Protein AF-0000000083249719 (afdb_homodimer)

Organism: NCBI:txid582686

Sequence (546 aa):
MIANEMKKVEGLEYVTIGDGVRIAYRLDGSAEKPVLLLANSIATSMDMWEGQIAELTRHFRVLRYDYRGHGGSDTPDGPYSFDRLGRDVVELLDALQFERVHVLGLSLGGAVAQWLGIYAPERIDRLILSNTSSYLGPADQWEGLIAAVQEPGKLPEFADMFIKNWLPAHLLASDNPIVASFREMVLATRPQGIAGSWAAIRDMDMRRTAALINRPTLVIAGQYDTVTLPEHGELLAKTVPGAKLLVLPAVHLPNVELPAEFLSAVLAFLQEEMIANEMKKVEGLEYVTIGDGVRIAYRLDGSAEKPVLLLANSIATSMDMWEGQIAELTRHFRVLRYDYRGHGGSDTPDGPYSFDRLGRDVVELLDALQFERVHVLGLSLGGAVAQWLGIYAPERIDRLILSNTSSYLGPADQWEGLIAAVQEPGKLPEFADMFIKNWLPAHLLASDNPIVASFREMVLATRPQGIAGSWAAIRDMDMRRTAALINRPTLVIAGQYDTVTLPEHGELLAKTVPGAKLLVLPAVHLPNVELPAEFLSAVLAFLQEE

Radius of gyration: 24.41 Å; Cα contacts (8 Å, |Δi|>4): 1180; chains: 2; bounding box: 54×79×60 Å

Solvent-accessible surface area (backbone atoms only — not comparable to full-atom values): 27834 Å² total; per-residue (Å²): 132,78,72,74,72,72,73,85,56,91,71,66,42,74,46,70,41,88,86,66,49,38,35,21,30,37,78,40,56,50,87,87,36,59,41,34,38,45,34,45,40,73,54,38,29,51,67,80,47,58,90,50,44,76,66,48,33,74,68,18,16,35,36,34,38,20,51,72,17,15,59,79,13,39,61,66,76,47,56,46,37,60,51,53,57,29,46,52,50,54,47,50,31,56,75,69,68,52,70,57,26,31,38,42,10,30,31,53,14,12,39,38,45,50,45,33,32,50,76,40,43,80,39,42,55,38,39,35,36,28,28,21,46,45,59,62,73,65,49,75,70,38,48,63,52,37,57,49,44,60,38,87,87,34,49,65,61,49,26,52,49,50,49,62,54,36,45,53,68,80,56,67,75,47,98,36,67,66,56,53,52,50,39,47,34,29,65,66,28,48,43,55,19,48,27,11,50,45,43,19,45,36,49,44,69,34,69,70,52,40,48,59,23,81,47,61,31,40,26,34,21,11,66,64,13,78,82,33,38,39,65,36,29,52,50,48,26,69,40,20,58,83,31,39,76,46,76,42,97,25,30,45,41,40,69,74,75,38,43,66,65,41,49,50,53,52,52,54,60,77,64,56,132,132,78,75,74,72,73,74,84,57,91,71,66,42,73,47,72,41,88,88,66,49,39,35,22,32,37,78,41,56,51,88,87,36,58,40,35,36,46,32,45,40,74,54,38,30,51,67,80,46,58,90,49,45,77,67,48,33,76,68,17,16,34,37,33,37,19,52,72,17,14,60,77,13,39,61,67,75,47,54,46,38,60,52,52,57,31,45,52,50,53,44,50,32,55,76,70,68,51,70,58,26,31,38,40,9,30,31,53,13,12,39,37,45,49,46,33,32,50,77,40,43,82,38,44,55,39,40,34,35,28,27,21,45,47,56,63,72,65,50,73,71,38,49,62,52,36,57,48,44,60,38,88,87,36,48,67,61,50,26,51,50,50,50,62,53,35,45,52,68,79,56,65,75,48,99,36,67,65,56,50,51,51,39,48,34,29,67,66,28,47,42,56,19,49,29,10,49,44,42,20,45,37,49,45,69,36,68,69,54,40,47,58,22,81,47,60,30,39,27,34,21,12,66,63,13,78,81,34,39,39,65,36,29,51,50,48,25,70,41,20,59,82,31,38,77,45,76,41,97,24,31,46,41,39,70,74,75,36,41,68,64,40,49,52,55,51,51,53,60,77,65,56,130

Foldseek 3Di:
DPPPPQPPDPQWDWDQFDVRKIKIKGKAADPPAAEEEEAEAFLFALCLLVLVRVVVNVHHGYMGIGFAQFDPIDPDFDAAALVVRLVVVVRVCVVVVQQAHAYAYAALGLCNQLVCLLPPVRRYAEYERELYFQADDDLVVLVVVLVQLQDPPCQLVVLVVCLPQAFDPVCVVDPHVSSVVSSVSNVVGHSRSNSNSSSNRSVGHCLQSSLNRDHAYEYEHAPQAPRRHSVRSVSSQVRHPPYHYHYDPTYRCCCVHPVVVVSVVVCCRVPPD/DPPPPQPPDPQWDWDQFDVRKIKIKGKAADPVAAEEEEAEAFLFALCLLVLVRVVVNVHHGYMGIGFAQFDPIDPDFDAAALVVRLVVVVRVCVVVVQQAHAYAYAALGLCNQLVCLLPPVRRYAEYERELYFQADDDLVVLVVVLVQLQDPPCQLVVLVVCLPQAFDPVCVVDPHVSSVVSSVSNVVGHSRSNSNSSSNRSVGHCLQSSLNRDHAYEYEHAPAAPRRHSVRSVSSQVRHPPYHYHYDPTYRCCCVHPVVVVSVVVCCRVPPD

Secondary structure (DSSP, 8-state):
---------TT-EEEE-TTS-EEEEEEES-TTSPEEEEEPPTT--GGGGHHHHHHHTTTSEEEEE--TTSTTS---SS---HHHHHHHHHHHHHHHT--SEEEEEETHHHHHHHHHHHH-GGGEEEEEEES--S----THHHHHHHHHHTSTT-HHHHHHHHHHHHS-HHHHSS--HHHHHHHHHHHHS-HHHHHHHHHHHHH---TTGGGG--S-EEEEEETT-SSS-HHHHHHHHHHSTT-EEEEES-SS-HHHHSHHHHHHHHHHHHT--/---------TT-EEEE-TTS-EEEEEEES-TTSPEEEEEPPTT--GGGGHHHHHHHTTTSEEEEE--TTSTTS---SS---HHHHHHHHHHHHHHHT--SEEEEEETHHHHHHHHHHHH-GGGEEEEEEES--S----THHHHHHHHHHTSTT-HHHHHHHHHHHHS-HHHHSS--HHHHHHHHHHHHS-HHHHHHHHHHHHH---TTGGGG--S-EEEEEETT-SSS-HHHHHHHHHHSTT-EEEEES-SS-HHHHSHHHHHHHHHHHHT--

pLDDT: mean 94.96, std 12.07, range [22.47, 99.0]

InterPro domains:
  IPR000073 Alpha/beta hydrolase fold-1 [PF00561] (34-253)
  IPR000073 Alpha/beta hydrolase fold-1 [PR00111] (59-74)
  IPR000073 Alpha/beta hydrolase fold-1 [PR00111] (103-116)
  IPR000073 Alpha/beta hydrolase fold-1 [PR00111] (117-130)
  IPR000073 Alpha/beta hydrolase fold-1 [PR00111] (217-231)
  IPR029058 Alpha/Beta hydrolase fold [G3DSA:3.40.50.1820] (9-270)
  IPR029058 Alpha/Beta hydrolase fold [SSF53474] (13-271)
  IPR050266 AB hydrolase superfamily [PTHR43798] (13-272)

Structure (mmCIF, N/CA/C/O backbone):
data_AF-0000000083249719-model_v1
#
loop_
_entity.id
_entity.type
_entity.pdbx_description
1 polymer '3-oxoadipate enol-lactonase'
#
loop_
_atom_site.group_PDB
_atom_site.id
_atom_site.type_symbol
_atom_site.label_atom_id
_atom_site.label_alt_id
_atom_site.label_comp_id
_atom_site.label_asym_id
_atom_site.label_entity_id
_atom_site.label_seq_id
_atom_site.pdbx_PDB_ins_code
_atom_site.Cartn_x
_atom_site.Cartn_y
_atom_site.Cartn_z
_atom_site.occupancy
_atom_site.B_iso_or_equiv
_atom_site.auth_seq_id
_atom_site.auth_comp_id
_atom_site.auth_asym_id
_atom_site.auth_atom_id
_atom_site.pdbx_PDB_model_num
ATOM 1 N N . MET A 1 1 ? 33.031 19.156 3.951 1 22.72 1 MET A N 1
ATOM 2 C CA . MET A 1 1 ? 31.891 18.25 3.98 1 22.72 1 MET A CA 1
ATOM 3 C C . MET A 1 1 ? 31.031 18.484 5.219 1 22.72 1 MET A C 1
ATOM 5 O O . MET A 1 1 ? 31.359 18 6.305 1 22.72 1 MET A O 1
ATOM 9 N N . ILE A 1 2 ? 30.5 19.688 5.418 1 23.72 2 ILE A N 1
ATOM 10 C CA . ILE A 1 2 ? 29.938 20.25 6.637 1 23.72 2 ILE A CA 1
ATOM 11 C C . ILE A 1 2 ? 28.688 19.469 7.043 1 23.72 2 ILE A C 1
ATOM 13 O O . ILE A 1 2 ? 27.75 19.344 6.262 1 23.72 2 ILE A O 1
ATOM 17 N N . ALA A 1 3 ? 28.922 18.297 7.801 1 31.84 3 ALA A N 1
ATOM 18 C CA . ALA A 1 3 ? 27.844 17.578 8.492 1 31.84 3 ALA A CA 1
ATOM 19 C C . ALA A 1 3 ? 26.766 18.531 8.969 1 31.84 3 ALA A C 1
ATOM 21 O O . ALA A 1 3 ? 27.047 19.5 9.688 1 31.84 3 ALA A O 1
ATOM 22 N N . ASN A 1 4 ? 25.844 18.906 8.055 1 27.33 4 ASN A N 1
ATOM 23 C CA . ASN A 1 4 ? 24.75 19.797 8.406 1 27.33 4 ASN A CA 1
ATOM 24 C C . ASN A 1 4 ? 24.219 19.516 9.812 1 27.33 4 ASN A C 1
ATOM 26 O O . ASN A 1 4 ? 23.719 18.422 10.086 1 27.33 4 ASN A O 1
ATOM 30 N N . GLU A 1 5 ? 24.891 20 10.75 1 32.62 5 GLU A N 1
ATOM 31 C CA . GLU A 1 5 ? 24.516 20.016 12.156 1 32.62 5 GLU A CA 1
ATOM 32 C C . GLU A 1 5 ? 23.016 20.219 12.328 1 32.62 5 GLU A C 1
ATOM 34 O O . GLU A 1 5 ? 22.469 21.234 11.898 1 32.62 5 GLU A O 1
ATOM 39 N N . MET A 1 6 ? 22.266 19.141 12.102 1 37.03 6 MET A N 1
ATOM 40 C CA . MET A 1 6 ? 20.844 19.203 12.414 1 37.03 6 MET A CA 1
ATOM 41 C C . MET A 1 6 ? 20.609 19.922 13.734 1 37.03 6 MET A C 1
ATOM 43 O O . MET A 1 6 ? 21.203 19.562 14.758 1 37.03 6 MET A O 1
ATOM 47 N N . LYS A 1 7 ? 20.328 21.156 13.703 1 34.47 7 LYS A N 1
ATOM 48 C CA . LYS A 1 7 ? 19.984 22 14.852 1 34.47 7 LYS A CA 1
ATOM 49 C C . LYS A 1 7 ? 19.109 21.234 15.844 1 34.47 7 LYS A C 1
ATOM 51 O O . LYS A 1 7 ? 18.047 20.719 15.484 1 34.47 7 LYS A O 1
ATOM 56 N N . LYS A 1 8 ? 19.625 20.781 16.922 1 44.47 8 LYS A N 1
ATOM 57 C CA . LYS A 1 8 ? 18.938 20.281 18.109 1 44.47 8 LYS A CA 1
ATOM 58 C C . LYS A 1 8 ? 17.766 21.172 18.484 1 44.47 8 LYS A C 1
ATOM 60 O O . LYS A 1 8 ? 17.969 22.344 18.812 1 44.47 8 LYS A O 1
ATOM 65 N N . VAL A 1 9 ? 16.5 21.078 17.719 1 47.38 9 VAL A N 1
ATOM 66 C CA . VAL A 1 9 ? 15.305 21.812 18.125 1 47.38 9 VAL A CA 1
ATOM 67 C C . VAL A 1 9 ? 14.859 21.375 19.516 1 47.38 9 VAL A C 1
ATOM 69 O O . VAL A 1 9 ? 14.703 20.188 19.781 1 47.38 9 VAL A O 1
ATOM 72 N N . GLU A 1 10 ? 14.781 22.125 20.531 1 61.22 10 GLU A N 1
ATOM 73 C CA . GLU A 1 10 ? 14.281 21.828 21.875 1 61.22 10 GLU A CA 1
ATOM 74 C C . GLU A 1 10 ? 12.945 21.094 21.812 1 61.22 10 GLU A C 1
ATOM 76 O O . GLU A 1 10 ? 12.055 21.453 21.062 1 61.22 10 GLU A O 1
ATOM 81 N N . GLY A 1 11 ? 12.859 19.797 22.25 1 83.31 11 GLY A N 1
ATOM 82 C CA . GL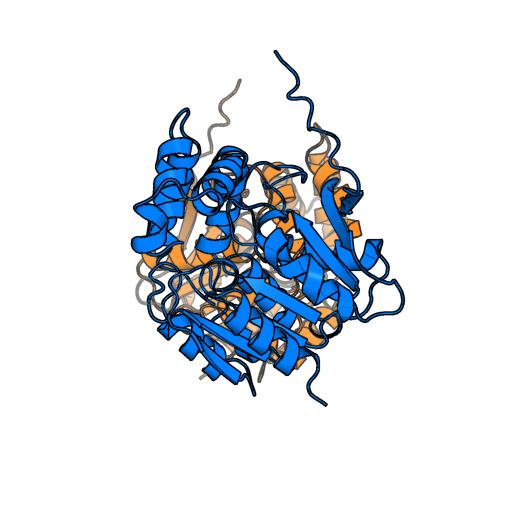Y A 1 11 ? 11.656 19 22.406 1 83.31 11 GLY A CA 1
ATOM 83 C C . GLY A 1 11 ? 11.445 18 21.281 1 83.31 11 GLY A C 1
ATOM 84 O O . GLY A 1 11 ? 10.469 17.25 21.297 1 83.31 11 GLY A O 1
ATOM 85 N N . LEU A 1 12 ? 12.414 18 20.359 1 90.56 12 LEU A N 1
ATOM 86 C CA . LEU A 1 12 ? 12.344 17.031 19.281 1 90.56 12 LEU A CA 1
ATOM 87 C C . LEU A 1 12 ? 12.852 15.664 19.734 1 90.56 12 LEU A C 1
ATOM 89 O O . LEU A 1 12 ? 13.969 15.555 20.25 1 90.56 12 LEU A O 1
ATOM 93 N N . GLU A 1 13 ? 12.016 14.633 19.672 1 97.5 13 GLU A N 1
ATOM 94 C CA . GLU A 1 13 ? 12.336 13.266 20.047 1 97.5 13 GLU A CA 1
ATOM 95 C C . GLU A 1 13 ? 12.234 12.32 18.859 1 97.5 13 GLU A C 1
ATOM 97 O O . GLU A 1 13 ? 11.781 12.727 17.781 1 97.5 13 GLU A O 1
ATOM 102 N N . TYR A 1 14 ? 12.773 11.109 19.047 1 98.25 14 TYR A N 1
ATOM 103 C CA . TYR A 1 14 ? 12.797 10.141 17.953 1 98.25 14 TYR A CA 1
ATOM 104 C C . TYR A 1 14 ? 12.305 8.781 18.422 1 98.25 14 TYR A C 1
ATOM 106 O O . TYR A 1 14 ? 12.523 8.398 19.578 1 98.25 14 TYR A O 1
ATOM 114 N N . VAL A 1 15 ? 11.641 8.078 17.578 1 98.06 15 VAL A N 1
ATOM 115 C CA . VAL A 1 15 ? 11.352 6.652 17.703 1 98.06 15 VAL A CA 1
ATOM 116 C C . VAL A 1 15 ? 11.906 5.902 16.5 1 98.06 15 VAL A C 1
ATOM 118 O O . VAL A 1 15 ? 11.773 6.359 15.352 1 98.06 15 VAL A O 1
ATOM 121 N N . THR A 1 16 ? 12.664 4.82 16.703 1 97.25 16 THR A N 1
ATOM 122 C CA . THR A 1 16 ? 13.039 3.926 15.625 1 97.25 16 THR A CA 1
ATOM 123 C C . THR A 1 16 ? 11.938 2.895 15.367 1 97.25 16 THR A C 1
ATOM 125 O O . THR A 1 16 ? 11.617 2.098 16.25 1 97.25 16 THR A O 1
ATOM 128 N N . ILE A 1 17 ? 11.367 2.971 14.203 1 95.25 17 ILE A N 1
ATOM 129 C CA . ILE A 1 17 ? 10.258 2.072 13.922 1 95.25 17 ILE A CA 1
ATOM 130 C C . ILE A 1 17 ? 10.781 0.743 13.391 1 95.25 17 ILE A C 1
ATOM 132 O O . ILE A 1 17 ? 12 0.533 13.328 1 95.25 17 ILE A O 1
ATOM 136 N N . GLY A 1 18 ? 9.969 -0.227 13.102 1 90.06 18 GLY A N 1
ATOM 137 C CA . GLY A 1 18 ? 10.281 -1.632 12.898 1 90.06 18 GLY A CA 1
ATOM 138 C C . GLY A 1 18 ? 11.266 -1.865 11.773 1 90.06 18 GLY A C 1
ATOM 139 O O . GLY A 1 18 ? 12.047 -2.82 11.805 1 90.06 18 GLY A O 1
ATOM 140 N N . ASP A 1 19 ? 11.273 -0.997 10.773 1 92.94 19 ASP A N 1
ATOM 141 C CA . ASP A 1 19 ? 12.164 -1.218 9.641 1 92.94 19 ASP A CA 1
ATOM 142 C C . ASP A 1 19 ? 13.469 -0.446 9.812 1 92.94 19 ASP A C 1
ATOM 144 O O . ASP A 1 19 ? 14.227 -0.278 8.852 1 92.94 19 ASP A O 1
ATOM 148 N N . GLY A 1 20 ? 13.672 0.176 10.977 1 94.56 20 GLY A N 1
ATOM 149 C CA . GLY A 1 20 ? 14.938 0.807 11.32 1 94.56 20 GLY A CA 1
ATOM 150 C C . GLY A 1 20 ? 14.938 2.305 11.078 1 94.56 20 GLY A C 1
ATOM 151 O O . GLY A 1 20 ? 15.898 2.996 11.445 1 94.56 20 GLY A O 1
ATOM 152 N N . VAL A 1 21 ? 13.914 2.891 10.547 1 97.06 21 VAL A N 1
ATOM 153 C CA . VAL A 1 21 ? 13.82 4.316 10.242 1 97.06 21 VAL A CA 1
ATOM 154 C C . VAL A 1 21 ? 13.5 5.094 11.516 1 97.06 21 VAL A C 1
ATOM 156 O O . VAL A 1 21 ? 12.648 4.684 12.312 1 97.06 21 VAL A O 1
ATOM 159 N N . ARG A 1 22 ? 14.219 6.156 11.742 1 98.38 22 ARG A N 1
ATOM 160 C CA . ARG A 1 22 ? 13.914 7.039 12.867 1 98.38 22 ARG A CA 1
ATOM 161 C C . ARG A 1 22 ? 12.852 8.062 12.484 1 98.38 22 ARG A C 1
ATOM 163 O O . ARG A 1 22 ? 12.992 8.766 11.484 1 98.38 22 ARG A O 1
ATOM 170 N N . ILE A 1 23 ? 11.797 8.133 13.258 1 98.75 23 ILE A N 1
ATOM 171 C CA . ILE A 1 23 ? 10.727 9.102 13.078 1 98.75 23 ILE A CA 1
ATOM 172 C C . ILE A 1 23 ? 10.82 10.18 14.156 1 98.75 23 ILE A C 1
ATOM 174 O O . ILE A 1 23 ? 10.844 9.875 15.352 1 98.75 23 ILE A O 1
ATOM 178 N N . ALA A 1 24 ? 10.93 11.445 13.703 1 98.81 24 ALA A N 1
ATOM 179 C CA . ALA A 1 24 ? 10.961 12.586 14.617 1 98.81 24 ALA A CA 1
ATOM 180 C C . ALA A 1 24 ? 9.555 12.977 15.055 1 98.81 24 ALA A C 1
ATOM 182 O O . ALA A 1 24 ? 8.625 12.969 14.25 1 98.81 24 ALA A O 1
ATOM 183 N N . TYR A 1 25 ? 9.422 13.25 16.375 1 98.62 25 TYR A N 1
ATOM 184 C CA . TYR A 1 25 ? 8.117 13.68 16.875 1 98.62 25 TYR A CA 1
ATOM 185 C C . TYR A 1 25 ? 8.266 14.68 18 1 98.62 25 TYR A C 1
ATOM 187 O O . TYR A 1 25 ? 9.359 14.852 18.547 1 98.62 25 TYR A O 1
ATOM 195 N N . ARG A 1 26 ? 7.195 15.43 18.25 1 98 26 ARG A N 1
ATOM 196 C CA . ARG A 1 26 ? 7.055 16.344 19.375 1 98 26 ARG A CA 1
ATOM 197 C C . ARG A 1 26 ? 5.711 16.141 20.078 1 98 26 ARG A C 1
ATOM 199 O O . ARG A 1 26 ? 4.695 15.906 19.422 1 98 26 ARG A O 1
ATOM 206 N N . LEU A 1 27 ? 5.742 16.219 21.422 1 97.38 27 LEU A N 1
ATOM 207 C CA . LEU A 1 27 ? 4.539 16.219 22.25 1 97.38 27 LEU A CA 1
ATOM 208 C C . LEU A 1 27 ? 4.395 17.531 23 1 97.38 27 LEU A C 1
ATOM 210 O O . LEU A 1 27 ? 5.301 17.938 23.734 1 97.38 27 LEU A O 1
ATOM 214 N N . ASP A 1 28 ? 3.262 18.125 22.766 1 97.12 28 ASP A N 1
ATOM 215 C CA . ASP A 1 28 ? 2.953 19.359 23.469 1 97.12 28 ASP A CA 1
ATOM 216 C C . ASP A 1 28 ? 1.624 19.25 24.219 1 97.12 28 ASP A C 1
ATOM 218 O O . ASP A 1 28 ? 0.691 18.594 23.734 1 97.12 28 ASP A O 1
ATOM 222 N N . GLY A 1 29 ? 1.52 19.906 25.375 1 96.75 29 GLY A N 1
ATOM 223 C CA . GLY A 1 29 ? 0.29 19.891 26.156 1 96.75 29 GLY A CA 1
ATOM 224 C C . GLY A 1 29 ? 0.311 18.891 27.297 1 96.75 29 GLY A C 1
ATOM 225 O O . GLY A 1 29 ? 1.269 18.125 27.438 1 96.75 29 GLY A O 1
ATOM 226 N N . SER A 1 30 ? -0.698 18.844 28.078 1 96.69 30 SER A N 1
ATOM 227 C CA . SER A 1 30 ? -0.782 18.016 29.281 1 96.69 30 SER A CA 1
ATOM 228 C C . SER A 1 30 ? -0.982 16.547 28.938 1 96.69 30 SER A C 1
ATOM 230 O O . SER A 1 30 ? -1.735 16.219 28.016 1 96.69 30 SER A O 1
ATOM 232 N N . ALA A 1 31 ? -0.339 15.719 29.734 1 95.81 31 ALA A N 1
ATOM 233 C CA . ALA A 1 31 ? -0.386 14.273 29.516 1 95.81 31 ALA A CA 1
ATOM 234 C C . ALA A 1 31 ? -1.772 13.719 29.828 1 95.81 31 ALA A C 1
ATOM 236 O O . ALA A 1 31 ? -2.109 12.602 29.422 1 95.81 31 ALA A O 1
ATOM 237 N N . GLU A 1 32 ? -2.57 14.508 30.516 1 96.38 32 GLU A N 1
ATOM 238 C CA . GLU A 1 32 ? -3.875 14.023 30.953 1 96.38 32 GLU A CA 1
ATOM 239 C C . GLU A 1 32 ? -4.945 14.266 29.891 1 96.38 32 GLU A C 1
ATOM 241 O O . GLU A 1 32 ? -6.059 13.75 30 1 96.38 32 GLU A O 1
ATOM 246 N N . LYS A 1 33 ? -4.617 15.016 28.891 1 97.69 33 LYS A N 1
ATOM 247 C CA . LYS A 1 33 ? -5.586 15.367 27.859 1 97.69 33 LYS A CA 1
ATOM 248 C C . LYS A 1 33 ? -5.59 14.336 26.734 1 97.69 33 LYS A C 1
ATOM 250 O O . LYS A 1 33 ? -4.613 13.609 26.547 1 97.69 33 LYS A O 1
ATOM 255 N N . PRO A 1 34 ? -6.75 14.273 26.031 1 98.19 34 PRO A N 1
ATOM 256 C CA . PRO A 1 34 ? -6.766 13.367 24.875 1 98.19 34 PRO A CA 1
ATOM 257 C C . PRO A 1 34 ? -5.699 13.719 23.844 1 98.19 34 PRO A C 1
ATOM 259 O O . PRO A 1 34 ? -5.41 14.898 23.625 1 98.19 34 PRO A O 1
ATOM 262 N N . VAL A 1 35 ? -5.156 12.703 23.188 1 98.81 35 VAL A N 1
ATOM 263 C CA . VAL A 1 35 ? -4.082 12.906 22.219 1 98.81 35 VAL A CA 1
ATOM 264 C C . VAL A 1 35 ? -4.672 13.281 20.859 1 98.81 35 VAL A C 1
ATOM 266 O O . VAL A 1 35 ? -5.641 12.672 20.406 1 98.81 35 VAL A O 1
ATOM 269 N N . LEU A 1 36 ? -4.188 14.359 20.266 1 98.94 36 LEU A N 1
ATOM 270 C CA . LEU A 1 36 ? -4.453 14.734 18.891 1 98.94 36 LEU A CA 1
ATOM 271 C C . LEU A 1 36 ? -3.193 14.609 18.031 1 98.94 36 LEU A C 1
ATOM 273 O O . LEU A 1 36 ? -2.205 15.312 18.266 1 98.94 36 LEU A O 1
ATOM 277 N N . LEU A 1 37 ? -3.209 13.664 17.094 1 98.94 37 LEU A N 1
ATOM 278 C CA . LEU A 1 37 ? -2.113 13.492 16.156 1 98.94 37 LEU A CA 1
ATOM 279 C C . LEU A 1 37 ? -2.307 14.391 14.93 1 98.94 37 LEU A C 1
ATOM 281 O O . LEU A 1 37 ? -3.377 14.391 14.32 1 98.94 37 LEU A O 1
ATOM 285 N N . LEU A 1 38 ? -1.282 15.18 14.602 1 98.94 38 LEU A N 1
ATOM 286 C CA . LEU A 1 38 ? -1.284 16.016 13.414 1 98.94 38 LEU A CA 1
ATOM 287 C C . LEU A 1 38 ? -0.378 15.438 12.336 1 98.94 38 LEU A C 1
ATOM 289 O O . LEU A 1 38 ? 0.819 15.25 12.555 1 98.94 38 LEU A O 1
ATOM 293 N N . ALA A 1 39 ? -0.946 15.164 11.18 1 98.75 39 ALA A N 1
ATOM 294 C CA . ALA A 1 39 ? -0.2 14.633 10.039 1 98.75 39 ALA A CA 1
ATOM 295 C C . ALA A 1 39 ? -0.064 15.688 8.938 1 98.75 39 ALA A C 1
ATOM 297 O O . ALA A 1 39 ? -1.065 16.203 8.438 1 98.75 39 ALA A O 1
ATOM 298 N N . ASN A 1 40 ? 1.144 15.953 8.453 1 97.94 40 ASN A N 1
ATOM 299 C CA . ASN A 1 40 ? 1.502 17.125 7.668 1 97.94 40 ASN A CA 1
ATOM 300 C C . ASN A 1 40 ? 1.281 16.891 6.176 1 97.94 40 ASN A C 1
ATOM 302 O O . ASN A 1 40 ? 1.071 15.758 5.742 1 97.94 40 ASN A O 1
ATOM 306 N N . SER A 1 41 ? 1.331 18 5.469 1 98.69 41 SER A N 1
ATOM 307 C CA . SER A 1 41 ? 1.394 17.984 4.012 1 98.69 41 SER A CA 1
ATOM 308 C C . SER A 1 41 ? 2.76 17.516 3.52 1 98.69 41 SER A C 1
ATOM 310 O O . SER A 1 41 ? 3.74 17.562 4.266 1 98.69 41 SER A O 1
ATOM 312 N N . ILE A 1 42 ? 2.807 17.047 2.314 1 98.75 42 ILE A N 1
ATOM 313 C CA . ILE A 1 42 ? 4.07 16.688 1.678 1 98.75 42 ILE A CA 1
ATOM 314 C C . ILE A 1 42 ? 4.98 17.922 1.621 1 98.75 42 ILE A C 1
ATOM 316 O O . ILE A 1 42 ? 4.504 19.047 1.56 1 98.75 42 ILE A O 1
ATOM 320 N N . ALA A 1 43 ? 6.293 17.734 1.711 1 98.69 43 ALA A N 1
ATOM 321 C CA . ALA A 1 43 ? 7.34 18.75 1.562 1 98.69 43 ALA A CA 1
ATOM 322 C C . ALA A 1 43 ? 7.297 19.75 2.705 1 98.69 43 ALA A C 1
ATOM 324 O O . ALA A 1 43 ? 7.785 20.875 2.57 1 98.69 43 ALA A O 1
ATOM 325 N N . THR A 1 44 ? 6.586 19.406 3.777 1 98.56 44 THR A N 1
ATOM 326 C CA . THR A 1 44 ? 6.617 20.188 5 1 98.56 44 THR A CA 1
ATOM 327 C C . THR A 1 44 ? 7.145 19.375 6.168 1 98.56 44 THR A C 1
ATOM 329 O O . THR A 1 44 ? 7.336 18.156 6.043 1 98.56 44 THR A O 1
ATOM 332 N N . SER A 1 45 ? 7.457 20.047 7.277 1 98.25 45 SER A N 1
ATOM 333 C CA . SER A 1 45 ? 7.711 19.438 8.578 1 98.25 45 SER A CA 1
ATOM 334 C C . SER A 1 45 ? 6.574 19.719 9.555 1 98.25 45 SER A C 1
ATOM 336 O O . SER A 1 45 ? 5.625 20.422 9.219 1 98.25 45 SER A O 1
ATOM 338 N N . MET A 1 46 ? 6.699 19.141 10.727 1 97.94 46 MET A N 1
ATOM 339 C CA . MET A 1 46 ? 5.684 19.328 11.75 1 97.94 46 MET A CA 1
ATOM 340 C C . MET A 1 46 ? 5.52 20.812 12.086 1 97.94 46 MET A C 1
ATOM 342 O O . MET A 1 46 ? 4.512 21.219 12.672 1 97.94 46 MET A O 1
ATOM 346 N N . ASP A 1 47 ? 6.41 21.672 11.625 1 96.62 47 ASP A N 1
ATOM 347 C CA . ASP A 1 47 ? 6.363 23.109 11.906 1 96.62 47 ASP A CA 1
ATOM 348 C C . ASP A 1 47 ? 5.207 23.781 11.172 1 96.62 47 ASP A C 1
ATOM 350 O O . ASP A 1 47 ? 4.836 24.906 11.484 1 96.62 47 ASP A O 1
ATOM 354 N N . MET A 1 48 ? 4.578 23.016 10.219 1 97.75 48 MET A N 1
ATOM 355 C CA . MET A 1 48 ? 3.473 23.625 9.484 1 97.75 48 MET A CA 1
ATOM 356 C C . MET A 1 48 ? 2.287 23.891 10.406 1 97.75 48 MET A C 1
ATOM 358 O O . MET A 1 48 ? 1.384 24.656 10.055 1 97.75 48 MET A O 1
ATOM 362 N N . TRP A 1 49 ? 2.324 23.281 11.57 1 98.12 49 TRP A N 1
ATOM 363 C CA . TRP A 1 49 ? 1.208 23.359 12.508 1 98.12 49 TRP A CA 1
ATOM 364 C C . TRP A 1 49 ? 1.49 24.391 13.602 1 98.12 49 TRP A C 1
ATOM 366 O O . TRP A 1 49 ? 0.684 24.562 14.516 1 98.12 49 TRP A O 1
ATOM 376 N N . GLU A 1 50 ? 2.611 25.094 13.562 1 96.19 50 GLU A N 1
ATOM 377 C CA . GLU A 1 50 ? 3.059 25.953 14.656 1 96.19 50 GLU A CA 1
ATOM 378 C C . GLU A 1 50 ? 1.976 26.953 15.055 1 96.19 50 GLU A C 1
ATOM 380 O O . GLU A 1 50 ? 1.771 27.203 16.25 1 96.19 50 GLU A O 1
ATOM 385 N N . GLY A 1 51 ? 1.246 27.469 14.117 1 96.69 51 GLY A N 1
ATOM 386 C CA . GLY A 1 51 ? 0.233 28.484 14.375 1 96.69 51 GLY A CA 1
ATOM 387 C C . GLY A 1 51 ? -0.963 27.953 15.141 1 96.69 51 GLY A C 1
ATOM 388 O O . GLY A 1 51 ? -1.752 28.719 15.688 1 96.69 51 GLY A O 1
ATOM 389 N N . GLN A 1 52 ? -1.142 26.625 15.188 1 98.06 52 GLN A N 1
ATOM 390 C CA . GLN A 1 52 ? -2.312 26.016 15.805 1 98.06 52 GLN A CA 1
ATOM 391 C C . GLN A 1 52 ? -1.986 25.5 17.203 1 98.06 52 GLN A C 1
ATOM 393 O O . GLN A 1 52 ? -2.889 25.188 17.984 1 98.06 52 GLN A O 1
ATOM 398 N N . ILE A 1 53 ? -0.703 25.391 17.594 1 97.81 53 ILE A N 1
ATOM 399 C CA . ILE A 1 53 ? -0.274 24.578 18.734 1 97.81 53 ILE A CA 1
ATOM 400 C C . ILE A 1 53 ? -0.751 25.234 20.031 1 97.81 53 ILE A C 1
ATOM 402 O O . ILE A 1 53 ? -1.255 24.547 20.922 1 97.81 53 ILE A O 1
ATOM 406 N N . ALA A 1 54 ? -0.577 26.562 20.125 1 97.75 54 ALA A N 1
ATOM 407 C CA . ALA A 1 54 ? -0.95 27.266 21.359 1 97.75 54 ALA A CA 1
ATOM 408 C C . ALA A 1 54 ? -2.406 26.984 21.719 1 97.75 54 ALA A C 1
ATOM 410 O O . ALA A 1 54 ? -2.721 26.688 22.875 1 97.75 54 ALA A O 1
ATOM 411 N N . GLU A 1 55 ? -3.307 27.047 20.781 1 98.31 55 GLU A N 1
ATOM 412 C CA . GLU A 1 55 ? -4.727 26.828 21.047 1 98.31 55 GLU A CA 1
ATOM 413 C C . GLU A 1 55 ? -5.043 25.359 21.234 1 98.31 55 GLU A C 1
ATOM 415 O O . GLU A 1 55 ? -5.785 24.969 22.141 1 98.31 55 GLU A O 1
ATOM 420 N N . LEU A 1 56 ? -4.48 24.469 20.406 1 98.75 56 LEU A N 1
ATOM 421 C CA . LEU A 1 56 ? -4.785 23.047 20.453 1 98.75 56 LEU A CA 1
ATOM 422 C C . LEU A 1 56 ? -4.348 22.438 21.781 1 98.75 56 LEU A C 1
ATOM 424 O O . LEU A 1 56 ? -5.012 21.547 22.312 1 98.75 56 LEU A O 1
ATOM 428 N N . THR A 1 57 ? -3.246 22.938 22.375 1 98.25 57 THR A N 1
ATOM 429 C CA . THR A 1 57 ? -2.691 22.344 23.578 1 98.25 57 THR A CA 1
ATOM 430 C C . THR A 1 57 ? -3.539 22.703 24.797 1 98.25 57 THR A C 1
ATOM 432 O O . THR A 1 57 ? -3.377 22.109 25.875 1 98.25 57 THR A O 1
ATOM 435 N N . ARG A 1 58 ? -4.43 23.672 24.625 1 98.12 58 ARG A N 1
ATOM 436 C CA . ARG A 1 58 ? -5.391 23.938 25.703 1 98.12 58 ARG A CA 1
ATOM 437 C C . ARG A 1 58 ? -6.387 22.797 25.844 1 98.12 58 ARG A C 1
ATOM 439 O O . ARG A 1 58 ? -6.961 22.609 26.922 1 98.12 58 ARG A O 1
ATOM 446 N N . HIS A 1 59 ? -6.539 21.984 24.859 1 98.38 59 HIS A N 1
ATOM 447 C CA . HIS A 1 59 ? -7.609 20.984 24.844 1 98.38 59 HIS A CA 1
ATOM 448 C C . HIS A 1 59 ? -7.059 19.578 24.656 1 98.38 59 HIS A C 1
ATOM 450 O O . HIS A 1 59 ? -7.711 18.594 25.016 1 98.38 59 HIS A O 1
ATOM 456 N N . PHE A 1 60 ? -5.855 19.484 24.125 1 98.75 60 PHE A N 1
ATOM 457 C CA . PHE A 1 60 ? -5.328 18.188 23.734 1 98.75 60 PHE A CA 1
ATOM 458 C C . PHE A 1 60 ? -3.855 18.062 24.094 1 98.75 60 PHE A C 1
ATOM 460 O O . PHE A 1 60 ? -3.17 19.078 24.281 1 98.75 60 PHE A O 1
ATOM 467 N N . ARG A 1 61 ? -3.404 16.844 24.281 1 98.5 61 ARG A N 1
ATOM 468 C CA . ARG A 1 61 ? -1.998 16.5 24.109 1 98.5 61 ARG A CA 1
ATOM 469 C C . ARG A 1 61 ? -1.665 16.312 22.625 1 98.5 61 ARG A C 1
ATOM 471 O O . ARG A 1 61 ? -2.104 15.359 22 1 98.5 61 ARG A O 1
ATOM 478 N N . VAL A 1 62 ? -0.879 17.25 22.062 1 98.75 62 VAL A N 1
ATOM 479 C CA . VAL A 1 62 ? -0.712 17.312 20.625 1 98.75 62 VAL A CA 1
ATOM 480 C C . VAL A 1 62 ? 0.548 16.547 20.203 1 98.75 62 VAL A C 1
ATOM 482 O O . VAL A 1 62 ? 1.65 16.891 20.656 1 98.75 62 VAL A O 1
ATOM 485 N N . LEU A 1 63 ? 0.366 15.516 19.438 1 98.75 63 LEU A N 1
ATOM 486 C CA . LEU A 1 63 ? 1.459 14.75 18.859 1 98.75 63 LEU A CA 1
ATOM 487 C C . LEU A 1 63 ? 1.704 15.18 17.406 1 98.75 63 LEU A C 1
ATOM 489 O O . LEU A 1 63 ? 0.833 15.016 16.547 1 98.75 63 LEU A O 1
ATOM 493 N N . ARG A 1 64 ? 2.85 15.766 17.125 1 98.69 64 ARG A N 1
ATOM 494 C CA . ARG A 1 64 ? 3.314 16.062 15.773 1 98.69 64 ARG A CA 1
ATOM 495 C C . ARG A 1 64 ? 4.48 15.148 15.391 1 98.69 64 ARG A C 1
ATOM 497 O O . ARG A 1 64 ? 5.254 14.727 16.25 1 98.69 64 ARG A O 1
ATOM 504 N N . TYR A 1 65 ? 4.578 14.836 14.117 1 98.69 65 TYR A N 1
ATOM 505 C CA . TYR A 1 65 ? 5.695 14.031 13.648 1 98.69 65 TYR A CA 1
ATOM 506 C C . TYR A 1 65 ? 6.07 14.383 12.219 1 98.69 65 TYR A C 1
ATOM 508 O O . TYR A 1 65 ? 5.27 14.977 11.492 1 98.69 65 TYR A O 1
ATOM 516 N N . ASP A 1 66 ? 7.309 14.133 11.867 1 98.81 66 ASP A N 1
ATOM 517 C CA . ASP A 1 66 ? 7.77 14.25 10.484 1 98.81 66 ASP A CA 1
ATOM 518 C C . ASP A 1 66 ? 7.703 12.898 9.773 1 98.81 66 ASP A C 1
ATOM 520 O O . ASP A 1 66 ? 8.156 11.883 10.305 1 98.81 66 ASP A O 1
ATOM 524 N N . TYR A 1 67 ? 7.145 12.922 8.594 1 98.56 67 TYR A N 1
ATOM 525 C CA . TYR A 1 67 ? 7.145 11.695 7.797 1 98.56 67 TYR A CA 1
ATOM 526 C C . TYR A 1 67 ? 8.562 11.242 7.492 1 98.56 67 TYR A C 1
ATOM 528 O O . TYR A 1 67 ? 9.492 12.055 7.457 1 98.56 67 TYR A O 1
ATOM 536 N N . ARG A 1 68 ? 8.727 9.906 7.332 1 98.62 68 ARG A N 1
ATOM 537 C CA . ARG A 1 68 ? 9.93 9.516 6.617 1 98.62 68 ARG A CA 1
ATOM 538 C C . ARG A 1 68 ? 10.148 10.383 5.383 1 98.62 68 ARG A C 1
ATOM 540 O O . ARG A 1 68 ? 9.195 10.711 4.676 1 98.62 68 ARG A O 1
ATOM 547 N N . GLY A 1 69 ? 11.422 10.828 5.246 1 98.25 69 GLY A N 1
ATOM 548 C CA . GLY A 1 69 ? 11.758 11.664 4.105 1 98.25 69 GLY A CA 1
ATOM 549 C C . GLY A 1 69 ? 11.555 13.141 4.371 1 98.25 69 GLY A C 1
ATOM 550 O O . GLY A 1 69 ? 11.844 13.977 3.508 1 98.25 69 GLY A O 1
ATOM 551 N N . HIS A 1 70 ? 11.109 13.523 5.559 1 98.56 70 HIS A N 1
ATOM 552 C CA . HIS A 1 70 ? 10.805 14.914 5.863 1 98.56 70 HIS A CA 1
ATOM 553 C C . HIS A 1 70 ? 11.375 15.32 7.223 1 98.56 70 HIS A C 1
ATOM 555 O O . HIS A 1 70 ? 11.492 14.484 8.125 1 98.56 70 HIS A O 1
ATOM 561 N N . GLY A 1 71 ? 11.711 16.562 7.336 1 97.88 71 GLY A N 1
ATOM 562 C CA . GLY A 1 71 ? 12.078 17.141 8.617 1 97.88 71 GLY A CA 1
ATOM 563 C C . GLY A 1 71 ? 13.195 16.391 9.312 1 97.88 71 GLY A C 1
ATOM 564 O O . GLY A 1 71 ? 14.242 16.125 8.711 1 97.88 71 GLY A O 1
ATOM 565 N N . GLY A 1 72 ? 12.93 16.078 10.555 1 97.88 72 GLY A N 1
ATOM 566 C CA . GLY A 1 72 ? 13.945 15.438 11.375 1 97.88 72 GLY A CA 1
ATOM 567 C C . GLY A 1 72 ? 13.977 13.93 11.203 1 97.88 72 GLY A C 1
ATOM 568 O O . GLY A 1 72 ? 14.867 13.258 11.742 1 97.88 72 GLY A O 1
ATOM 569 N N . SER A 1 73 ? 13.078 13.328 10.43 1 98.62 73 SER A N 1
ATOM 570 C CA . SER A 1 73 ? 13.023 11.883 10.242 1 98.62 73 SER A CA 1
ATOM 571 C C . SER A 1 73 ? 14.062 11.414 9.227 1 98.62 73 SER A C 1
ATOM 573 O O . SER A 1 73 ? 14.539 12.211 8.414 1 98.62 73 SER A O 1
ATOM 575 N N . ASP A 1 74 ? 14.406 10.102 9.297 1 98.56 74 ASP A N 1
ATOM 576 C CA . ASP A 1 74 ? 15.297 9.516 8.297 1 98.56 74 ASP A CA 1
ATOM 577 C C . ASP A 1 74 ? 14.672 9.586 6.902 1 98.56 74 ASP A C 1
ATOM 579 O O . ASP A 1 74 ? 13.453 9.672 6.766 1 98.56 74 ASP A O 1
ATOM 583 N N . THR A 1 75 ? 15.523 9.609 5.906 1 98.12 75 THR A N 1
ATOM 584 C CA . THR A 1 75 ? 15.094 9.633 4.516 1 98.12 75 THR A CA 1
ATOM 585 C C . THR A 1 75 ? 15.555 8.375 3.787 1 98.12 75 THR A C 1
ATOM 587 O O . THR A 1 75 ? 16.562 8.398 3.068 1 98.12 75 THR A O 1
ATOM 590 N N . PRO A 1 76 ? 14.812 7.301 3.945 1 96.56 76 PRO A N 1
ATOM 591 C CA . PRO A 1 76 ? 15.188 6.094 3.213 1 96.56 76 PRO A CA 1
ATOM 592 C C . PRO A 1 76 ? 15.055 6.254 1.699 1 96.56 76 PRO A C 1
ATOM 594 O O . PRO A 1 76 ? 14.219 7.023 1.229 1 96.56 76 PRO A O 1
ATOM 597 N N . ASP A 1 77 ? 15.844 5.504 0.962 1 93.88 77 ASP A N 1
ATOM 598 C CA . ASP A 1 77 ? 15.789 5.527 -0.496 1 93.88 77 ASP A CA 1
ATOM 599 C C . ASP A 1 77 ? 14.586 4.742 -1.014 1 93.88 77 ASP A C 1
ATOM 601 O O . ASP A 1 77 ? 14.023 3.914 -0.293 1 93.88 77 ASP A O 1
ATOM 605 N N . GLY A 1 78 ? 14.242 5.055 -2.301 1 94.31 78 GLY A N 1
ATOM 606 C CA . GLY A 1 78 ? 13.227 4.277 -2.986 1 94.31 78 GLY A CA 1
ATOM 607 C C . GLY A 1 78 ? 11.82 4.82 -2.779 1 94.31 78 GLY A C 1
ATOM 608 O O . GLY A 1 78 ? 11.633 5.828 -2.094 1 94.31 78 GLY A O 1
ATOM 609 N N . PRO A 1 79 ? 10.867 4.133 -3.426 1 97.12 79 PRO A N 1
ATOM 610 C CA . PRO A 1 79 ? 9.469 4.559 -3.297 1 97.12 79 PRO A CA 1
ATOM 611 C C . PRO A 1 79 ? 8.883 4.246 -1.923 1 97.12 79 PRO A C 1
ATOM 613 O O . PRO A 1 79 ? 9.227 3.229 -1.316 1 97.12 79 PRO A O 1
ATOM 616 N N . TYR A 1 80 ? 8.039 5.141 -1.422 1 98.12 80 TYR A N 1
ATOM 617 C CA . TYR A 1 80 ? 7.242 4.859 -0.234 1 98.12 80 TYR A CA 1
ATOM 618 C C . TYR A 1 80 ? 5.875 4.301 -0.615 1 98.12 80 TYR A C 1
ATOM 620 O O . TYR A 1 80 ? 5.59 4.094 -1.797 1 98.12 80 TYR A O 1
ATOM 628 N N . SER A 1 81 ? 5.125 3.881 0.362 1 98.25 81 SER A N 1
ATOM 629 C CA . SER A 1 81 ? 3.76 3.389 0.197 1 98.25 81 SER A CA 1
ATOM 630 C C . SER A 1 81 ? 2.875 3.814 1.363 1 98.25 81 SER A C 1
ATOM 632 O O . SER A 1 81 ? 3.371 4.105 2.453 1 98.25 81 SER A O 1
ATOM 634 N N . PHE A 1 82 ? 1.587 3.881 1.096 1 98.38 82 PHE A N 1
ATOM 635 C CA . PHE A 1 82 ? 0.705 4.285 2.186 1 98.38 82 PHE A CA 1
ATOM 636 C C . PHE A 1 82 ? 0.623 3.195 3.248 1 98.38 82 PHE A C 1
ATOM 638 O O . PHE A 1 82 ? 0.424 3.488 4.43 1 98.38 82 PHE A O 1
ATOM 645 N N . ASP A 1 83 ? 0.873 1.929 2.879 1 98.06 83 ASP A N 1
ATOM 646 C CA . ASP A 1 83 ? 0.991 0.897 3.904 1 98.06 83 ASP A CA 1
ATOM 647 C C . ASP A 1 83 ? 2.133 1.21 4.867 1 98.06 83 ASP A C 1
ATOM 649 O O . ASP A 1 83 ? 1.966 1.124 6.086 1 98.06 83 ASP A O 1
ATOM 653 N N . ARG A 1 84 ? 3.252 1.643 4.301 1 97.81 84 ARG A N 1
ATOM 654 C CA . ARG A 1 84 ? 4.398 1.929 5.156 1 97.81 84 ARG A CA 1
ATOM 655 C C . ARG A 1 84 ? 4.199 3.232 5.918 1 97.81 84 ARG A C 1
ATOM 657 O O . ARG A 1 84 ? 4.48 3.307 7.117 1 97.81 84 ARG A O 1
ATOM 664 N N . LEU A 1 85 ? 3.684 4.277 5.242 1 98.69 85 LEU A N 1
ATOM 665 C CA . LEU A 1 85 ? 3.445 5.555 5.902 1 98.69 85 LEU A CA 1
ATOM 666 C C . LEU A 1 85 ? 2.443 5.398 7.043 1 98.69 85 LEU A C 1
ATOM 668 O O . LEU A 1 85 ? 2.627 5.973 8.117 1 98.69 85 LEU A O 1
ATOM 672 N N . GLY A 1 86 ? 1.354 4.621 6.789 1 98.56 86 GLY A N 1
ATOM 673 C CA . GLY A 1 86 ? 0.389 4.344 7.84 1 98.56 86 GLY A CA 1
ATOM 674 C C . GLY A 1 86 ? 0.973 3.547 8.992 1 98.56 86 GLY A C 1
ATOM 675 O O . GLY A 1 86 ? 0.73 3.863 10.156 1 98.56 86 GLY A O 1
ATOM 676 N N . ARG A 1 87 ? 1.796 2.545 8.68 1 97.44 87 ARG A N 1
ATOM 677 C CA . ARG A 1 87 ? 2.41 1.71 9.711 1 97.44 87 ARG A CA 1
ATOM 678 C C . ARG A 1 87 ? 3.412 2.508 10.539 1 97.44 87 ARG A C 1
ATOM 680 O O . ARG A 1 87 ? 3.566 2.266 11.734 1 97.44 87 ARG A O 1
ATOM 687 N N . ASP A 1 88 ? 4.105 3.516 9.898 1 98.38 88 ASP A N 1
ATOM 688 C CA . ASP A 1 88 ? 4.953 4.414 10.672 1 98.38 88 ASP A CA 1
ATOM 689 C C . ASP A 1 88 ? 4.176 5.043 11.828 1 98.38 88 ASP A C 1
ATOM 691 O O . ASP A 1 88 ? 4.68 5.129 12.953 1 98.38 88 ASP A O 1
ATOM 695 N N . VAL A 1 89 ? 2.943 5.449 11.523 1 98.81 89 VAL A N 1
ATOM 696 C CA . VAL A 1 89 ? 2.123 6.113 12.531 1 98.81 89 VAL A CA 1
ATOM 697 C C . VAL A 1 89 ? 1.717 5.113 13.609 1 98.81 89 VAL A C 1
ATOM 699 O O . VAL A 1 89 ? 1.819 5.402 14.805 1 98.81 89 VAL A O 1
ATOM 702 N N . VAL A 1 90 ? 1.265 3.924 13.211 1 98.25 90 VAL A N 1
ATOM 703 C CA . VAL A 1 90 ? 0.829 2.904 14.156 1 98.25 90 VAL A CA 1
ATOM 704 C C . VAL A 1 90 ? 1.984 2.535 15.086 1 98.25 90 VAL A C 1
ATOM 706 O O . VAL A 1 90 ? 1.808 2.453 16.312 1 98.25 90 VAL A O 1
ATOM 709 N N . GLU A 1 91 ? 3.164 2.371 14.516 1 97.56 91 GLU A N 1
ATOM 710 C CA . GLU A 1 91 ? 4.336 2.002 15.305 1 97.56 91 GLU A CA 1
ATOM 711 C C . GLU A 1 91 ? 4.77 3.146 16.219 1 97.56 91 GLU A C 1
ATOM 713 O O . GLU A 1 91 ? 5.25 2.916 17.328 1 97.56 91 GLU A O 1
ATOM 718 N N . LEU A 1 92 ? 4.641 4.391 15.742 1 98.62 92 LEU A N 1
ATOM 719 C CA . LEU A 1 92 ? 4.898 5.551 16.578 1 98.62 92 LEU A CA 1
ATOM 720 C C . LEU A 1 92 ? 3.955 5.578 17.781 1 98.62 92 LEU A C 1
ATOM 722 O O . LEU A 1 92 ? 4.391 5.766 18.922 1 98.62 92 LEU A O 1
ATOM 726 N N . LEU A 1 93 ? 2.65 5.352 17.516 1 98.75 93 LEU A N 1
ATOM 727 C CA . LEU A 1 93 ? 1.661 5.316 18.594 1 98.75 93 LEU A CA 1
ATOM 728 C C . LEU A 1 93 ? 1.974 4.203 19.594 1 98.75 93 LEU A C 1
ATOM 730 O O . LEU A 1 93 ? 1.861 4.395 20.797 1 98.75 93 LEU A O 1
ATOM 734 N N . ASP A 1 94 ? 2.391 3.016 19.062 1 97.94 94 ASP A N 1
ATOM 735 C CA . ASP A 1 94 ? 2.764 1.9 19.922 1 97.94 94 ASP A CA 1
ATOM 736 C C . ASP A 1 94 ? 3.939 2.273 20.828 1 97.94 94 ASP A C 1
ATOM 738 O O . ASP A 1 94 ? 3.908 2.025 22.031 1 97.94 94 ASP A O 1
ATOM 742 N N . ALA A 1 95 ? 4.965 2.885 20.234 1 98.12 95 ALA A N 1
ATOM 743 C CA . ALA A 1 95 ? 6.168 3.252 20.984 1 98.12 95 ALA A CA 1
ATOM 744 C C . ALA A 1 95 ? 5.844 4.25 22.094 1 98.12 95 ALA A C 1
ATOM 746 O O . ALA A 1 95 ? 6.465 4.223 23.156 1 98.12 95 ALA A O 1
ATOM 747 N N . LEU A 1 96 ? 4.879 5.102 21.828 1 98.12 96 LEU A N 1
ATOM 748 C CA . LEU A 1 96 ? 4.523 6.148 22.781 1 98.12 96 LEU A CA 1
ATOM 749 C C . LEU A 1 96 ? 3.404 5.68 23.703 1 98.12 96 LEU A C 1
ATOM 751 O O . LEU A 1 96 ? 2.979 6.418 24.594 1 98.12 96 LEU A O 1
ATOM 755 N N . GLN A 1 97 ? 2.896 4.484 23.453 1 97.94 97 GLN A N 1
ATOM 756 C CA . GLN A 1 97 ? 1.878 3.838 24.266 1 97.94 97 GLN A CA 1
ATOM 757 C C . GLN A 1 97 ? 0.567 4.621 24.234 1 97.94 97 GLN A C 1
ATOM 759 O O . GLN A 1 97 ? -0.083 4.797 25.266 1 97.94 97 GLN A O 1
ATOM 764 N N . PHE A 1 98 ? 0.234 5.172 23.094 1 98.38 98 PHE A N 1
ATOM 765 C CA . PHE A 1 98 ? -1.084 5.742 22.844 1 98.38 98 PHE A CA 1
ATOM 766 C C . PHE A 1 98 ? -2.002 4.719 22.188 1 98.38 98 PHE A C 1
ATOM 768 O O . PHE A 1 98 ? -1.697 4.211 21.094 1 98.38 98 PHE A O 1
ATOM 775 N N . GLU A 1 99 ? -3.076 4.395 22.766 1 97.69 99 GLU A N 1
ATOM 776 C CA . GLU A 1 99 ? -3.98 3.363 22.266 1 97.69 99 GLU A CA 1
ATOM 777 C C . GLU A 1 99 ? -4.914 3.922 21.188 1 97.69 99 GLU A C 1
ATOM 779 O O . GLU A 1 99 ? -5.031 3.355 20.109 1 97.69 99 GLU A O 1
ATOM 784 N N . ARG A 1 100 ? -5.625 4.977 21.531 1 98.25 100 ARG A N 1
ATOM 785 C CA . ARG A 1 100 ? -6.582 5.629 20.656 1 98.25 100 ARG A CA 1
ATOM 786 C C . ARG A 1 100 ? -6.402 7.141 20.672 1 98.25 100 ARG A C 1
ATOM 788 O O . ARG A 1 100 ? -6.191 7.738 21.719 1 98.25 100 ARG A O 1
ATOM 795 N N . VAL A 1 101 ? -6.41 7.762 19.453 1 98.88 101 VAL A N 1
ATOM 796 C CA . VAL A 1 101 ? -6.133 9.195 19.375 1 98.88 101 VAL A CA 1
ATOM 797 C C . VAL A 1 101 ? -7.094 9.844 18.375 1 98.88 101 VAL A C 1
ATOM 799 O O . VAL A 1 101 ? -7.727 9.164 17.578 1 98.88 101 VAL A O 1
ATOM 802 N N . HIS A 1 102 ? -7.301 11.195 18.516 1 98.94 102 HIS A N 1
ATOM 803 C CA . HIS A 1 102 ? -7.82 11.977 17.391 1 98.94 102 HIS A CA 1
ATOM 804 C C . HIS A 1 102 ? -6.762 12.172 16.312 1 98.94 102 HIS A C 1
ATOM 806 O O . HIS A 1 102 ? -5.574 12.281 16.625 1 98.94 102 HIS A O 1
ATOM 812 N N . VAL A 1 103 ? -7.211 12.18 15.062 1 98.94 103 VAL A N 1
ATOM 813 C CA . VAL A 1 103 ? -6.266 12.383 13.977 1 98.94 103 VAL A CA 1
ATOM 814 C C . VAL A 1 103 ? -6.742 13.531 13.086 1 98.94 103 VAL A C 1
ATOM 816 O O . VAL A 1 103 ? -7.906 13.578 12.688 1 98.94 103 VAL A O 1
ATOM 819 N N . LEU A 1 104 ? -5.914 14.484 12.891 1 98.94 104 LEU A N 1
ATOM 820 C CA . LEU A 1 104 ? -6.074 15.531 11.883 1 98.94 104 LEU A CA 1
ATOM 821 C C . LEU A 1 104 ? -4.965 15.469 10.844 1 98.94 104 LEU A C 1
ATOM 823 O O . LEU A 1 104 ? -3.795 15.695 11.156 1 98.94 104 LEU A O 1
ATOM 827 N N . GLY A 1 105 ? -5.332 15.062 9.648 1 98.94 105 GLY A N 1
ATOM 828 C CA . GLY A 1 105 ? -4.383 15.016 8.547 1 98.94 105 GLY A CA 1
ATOM 829 C C . GLY A 1 105 ? -4.711 16 7.441 1 98.94 105 GLY A C 1
ATOM 830 O O . GLY A 1 105 ? -5.879 16.188 7.098 1 98.94 105 GLY A O 1
ATOM 831 N N . LEU A 1 106 ? -3.703 16.656 6.902 1 98.94 106 LEU A N 1
ATOM 832 C CA . LEU A 1 106 ? -3.854 17.609 5.805 1 98.94 106 LEU A CA 1
ATOM 833 C C . LEU A 1 106 ? -3.041 17.156 4.594 1 98.94 106 LEU A C 1
ATOM 835 O O . LEU A 1 106 ? -1.854 16.859 4.715 1 98.94 106 LEU A O 1
ATOM 839 N N . SER A 1 107 ? -3.676 17.125 3.346 1 98.81 107 SER A N 1
ATOM 840 C CA . SER A 1 107 ? -3.041 16.75 2.084 1 98.81 107 SER A CA 1
ATOM 841 C C . SER A 1 107 ? -2.451 15.352 2.146 1 98.81 107 SER A C 1
ATOM 843 O O . SER A 1 107 ? -3.17 14.383 2.396 1 98.81 107 SER A O 1
ATOM 845 N N . LEU A 1 108 ? -1.093 15.188 2.115 1 98.81 108 LEU A N 1
ATOM 846 C CA . LEU A 1 108 ? -0.476 13.883 2.312 1 98.81 108 LEU A CA 1
ATOM 847 C C . LEU A 1 108 ? -0.902 13.273 3.646 1 98.81 108 LEU A C 1
ATOM 849 O O . LEU A 1 108 ? -1.201 12.078 3.723 1 98.81 108 LEU A O 1
ATOM 853 N N . GLY A 1 109 ? -0.933 14.102 4.676 1 98.88 109 GLY A N 1
ATOM 854 C CA . GLY A 1 109 ? -1.356 13.648 5.992 1 98.88 109 GLY A CA 1
ATOM 855 C C . GLY A 1 109 ? -2.807 13.211 6.031 1 98.88 109 GLY A C 1
ATOM 856 O O . GLY A 1 109 ? -3.17 12.328 6.809 1 98.88 109 GLY A O 1
ATOM 857 N N . GLY A 1 110 ? -3.652 13.844 5.219 1 98.94 110 GLY A N 1
ATOM 858 C CA . GLY A 1 110 ? -5.023 13.383 5.082 1 98.94 110 GLY A CA 1
ATOM 859 C C . GLY A 1 110 ? -5.133 12 4.469 1 98.94 110 GLY A C 1
ATOM 860 O O . GLY A 1 110 ? -5.996 11.211 4.855 1 98.94 110 GLY A O 1
ATOM 861 N N . ALA A 1 111 ? -4.273 11.742 3.5 1 98.88 111 ALA A N 1
ATOM 862 C CA . ALA A 1 111 ? -4.254 10.422 2.887 1 98.88 111 ALA A CA 1
ATOM 863 C C . ALA A 1 111 ? -3.787 9.359 3.883 1 98.88 111 ALA A C 1
ATOM 865 O O . ALA A 1 111 ? -4.359 8.273 3.955 1 98.88 111 ALA A O 1
ATOM 866 N N . VAL A 1 112 ? -2.768 9.68 4.684 1 98.94 112 VAL A N 1
ATOM 867 C CA . VAL A 1 112 ? -2.305 8.773 5.727 1 98.94 112 VAL A CA 1
ATOM 868 C C . VAL A 1 112 ? -3.412 8.555 6.754 1 98.94 112 VAL A C 1
ATOM 870 O O . VAL A 1 112 ? -3.621 7.438 7.23 1 98.94 112 VAL A O 1
ATOM 873 N N . ALA A 1 113 ? -4.137 9.586 7.055 1 98.94 113 ALA A N 1
ATOM 874 C CA . ALA A 1 113 ? -5.246 9.5 8 1 98.94 113 ALA A CA 1
ATOM 875 C C . ALA A 1 113 ? -6.363 8.617 7.453 1 98.94 113 ALA A C 1
ATOM 877 O O . ALA A 1 113 ? -7 7.875 8.203 1 98.94 113 ALA A O 1
ATOM 878 N N . GLN A 1 114 ? -6.648 8.758 6.152 1 98.94 114 GLN A N 1
ATOM 879 C CA . GLN A 1 114 ? -7.586 7.828 5.527 1 98.94 114 GLN A CA 1
ATOM 880 C C . GLN A 1 114 ? -7.133 6.383 5.719 1 98.94 114 GLN A C 1
ATOM 882 O O . GLN A 1 114 ? -7.93 5.523 6.105 1 98.94 114 GLN A O 1
ATOM 887 N N . TRP A 1 115 ? -5.859 6.121 5.457 1 98.88 115 TRP A N 1
ATOM 888 C CA . TRP A 1 115 ? -5.316 4.777 5.629 1 98.88 115 TRP A CA 1
ATOM 889 C C . TRP A 1 115 ? -5.547 4.277 7.055 1 98.88 115 TRP A C 1
ATOM 891 O O . TRP A 1 115 ? -5.98 3.141 7.254 1 98.88 115 TRP A O 1
ATOM 901 N N . LEU A 1 116 ? -5.281 5.148 8.055 1 98.88 116 LEU A N 1
ATOM 902 C CA . LEU A 1 116 ? -5.496 4.777 9.445 1 98.88 116 LEU A CA 1
ATOM 903 C C . LEU A 1 116 ? -6.957 4.422 9.695 1 98.88 116 LEU A C 1
ATOM 905 O O . LEU A 1 116 ? -7.25 3.453 10.398 1 98.88 116 LEU A O 1
ATOM 909 N N . GLY A 1 117 ? -7.859 5.184 9.133 1 98.81 117 GLY A N 1
ATOM 910 C CA . GLY A 1 117 ? -9.281 4.91 9.289 1 98.81 117 GLY A CA 1
ATOM 911 C C . GLY A 1 117 ? -9.703 3.588 8.68 1 98.81 117 GLY A C 1
ATOM 912 O O . GLY A 1 117 ? -10.648 2.951 9.156 1 98.81 117 GLY A O 1
ATOM 913 N N . ILE A 1 118 ? -9.016 3.191 7.641 1 98.75 118 ILE A N 1
ATOM 914 C CA . ILE A 1 118 ? -9.352 1.973 6.914 1 98.75 118 ILE A CA 1
ATOM 915 C C . ILE A 1 118 ? -8.727 0.766 7.609 1 98.75 118 ILE A C 1
ATOM 917 O O . ILE A 1 118 ? -9.391 -0.253 7.812 1 98.75 118 ILE A O 1
ATOM 921 N N . TYR A 1 119 ? -7.5 0.887 8.125 1 98.19 119 TYR A N 1
ATOM 922 C CA . TYR A 1 119 ? -6.73 -0.299 8.477 1 98.19 119 TYR A CA 1
ATOM 923 C C . TYR A 1 119 ? -6.492 -0.365 9.984 1 98.19 119 TYR A C 1
ATOM 925 O O . TYR A 1 119 ? -6.121 -1.415 10.516 1 98.19 119 TYR A O 1
ATOM 933 N N . ALA A 1 120 ? -6.695 0.772 10.664 1 98.19 120 ALA A N 1
ATOM 934 C CA . ALA A 1 120 ? -6.484 0.813 12.109 1 98.19 120 ALA A CA 1
ATOM 935 C C . ALA A 1 120 ? -7.543 1.675 12.797 1 98.19 120 ALA A C 1
ATOM 937 O O . ALA A 1 120 ? -7.215 2.559 13.594 1 98.19 120 ALA A O 1
ATOM 938 N N . PRO A 1 121 ? -8.805 1.399 12.484 1 98.44 121 PRO A N 1
ATOM 939 C CA . PRO A 1 121 ? -9.852 2.26 13.039 1 98.44 121 PRO A CA 1
ATOM 940 C C . PRO A 1 121 ? -9.891 2.236 14.562 1 98.44 121 PRO A C 1
ATOM 942 O O . PRO A 1 121 ? -10.297 3.219 15.195 1 98.44 121 PRO A O 1
ATOM 945 N N . GLU A 1 122 ? -9.414 1.13 15.148 1 98.31 122 GLU A N 1
ATOM 946 C CA . GLU A 1 122 ? -9.422 0.996 16.594 1 98.31 122 GLU A CA 1
ATOM 947 C C . GLU A 1 122 ? -8.461 1.99 17.25 1 98.31 122 GLU A C 1
ATOM 949 O O . GLU A 1 122 ? -8.562 2.271 18.438 1 98.31 122 GLU A O 1
ATOM 954 N N . ARG A 1 123 ? -7.566 2.562 16.453 1 98.69 123 ARG A N 1
ATOM 955 C CA . ARG A 1 123 ? -6.578 3.506 16.969 1 98.69 123 ARG A CA 1
ATOM 956 C C . ARG A 1 123 ? -7.09 4.938 16.875 1 98.69 123 ARG A C 1
ATOM 958 O O . ARG A 1 123 ? -6.43 5.871 17.344 1 98.69 123 ARG A O 1
ATOM 965 N N . ILE A 1 124 ? -8.281 5.156 16.297 1 98.75 124 ILE A N 1
ATOM 966 C CA . ILE A 1 124 ? -8.781 6.496 16 1 98.75 124 ILE A CA 1
ATOM 967 C C . ILE A 1 124 ? -10.031 6.773 16.828 1 98.75 124 ILE A C 1
ATOM 969 O O . ILE A 1 124 ? -10.945 5.949 16.875 1 98.75 124 ILE A O 1
ATOM 973 N N . ASP A 1 125 ? -10.031 7.852 17.5 1 98.62 125 ASP A N 1
ATOM 974 C CA . ASP A 1 125 ? -11.266 8.328 18.109 1 98.62 125 ASP A CA 1
ATOM 975 C C . ASP A 1 125 ? -12.086 9.148 17.109 1 98.62 125 ASP A C 1
ATOM 977 O O . ASP A 1 125 ? -13.117 8.688 16.625 1 98.62 125 ASP A O 1
ATOM 981 N N . ARG A 1 126 ? -11.602 10.289 16.719 1 98.81 126 ARG A N 1
ATOM 982 C CA . ARG A 1 126 ? -12.211 11.102 15.664 1 98.81 126 ARG A CA 1
ATOM 983 C C . ARG A 1 126 ? -11.195 11.453 14.586 1 98.81 126 ARG A C 1
ATOM 985 O O . ARG A 1 126 ? -9.992 11.539 14.859 1 98.81 126 ARG A O 1
ATOM 992 N N . LEU A 1 127 ? -11.758 11.602 13.359 1 98.94 127 LEU A N 1
ATOM 993 C CA . LEU A 1 127 ? -10.906 11.734 12.188 1 98.94 127 LEU A CA 1
ATOM 994 C C . LEU A 1 127 ? -11.242 13.008 11.414 1 98.94 127 LEU A C 1
ATOM 996 O O . LEU A 1 127 ? -12.406 13.25 11.086 1 98.94 127 LEU A O 1
ATOM 1000 N N . ILE A 1 128 ? -10.227 13.867 11.195 1 99 128 ILE A N 1
ATOM 1001 C CA . ILE A 1 128 ? -10.391 15.031 10.328 1 99 128 ILE A CA 1
ATOM 1002 C C . ILE A 1 128 ? -9.5 14.898 9.102 1 99 128 ILE A C 1
ATOM 1004 O O . ILE A 1 128 ? -8.281 14.711 9.227 1 99 128 ILE A O 1
ATOM 1008 N N . LEU A 1 129 ? -10.109 14.914 7.992 1 98.94 129 LEU A N 1
ATOM 1009 C CA . LEU A 1 129 ? -9.438 14.844 6.695 1 98.94 129 LEU A CA 1
ATOM 1010 C C . LEU A 1 129 ? -9.508 16.188 5.973 1 98.94 129 LEU A C 1
ATOM 1012 O O . LEU A 1 129 ? -10.547 16.547 5.418 1 98.94 129 LEU A O 1
ATOM 1016 N N . SER A 1 130 ? -8.383 16.922 5.98 1 98.94 130 SER A N 1
ATOM 1017 C CA . SER A 1 130 ? -8.383 18.281 5.461 1 98.94 130 SER A CA 1
ATOM 1018 C C . SER A 1 130 ? -7.605 18.375 4.148 1 98.94 130 SER A C 1
ATOM 1020 O O . SER A 1 130 ? -6.445 17.969 4.078 1 98.94 130 SER A O 1
ATOM 1022 N N . ASN A 1 131 ? -8.281 18.953 3.1 1 98.94 131 ASN A N 1
ATOM 1023 C CA . ASN A 1 131 ? -7.641 19.25 1.821 1 98.94 131 ASN A CA 1
ATOM 1024 C C . ASN A 1 131 ? -6.836 18.062 1.309 1 98.94 131 ASN A C 1
ATOM 1026 O O . ASN A 1 131 ? -5.648 18.188 1.001 1 98.94 131 ASN A O 1
ATOM 1030 N N . THR A 1 132 ? -7.527 16.922 1.178 1 98.88 132 THR A N 1
ATOM 1031 C CA . THR A 1 132 ? -6.926 15.656 0.761 1 98.88 132 THR A CA 1
ATOM 1032 C C . THR A 1 132 ? -7.801 14.953 -0.272 1 98.88 132 THR A C 1
ATOM 1034 O O . THR A 1 132 ? -8.789 15.523 -0.748 1 98.88 132 THR A O 1
ATOM 1037 N N . SER A 1 133 ? -7.309 13.875 -0.768 1 98.81 133 SER A N 1
ATOM 1038 C CA . SER A 1 133 ? -7.992 13.086 -1.79 1 98.81 133 SER A CA 1
ATOM 1039 C C . SER A 1 133 ? -7.773 11.594 -1.582 1 98.81 133 SER A C 1
ATOM 1041 O O . SER A 1 133 ? -6.77 11.188 -0.992 1 98.81 133 SER A O 1
ATOM 1043 N N . SER A 1 134 ? -8.758 10.82 -1.979 1 98.62 134 SER A N 1
ATOM 1044 C CA . SER A 1 134 ? -8.617 9.367 -1.946 1 98.62 134 SER A CA 1
ATOM 1045 C C . SER A 1 134 ? -7.902 8.852 -3.191 1 98.62 134 SER A C 1
ATOM 1047 O O . SER A 1 134 ? -7.535 7.676 -3.26 1 98.62 134 SER A O 1
ATOM 1049 N N . TYR A 1 135 ? -7.703 9.711 -4.102 1 97.94 135 TYR A N 1
ATOM 1050 C CA . TYR A 1 135 ? -7.09 9.328 -5.367 1 97.94 135 TYR A CA 1
ATOM 1051 C C . TYR A 1 135 ? -6.617 10.555 -6.137 1 97.94 135 TYR A C 1
ATOM 1053 O O . TYR A 1 135 ? -7.379 11.508 -6.324 1 97.94 135 TYR A O 1
ATOM 1061 N N . LEU A 1 136 ? -5.344 10.531 -6.52 1 96.5 136 LEU A N 1
ATOM 1062 C CA . LEU A 1 136 ? -4.793 11.602 -7.352 1 96.5 136 LEU A CA 1
ATOM 1063 C C . LEU A 1 136 ? -4.168 11.031 -8.625 1 96.5 136 LEU A C 1
ATOM 1065 O O . LEU A 1 136 ? -2.965 10.766 -8.656 1 96.5 136 LEU A O 1
ATOM 1069 N N . GLY A 1 137 ? -4.945 10.711 -9.602 1 87.75 137 GLY A N 1
ATOM 1070 C CA . GLY A 1 137 ? -4.469 10.211 -10.883 1 87.75 137 GLY A CA 1
ATOM 1071 C C . GLY A 1 137 ? -4.598 11.219 -12.008 1 87.75 137 GLY A C 1
ATOM 1072 O O . GLY A 1 137 ? -4.926 12.383 -11.766 1 87.75 137 GLY A O 1
ATOM 1073 N N . PRO A 1 138 ? -4.18 10.836 -13.156 1 87.31 138 PRO A N 1
ATOM 1074 C CA . PRO A 1 138 ? -3.662 9.5 -13.461 1 87.31 138 PRO A CA 1
ATOM 1075 C C . PRO A 1 138 ? -2.203 9.32 -13.047 1 87.31 138 PRO A C 1
ATOM 1077 O O . PRO A 1 138 ? -1.503 10.305 -12.805 1 87.31 138 PRO A O 1
ATOM 1080 N N . ALA A 1 139 ? -1.781 8.141 -13.008 1 86 139 ALA A N 1
ATOM 1081 C CA . ALA A 1 139 ? -0.469 7.77 -12.484 1 86 139 ALA A CA 1
ATOM 1082 C C . ALA A 1 139 ? 0.649 8.375 -13.328 1 86 139 ALA A C 1
ATOM 1084 O O . ALA A 1 139 ? 1.707 8.734 -12.797 1 86 139 ALA A O 1
ATOM 1085 N N . ASP A 1 140 ? 0.44 8.617 -14.516 1 86.25 140 ASP A N 1
ATOM 1086 C CA . ASP A 1 140 ? 1.486 9.016 -15.453 1 86.25 140 ASP A CA 1
ATOM 1087 C C . ASP A 1 140 ? 1.97 10.438 -15.156 1 86.25 140 ASP A C 1
ATOM 1089 O O . ASP A 1 140 ? 3.076 10.812 -15.555 1 86.25 140 ASP A O 1
ATOM 1093 N N . GLN A 1 141 ? 1.188 11.227 -14.461 1 89.12 141 GLN A N 1
ATOM 1094 C CA . GLN A 1 141 ? 1.593 12.602 -14.164 1 89.12 141 GLN A CA 1
ATOM 1095 C C . GLN A 1 141 ? 2.684 12.633 -13.102 1 89.12 141 GLN A C 1
ATOM 1097 O O . GLN A 1 141 ? 3.404 13.625 -12.977 1 89.12 141 GLN A O 1
ATOM 1102 N N . TRP A 1 142 ? 2.84 11.57 -12.398 1 94.56 142 TRP A N 1
ATOM 1103 C CA . TRP A 1 142 ? 3.699 11.586 -11.219 1 94.56 142 TRP A CA 1
ATOM 1104 C C . TRP A 1 142 ? 5.121 11.156 -11.578 1 94.56 142 TRP A C 1
ATOM 1106 O O . TRP A 1 142 ? 6.086 11.641 -10.984 1 94.56 142 TRP A O 1
ATOM 1116 N N . GLU A 1 143 ? 5.316 10.32 -12.562 1 91.88 143 GLU A N 1
ATOM 1117 C CA . GLU A 1 143 ? 6.641 9.773 -12.852 1 91.88 143 GLU A CA 1
ATOM 1118 C C . GLU A 1 143 ? 7.617 10.883 -13.25 1 91.88 143 GLU A C 1
ATOM 1120 O O . GLU A 1 143 ? 8.766 10.891 -12.805 1 91.88 143 GLU A O 1
ATOM 1125 N N . GLY A 1 144 ? 7.121 11.812 -14.148 1 92 144 GLY A N 1
ATOM 1126 C CA . GLY A 1 144 ? 7.973 12.938 -14.516 1 92 144 GLY A CA 1
ATOM 1127 C C . GLY A 1 144 ? 8.383 13.789 -13.328 1 92 144 GLY A C 1
ATOM 1128 O O . GLY A 1 144 ? 9.531 14.219 -13.234 1 92 144 GLY A O 1
ATOM 1129 N N . LEU A 1 145 ? 7.453 14.016 -12.398 1 96.25 145 LEU A N 1
ATOM 1130 C CA . LEU A 1 145 ? 7.715 14.812 -11.211 1 96.25 145 LEU A CA 1
ATOM 1131 C C . LEU A 1 145 ? 8.711 14.117 -10.289 1 96.25 145 LEU A C 1
ATOM 1133 O O . LEU A 1 145 ? 9.633 14.75 -9.773 1 96.25 145 LEU A O 1
ATOM 1137 N N . ILE A 1 146 ? 8.539 12.781 -10.125 1 97.12 146 ILE A N 1
ATOM 1138 C CA . ILE A 1 146 ? 9.398 11.969 -9.266 1 97.12 146 ILE A CA 1
ATOM 1139 C C . ILE A 1 146 ? 10.844 12.039 -9.75 1 97.12 146 ILE A C 1
ATOM 1141 O O . ILE A 1 146 ? 11.766 12.25 -8.961 1 97.12 146 ILE A O 1
ATOM 1145 N N . ALA A 1 147 ? 11.031 11.914 -11.039 1 94.81 147 ALA A N 1
ATOM 1146 C CA . ALA A 1 147 ? 12.375 11.961 -11.609 1 94.81 147 ALA A CA 1
ATOM 1147 C C . ALA A 1 147 ? 12.953 13.375 -11.523 1 94.81 147 ALA A C 1
ATOM 1149 O O . ALA A 1 147 ? 14.117 13.555 -11.156 1 94.81 147 ALA A O 1
ATOM 1150 N N . ALA A 1 148 ? 12.172 14.406 -11.789 1 96.94 148 ALA A N 1
ATOM 1151 C CA . ALA A 1 148 ? 12.625 15.789 -11.914 1 96.94 148 ALA A CA 1
ATOM 1152 C C . ALA A 1 148 ? 13.07 16.344 -10.562 1 96.94 148 ALA A C 1
ATOM 1154 O O . ALA A 1 148 ? 14.055 17.078 -10.477 1 96.94 148 ALA A O 1
ATOM 1155 N N . VAL A 1 149 ? 12.352 15.984 -9.492 1 98.06 149 VAL A N 1
ATOM 1156 C CA . VAL A 1 149 ? 12.633 16.578 -8.188 1 98.06 149 VAL A CA 1
ATOM 1157 C C . VAL A 1 149 ? 13.984 16.078 -7.672 1 98.06 149 VAL A C 1
ATOM 1159 O O . VAL A 1 149 ? 14.594 16.703 -6.809 1 98.06 149 VAL A O 1
ATOM 1162 N N . GLN A 1 150 ? 14.414 14.93 -8.211 1 96.19 150 GLN A N 1
ATOM 1163 C CA . GLN A 1 150 ? 15.664 14.336 -7.758 1 96.19 150 GLN A CA 1
ATOM 1164 C C . GLN A 1 150 ? 16.844 14.891 -8.539 1 96.19 150 GLN A C 1
ATOM 1166 O O . GLN A 1 150 ? 18 14.602 -8.211 1 96.19 150 GLN A O 1
ATOM 1171 N N . GLU A 1 151 ? 16.578 15.672 -9.617 1 97.19 151 GLU A N 1
ATOM 1172 C CA . GLU A 1 151 ? 17.656 16.297 -10.367 1 97.19 151 GLU A CA 1
ATOM 1173 C C . GLU A 1 151 ? 18.344 17.391 -9.547 1 97.19 151 GLU A C 1
ATOM 1175 O O . GLU A 1 151 ? 17.672 18.219 -8.922 1 97.19 151 GLU A O 1
ATOM 1180 N N . PRO A 1 152 ? 19.688 17.406 -9.578 1 96.06 152 PRO A N 1
ATOM 1181 C CA . PRO A 1 152 ? 20.422 18.422 -8.812 1 96.06 152 PRO A CA 1
ATOM 1182 C C . PRO A 1 152 ? 20.016 19.844 -9.172 1 96.06 152 PRO A C 1
ATOM 1184 O O . PRO A 1 152 ? 19.875 20.172 -10.352 1 96.06 152 PRO A O 1
ATOM 1187 N N . GLY A 1 153 ? 19.703 20.625 -8.172 1 96.31 153 GLY A N 1
ATOM 1188 C CA . GLY A 1 153 ? 19.469 22.047 -8.359 1 96.31 153 GLY A CA 1
ATOM 1189 C C . GLY A 1 153 ? 18.031 22.375 -8.695 1 96.31 153 GLY A C 1
ATOM 1190 O O . GLY A 1 153 ? 17.688 23.547 -8.93 1 96.31 153 GLY A O 1
ATOM 1191 N N . LYS A 1 154 ? 17.109 21.406 -8.695 1 97.5 154 LYS A N 1
ATOM 1192 C CA . LYS A 1 154 ? 15.742 21.641 -9.164 1 97.5 154 LYS A CA 1
ATOM 1193 C C . LYS A 1 154 ? 14.812 21.953 -7.996 1 97.5 154 LYS A C 1
ATOM 1195 O O . LYS A 1 154 ? 13.695 22.438 -8.203 1 97.5 154 LYS A O 1
ATOM 1200 N N . LEU A 1 155 ? 15.25 21.766 -6.73 1 97.81 155 LEU A N 1
ATOM 1201 C CA . LEU A 1 155 ? 14.367 21.875 -5.57 1 97.81 155 LEU A CA 1
ATOM 1202 C C . LEU A 1 155 ? 13.789 23.266 -5.445 1 97.81 155 LEU A C 1
ATOM 1204 O O . LEU A 1 155 ? 12.609 23.438 -5.102 1 97.81 155 LEU A O 1
ATOM 1208 N N . PRO A 1 156 ? 14.523 24.359 -5.762 1 97.94 156 PRO A N 1
ATOM 1209 C CA . PRO A 1 156 ? 13.945 25.703 -5.66 1 97.94 156 PRO A CA 1
ATOM 1210 C C . PRO A 1 156 ? 12.758 25.906 -6.598 1 97.94 156 PRO A C 1
ATOM 1212 O O . PRO A 1 156 ? 11.781 26.578 -6.234 1 97.94 156 PRO A O 1
ATOM 1215 N N . GLU A 1 157 ? 12.836 25.297 -7.793 1 98 157 GLU A N 1
ATOM 1216 C CA . GLU A 1 157 ? 11.711 25.375 -8.719 1 98 157 GLU A CA 1
ATOM 1217 C C . GLU A 1 157 ? 10.484 24.672 -8.156 1 98 157 GLU A C 1
ATOM 1219 O O . GLU A 1 157 ? 9.359 25.141 -8.305 1 98 157 GLU A O 1
ATOM 1224 N N . PHE A 1 158 ? 10.711 23.578 -7.52 1 98.06 158 PHE A N 1
ATOM 1225 C CA . PHE A 1 158 ? 9.617 22.844 -6.895 1 98.06 158 PHE A CA 1
ATOM 1226 C C . PHE A 1 158 ? 9.078 23.609 -5.688 1 98.06 158 PHE A C 1
ATOM 1228 O O . PHE A 1 158 ? 7.875 23.578 -5.414 1 98.06 158 PHE A O 1
ATOM 1235 N N . ALA A 1 159 ? 9.961 24.25 -4.918 1 98 159 ALA A N 1
ATOM 1236 C CA . ALA A 1 159 ? 9.508 25.094 -3.814 1 98 159 ALA A CA 1
ATOM 1237 C C . ALA A 1 159 ? 8.539 26.172 -4.305 1 98 159 ALA A C 1
ATOM 1239 O O . ALA A 1 159 ? 7.48 26.375 -3.711 1 98 159 ALA A O 1
ATOM 1240 N N . ASP A 1 160 ? 8.891 26.766 -5.418 1 96.88 160 ASP A N 1
ATOM 1241 C CA . ASP A 1 160 ? 8.023 27.797 -5.988 1 96.88 160 ASP A CA 1
ATOM 1242 C C . ASP A 1 160 ? 6.691 27.219 -6.441 1 96.88 160 ASP A C 1
ATOM 1244 O O . ASP A 1 160 ? 5.637 27.828 -6.238 1 96.88 160 ASP A O 1
ATOM 1248 N N . MET A 1 161 ? 6.746 26.031 -7.023 1 97.25 161 MET A N 1
ATOM 1249 C CA . MET A 1 161 ? 5.539 25.344 -7.465 1 97.25 161 MET A CA 1
ATOM 1250 C C . MET A 1 161 ? 4.625 25.031 -6.285 1 97.25 161 MET A C 1
ATOM 1252 O O . MET A 1 161 ? 3.43 25.328 -6.324 1 97.25 161 MET A O 1
ATOM 1256 N N . PHE A 1 162 ? 5.223 24.469 -5.191 1 98 162 PHE A N 1
ATOM 1257 C CA . PHE A 1 162 ? 4.449 24.141 -4.004 1 98 162 PHE A CA 1
ATOM 1258 C C . PHE A 1 162 ? 3.801 25.375 -3.406 1 98 162 PHE A C 1
ATOM 1260 O O . PHE A 1 162 ? 2.605 25.375 -3.1 1 98 162 PHE A O 1
ATOM 1267 N N . ILE A 1 163 ? 4.582 26.453 -3.299 1 97.38 163 ILE A N 1
ATOM 1268 C CA . ILE A 1 163 ? 4.105 27.672 -2.658 1 97.38 163 ILE A CA 1
ATOM 1269 C C . ILE A 1 163 ? 2.977 28.281 -3.486 1 97.38 163 ILE A C 1
ATOM 1271 O O . ILE A 1 163 ? 1.947 28.688 -2.941 1 97.38 163 ILE A O 1
ATOM 1275 N N . LYS A 1 164 ? 3.111 28.281 -4.797 1 96.62 164 LYS A N 1
ATOM 1276 C CA . LYS A 1 164 ? 2.094 28.828 -5.691 1 96.62 164 LYS A CA 1
ATOM 1277 C C . LYS A 1 164 ? 0.81 28 -5.625 1 96.62 164 LYS A C 1
ATOM 1279 O O . LYS A 1 164 ? -0.291 28.562 -5.699 1 96.62 164 LYS A O 1
ATOM 1284 N N . ASN A 1 165 ? 0.934 26.703 -5.43 1 97.44 165 ASN A N 1
ATOM 1285 C CA . ASN A 1 165 ? -0.209 25.797 -5.391 1 97.44 165 ASN A CA 1
ATOM 1286 C C . ASN A 1 165 ? -0.902 25.828 -4.031 1 97.44 165 ASN A C 1
ATOM 1288 O O . ASN A 1 165 ? -2.111 25.609 -3.939 1 97.44 165 ASN A O 1
ATOM 1292 N N . TRP A 1 166 ? -0.164 26.172 -2.93 1 97.62 166 TRP A N 1
ATOM 1293 C CA . TRP A 1 166 ? -0.647 26 -1.564 1 97.62 166 TRP A CA 1
ATOM 1294 C C . TRP A 1 166 ? -1.339 27.266 -1.066 1 97.62 166 TRP A C 1
ATOM 1296 O O . TRP A 1 166 ? -2.217 27.203 -0.201 1 97.62 166 TRP A O 1
ATOM 1306 N N . LEU A 1 167 ? -0.897 28.422 -1.577 1 96.44 167 LEU A N 1
ATOM 1307 C CA . LEU A 1 167 ? -1.294 29.672 -0.933 1 96.44 167 LEU A CA 1
ATOM 1308 C C . LEU A 1 167 ? -1.964 30.609 -1.93 1 96.44 167 LEU A C 1
ATOM 1310 O O . LEU A 1 167 ? -1.606 30.625 -3.109 1 96.44 167 LEU A O 1
ATOM 1314 N N . PRO A 1 168 ? -2.914 31.359 -1.473 1 95.38 168 PRO A N 1
ATOM 1315 C CA . PRO A 1 168 ? -3.586 32.312 -2.371 1 95.38 168 PRO A CA 1
ATOM 1316 C C . PRO A 1 168 ? -2.68 33.438 -2.807 1 95.38 168 PRO A C 1
ATOM 1318 O O . PRO A 1 168 ? -1.716 33.781 -2.109 1 95.38 168 PRO A O 1
ATOM 1321 N N . ALA A 1 169 ? -3.096 34.156 -3.836 1 92.56 169 ALA A N 1
ATOM 1322 C CA . ALA A 1 169 ? -2.303 35.188 -4.496 1 92.56 169 ALA A CA 1
ATOM 1323 C C . ALA A 1 169 ? -1.993 36.344 -3.539 1 92.56 169 ALA A C 1
ATOM 1325 O O . ALA A 1 169 ? -0.909 36.906 -3.592 1 92.56 169 ALA A O 1
ATOM 1326 N N . HIS A 1 170 ? -2.904 36.625 -2.672 1 91.19 170 HIS A N 1
ATOM 1327 C CA . HIS A 1 170 ? -2.713 37.781 -1.815 1 91.19 170 HIS A CA 1
ATOM 1328 C C . HIS A 1 170 ? -1.618 37.531 -0.783 1 91.19 170 HIS A C 1
ATOM 1330 O O . HIS A 1 170 ? -0.963 38.469 -0.326 1 91.19 170 HIS A O 1
ATOM 1336 N N . LEU A 1 171 ? -1.36 36.25 -0.401 1 91.31 171 LEU A N 1
ATOM 1337 C CA . LEU A 1 171 ? -0.266 35.938 0.509 1 91.31 171 LEU A CA 1
ATOM 1338 C C . LEU A 1 171 ? 1.068 35.906 -0.229 1 91.31 171 LEU A C 1
ATOM 1340 O O . LEU A 1 171 ? 2.117 36.156 0.372 1 91.31 171 LEU A O 1
ATOM 1344 N N . LEU A 1 172 ? 1.035 35.688 -1.518 1 91.19 172 LEU A N 1
ATOM 1345 C CA . LEU A 1 172 ? 2.244 35.562 -2.324 1 91.19 172 LEU A CA 1
ATOM 1346 C C . LEU A 1 172 ? 2.773 36.938 -2.719 1 91.19 172 LEU A C 1
ATOM 1348 O O . LEU A 1 172 ? 3.949 37.094 -3.059 1 91.19 172 LEU A O 1
ATOM 1352 N N . ALA A 1 173 ? 1.956 37.969 -2.812 1 84.88 173 ALA A N 1
ATOM 1353 C CA . ALA A 1 173 ? 2.264 39.281 -3.348 1 84.88 173 ALA A CA 1
ATOM 1354 C C . ALA A 1 173 ? 3.184 40.062 -2.404 1 84.88 173 ALA A C 1
ATOM 1356 O O . ALA A 1 173 ? 3.836 41 -2.814 1 84.88 173 ALA A O 1
ATOM 1357 N N . SER A 1 174 ? 3.307 39.719 -1.17 1 76.94 174 SER A N 1
ATOM 1358 C CA . SER A 1 174 ? 4.109 40.469 -0.208 1 76.94 174 SER A CA 1
ATOM 1359 C C . SER A 1 174 ? 5.203 39.594 0.399 1 76.94 174 SER A C 1
ATOM 1361 O O . SER A 1 174 ? 5.219 38.375 0.191 1 76.94 174 SER A O 1
ATOM 1363 N N . ASP A 1 175 ? 6.168 40.312 0.911 1 85.25 175 ASP A N 1
ATOM 1364 C CA . ASP A 1 175 ? 7.156 39.594 1.724 1 85.25 175 ASP A CA 1
ATOM 1365 C C . ASP A 1 175 ? 6.527 39.062 3.01 1 85.25 175 ASP A C 1
ATOM 1367 O O . ASP A 1 175 ? 6.781 39.594 4.094 1 85.25 175 ASP A O 1
ATOM 1371 N N . ASN A 1 176 ? 5.754 38.062 2.838 1 90.94 176 ASN A N 1
ATOM 1372 C CA . ASN A 1 176 ? 5.027 37.438 3.943 1 90.94 176 ASN A CA 1
ATOM 1373 C C . ASN A 1 176 ? 5.879 36.375 4.656 1 90.94 176 ASN A C 1
ATOM 1375 O O . ASN A 1 176 ? 6.371 35.438 4.031 1 90.94 176 ASN A O 1
ATOM 1379 N N . PRO A 1 177 ? 6.117 36.531 5.93 1 93.12 177 PRO A N 1
ATOM 1380 C CA . PRO A 1 177 ? 6.957 35.625 6.684 1 93.12 177 PRO A CA 1
ATOM 1381 C C . PRO A 1 177 ? 6.43 34.188 6.648 1 93.12 177 PRO A C 1
ATOM 1383 O O . PRO A 1 177 ? 7.211 33.219 6.711 1 93.12 177 PRO A O 1
ATOM 1386 N N . ILE A 1 178 ? 5.199 34.031 6.543 1 92.19 178 ILE A N 1
ATOM 1387 C CA . ILE A 1 178 ? 4.613 32.688 6.488 1 92.19 178 ILE A CA 1
ATOM 1388 C C . ILE A 1 178 ? 5.004 32.031 5.18 1 92.19 178 ILE A C 1
ATOM 1390 O O . ILE A 1 178 ? 5.379 30.844 5.176 1 92.19 178 ILE A O 1
ATOM 1394 N N . VAL A 1 179 ? 4.906 32.781 4.07 1 95.25 179 VAL A N 1
ATOM 1395 C CA . VAL A 1 179 ? 5.293 32.25 2.766 1 95.25 179 VAL A CA 1
ATOM 1396 C C . VAL A 1 179 ? 6.762 31.828 2.791 1 95.25 179 VAL A C 1
ATOM 1398 O O . VAL A 1 179 ? 7.113 30.734 2.326 1 95.25 179 VAL A O 1
ATOM 1401 N N . ALA A 1 180 ? 7.57 32.688 3.395 1 95.69 180 ALA A N 1
ATOM 1402 C CA . ALA A 1 180 ? 9 32.406 3.48 1 95.69 180 ALA A CA 1
ATOM 1403 C C . ALA A 1 180 ? 9.266 31.156 4.312 1 95.69 180 ALA A C 1
ATOM 1405 O O . ALA A 1 180 ? 10.125 30.344 3.963 1 95.69 180 ALA A O 1
ATOM 1406 N N . SER A 1 181 ? 8.57 31.031 5.387 1 96.06 181 SER A N 1
ATOM 1407 C CA . SER A 1 181 ? 8.766 29.875 6.27 1 96.06 181 SER A CA 1
ATOM 1408 C C . SER A 1 181 ? 8.391 28.578 5.57 1 96.06 181 SER A C 1
ATOM 1410 O O . SER A 1 181 ? 9.086 27.562 5.719 1 96.06 181 SER A O 1
ATOM 1412 N N . PHE A 1 182 ? 7.344 28.578 4.824 1 97.31 182 PHE A N 1
ATOM 1413 C CA . PHE A 1 182 ? 6.918 27.375 4.121 1 97.31 182 PHE A CA 1
ATOM 1414 C C . PHE A 1 182 ? 7.879 27.047 2.984 1 97.31 182 PHE A C 1
ATOM 1416 O O . PHE A 1 182 ? 8.188 25.875 2.742 1 97.31 182 PHE A O 1
ATOM 1423 N N . ARG A 1 183 ? 8.297 28.109 2.277 1 97.12 183 ARG A N 1
ATOM 1424 C CA . ARG A 1 183 ? 9.305 27.891 1.246 1 97.12 183 ARG A CA 1
ATOM 1425 C C . ARG A 1 183 ? 10.562 27.266 1.838 1 97.12 183 ARG A C 1
ATOM 1427 O O . ARG A 1 183 ? 11.148 26.359 1.242 1 97.12 183 ARG A O 1
ATOM 1434 N N . GLU A 1 184 ? 10.945 27.734 2.977 1 97.44 184 GLU A N 1
ATOM 1435 C CA . GLU A 1 184 ? 12.117 27.188 3.654 1 97.44 184 GLU A CA 1
ATOM 1436 C C . GLU A 1 184 ? 11.906 25.719 4.027 1 97.44 184 GLU A C 1
ATOM 1438 O O . GLU A 1 184 ? 12.844 24.922 3.963 1 97.44 184 GLU A O 1
ATOM 1443 N N . MET A 1 185 ? 10.727 25.328 4.488 1 98 185 MET A N 1
ATOM 1444 C CA . MET A 1 185 ? 10.438 23.922 4.801 1 98 185 MET A CA 1
ATOM 1445 C C . MET A 1 185 ? 10.625 23.031 3.576 1 98 185 MET A C 1
ATOM 1447 O O . MET A 1 185 ? 11.219 21.969 3.668 1 98 185 MET A O 1
ATOM 1451 N N . VAL A 1 186 ? 10.102 23.547 2.375 1 98.5 186 VAL A N 1
ATOM 1452 C CA . VAL A 1 186 ? 10.266 22.766 1.149 1 98.5 186 VAL A CA 1
ATOM 1453 C C . VAL A 1 186 ? 11.75 22.609 0.834 1 98.5 186 VAL A C 1
ATOM 1455 O O . VAL A 1 186 ? 12.211 21.5 0.564 1 98.5 186 VAL A O 1
ATOM 1458 N N . LEU A 1 187 ? 12.477 23.719 0.971 1 98.31 187 LEU A N 1
ATOM 1459 C CA . LEU A 1 187 ? 13.891 23.719 0.603 1 98.31 187 LEU A CA 1
ATOM 1460 C C . LEU A 1 187 ? 14.703 22.875 1.567 1 98.31 187 LEU A C 1
ATOM 1462 O O . LEU A 1 187 ? 15.789 22.406 1.223 1 98.31 187 LEU A O 1
ATOM 1466 N N . ALA A 1 188 ? 14.148 22.672 2.777 1 97.94 188 ALA A N 1
ATOM 1467 C CA . ALA A 1 188 ? 14.844 21.875 3.785 1 97.94 188 ALA A CA 1
ATOM 1468 C C . ALA A 1 188 ? 14.5 20.391 3.643 1 97.94 188 ALA A C 1
ATOM 1470 O O . ALA A 1 188 ? 15.094 19.547 4.309 1 97.94 188 ALA A O 1
ATOM 1471 N N . THR A 1 189 ? 13.523 20 2.799 1 98.25 189 THR A N 1
ATOM 1472 C CA . THR A 1 189 ? 13.133 18.609 2.588 1 98.25 189 THR A CA 1
ATOM 1473 C C . THR A 1 189 ? 14.062 17.938 1.585 1 98.25 189 THR A C 1
ATOM 1475 O O . THR A 1 189 ? 14.359 18.5 0.53 1 98.25 189 THR A O 1
ATOM 1478 N N . ARG A 1 190 ? 14.523 16.75 1.91 1 96.5 190 ARG A N 1
ATOM 1479 C CA . ARG A 1 190 ? 15.352 16 0.969 1 96.5 190 ARG A CA 1
ATOM 1480 C C . ARG A 1 190 ? 14.547 15.594 -0.259 1 96.5 190 ARG A C 1
ATOM 1482 O O . ARG A 1 190 ? 13.438 15.078 -0.133 1 96.5 190 ARG A O 1
ATOM 1489 N N . PRO A 1 191 ? 15.133 15.82 -1.478 1 98.12 191 PRO A N 1
ATOM 1490 C CA . PRO A 1 191 ? 14.398 15.477 -2.699 1 98.12 191 PRO A CA 1
ATOM 1491 C C . PRO A 1 191 ? 13.906 14.031 -2.705 1 98.12 191 PRO A C 1
ATOM 1493 O O . PRO A 1 191 ? 12.805 13.75 -3.184 1 98.12 191 PRO A O 1
ATOM 1496 N N . GLN A 1 192 ? 14.68 13.141 -2.102 1 97.44 192 GLN A N 1
ATOM 1497 C CA . GLN A 1 192 ? 14.289 11.734 -2.023 1 97.44 192 GLN A CA 1
ATOM 1498 C C . GLN A 1 192 ? 13.008 11.562 -1.213 1 97.44 192 GLN A C 1
ATOM 1500 O O . GLN A 1 192 ? 12.195 10.68 -1.503 1 97.44 192 GLN A O 1
ATOM 1505 N N . GLY A 1 193 ? 12.852 12.367 -0.215 1 98.44 193 GLY A N 1
ATOM 1506 C CA . GLY A 1 193 ? 11.641 12.312 0.579 1 98.44 193 GLY A CA 1
ATOM 1507 C C . GLY A 1 193 ? 10.398 12.711 -0.201 1 98.44 193 GLY A C 1
ATOM 1508 O O . GLY A 1 193 ? 9.352 12.07 -0.076 1 98.44 193 GLY A O 1
ATOM 1509 N N . ILE A 1 194 ? 10.531 13.727 -1.027 1 98.69 194 ILE A N 1
ATOM 1510 C CA . ILE A 1 194 ? 9.438 14.172 -1.881 1 98.69 194 ILE A CA 1
ATOM 1511 C C . ILE A 1 194 ? 9.141 13.102 -2.934 1 98.69 194 ILE A C 1
ATOM 1513 O O . ILE A 1 194 ? 7.984 12.711 -3.119 1 98.69 194 ILE A O 1
ATOM 1517 N N . ALA A 1 195 ? 10.211 12.562 -3.562 1 98.25 195 ALA A N 1
ATOM 1518 C CA . ALA A 1 195 ? 10.062 11.547 -4.602 1 98.25 195 ALA A CA 1
ATOM 1519 C C . ALA A 1 195 ? 9.398 10.289 -4.047 1 98.25 195 ALA A C 1
ATOM 1521 O O . ALA A 1 195 ? 8.484 9.742 -4.668 1 98.25 195 ALA A O 1
ATOM 1522 N N . GLY A 1 196 ? 9.875 9.852 -2.887 1 98.25 196 GLY A N 1
ATOM 1523 C CA . GLY A 1 196 ? 9.273 8.68 -2.256 1 98.25 196 GLY A CA 1
ATOM 1524 C C . GLY A 1 196 ? 7.809 8.875 -1.924 1 98.25 196 GLY A C 1
ATOM 1525 O O . GLY A 1 196 ? 6.996 7.965 -2.123 1 98.25 196 GLY A O 1
ATOM 1526 N N . SER A 1 197 ? 7.465 10.031 -1.451 1 98.62 197 SER A N 1
ATOM 1527 C CA . SER A 1 197 ? 6.082 10.336 -1.104 1 98.62 197 SER A CA 1
ATOM 1528 C C . SER A 1 197 ? 5.211 10.445 -2.352 1 98.62 197 SER A C 1
ATOM 1530 O O . SER A 1 197 ? 4.055 10.008 -2.35 1 98.62 197 SER A O 1
ATOM 1532 N N . TRP A 1 198 ? 5.758 11.039 -3.455 1 98.38 198 TRP A N 1
ATOM 1533 C CA . TRP A 1 198 ? 5.012 11.117 -4.707 1 98.38 198 TRP A CA 1
ATOM 1534 C C . TRP A 1 198 ? 4.77 9.727 -5.285 1 98.38 198 TRP A C 1
ATOM 1536 O O . TRP A 1 198 ? 3.73 9.477 -5.902 1 98.38 198 TRP A O 1
ATOM 1546 N N . ALA A 1 199 ? 5.699 8.789 -5.055 1 97.88 199 ALA A N 1
ATOM 1547 C CA . ALA A 1 199 ? 5.473 7.41 -5.488 1 97.88 199 ALA A CA 1
ATOM 1548 C C . ALA A 1 199 ? 4.297 6.785 -4.742 1 97.88 199 ALA A C 1
ATOM 1550 O O . ALA A 1 199 ? 3.498 6.055 -5.332 1 97.88 199 ALA A O 1
ATOM 1551 N N . ALA A 1 200 ? 4.199 7.059 -3.434 1 98.31 200 ALA A N 1
ATOM 1552 C CA . ALA A 1 200 ? 3.047 6.59 -2.668 1 98.31 200 ALA A CA 1
ATOM 1553 C C . ALA A 1 200 ? 1.747 7.168 -3.219 1 98.31 200 ALA A C 1
ATOM 1555 O O . ALA A 1 200 ? 0.765 6.445 -3.396 1 98.31 200 ALA A O 1
ATOM 1556 N N . ILE A 1 201 ? 1.761 8.461 -3.516 1 98.31 201 ILE A N 1
ATOM 1557 C CA . ILE A 1 201 ? 0.582 9.148 -4.035 1 98.31 201 ILE A CA 1
ATOM 1558 C C . ILE A 1 201 ? 0.223 8.586 -5.41 1 98.31 201 ILE A C 1
ATOM 1560 O O . ILE A 1 201 ? -0.948 8.328 -5.695 1 98.31 201 ILE A O 1
ATOM 1564 N N . ARG A 1 202 ? 1.223 8.328 -6.234 1 97.38 202 ARG A N 1
ATOM 1565 C CA . ARG A 1 202 ? 1.049 7.785 -7.578 1 97.38 202 ARG A CA 1
ATOM 1566 C C . ARG A 1 202 ? 0.262 6.48 -7.543 1 97.38 202 ARG A C 1
ATOM 1568 O O . ARG A 1 202 ? -0.602 6.246 -8.391 1 97.38 202 ARG A O 1
ATOM 1575 N N . ASP A 1 203 ? 0.521 5.707 -6.547 1 96.81 203 ASP A N 1
ATOM 1576 C CA . ASP A 1 203 ? 0.006 4.34 -6.559 1 96.81 203 ASP A CA 1
ATOM 1577 C C . ASP A 1 203 ? -1.259 4.223 -5.711 1 96.81 203 ASP A C 1
ATOM 1579 O O . ASP A 1 203 ? -1.938 3.193 -5.742 1 96.81 203 ASP A O 1
ATOM 1583 N N . MET A 1 204 ? -1.65 5.27 -5.066 1 95.75 204 MET A N 1
ATOM 1584 C CA . MET A 1 204 ? -2.74 5.246 -4.094 1 95.75 204 MET A CA 1
ATOM 1585 C C . MET A 1 204 ? -4.094 5.273 -4.793 1 95.75 204 MET A C 1
ATOM 1587 O O . MET A 1 204 ? -4.289 6.02 -5.754 1 95.75 204 MET A O 1
ATOM 1591 N N . ASP A 1 205 ? -5.043 4.453 -4.332 1 97.5 205 ASP A N 1
ATOM 1592 C CA . ASP A 1 205 ? -6.465 4.516 -4.66 1 97.5 205 ASP A CA 1
ATOM 1593 C C . ASP A 1 205 ? -7.32 4.062 -3.482 1 97.5 205 ASP A C 1
ATOM 1595 O O . ASP A 1 205 ? -7.461 2.861 -3.236 1 97.5 205 ASP A O 1
ATOM 1599 N N . MET A 1 206 ? -7.863 5.02 -2.752 1 98.25 206 MET A N 1
ATOM 1600 C CA . MET A 1 206 ? -8.664 4.656 -1.584 1 98.25 206 MET A CA 1
ATOM 1601 C C . MET A 1 206 ? -10.133 4.988 -1.804 1 98.25 206 MET A C 1
ATOM 1603 O O . MET A 1 206 ? -10.906 5.051 -0.849 1 98.25 206 MET A O 1
ATOM 1607 N N . ARG A 1 207 ? -10.531 5.211 -3.129 1 97.56 207 ARG A N 1
ATOM 1608 C CA . ARG A 1 207 ? -11.898 5.625 -3.451 1 97.56 207 ARG A CA 1
ATOM 1609 C C . ARG A 1 207 ? -12.914 4.598 -2.967 1 97.56 207 ARG A C 1
ATOM 1611 O O . ARG A 1 207 ? -13.953 4.957 -2.422 1 97.56 207 ARG A O 1
ATOM 1618 N N . ARG A 1 208 ? -12.57 3.303 -3.045 1 97.69 208 ARG A N 1
ATOM 1619 C CA . ARG A 1 208 ? -13.477 2.244 -2.621 1 97.69 208 ARG A CA 1
ATOM 1620 C C . ARG A 1 208 ? -13.312 1.94 -1.137 1 97.69 208 ARG A C 1
ATOM 1622 O O . ARG A 1 208 ? -14.305 1.756 -0.422 1 97.69 208 ARG A O 1
ATOM 1629 N N . THR A 1 209 ? -12.062 1.958 -0.681 1 98.56 209 THR A N 1
ATOM 1630 C CA . THR A 1 209 ? -11.789 1.458 0.661 1 98.56 209 THR A CA 1
ATOM 1631 C C . THR A 1 209 ? -12.18 2.492 1.715 1 98.56 209 THR A C 1
ATOM 1633 O O . THR A 1 209 ? -12.422 2.145 2.871 1 98.56 209 THR A O 1
ATOM 1636 N N . ALA A 1 210 ? -12.32 3.76 1.301 1 98.75 210 ALA A N 1
ATOM 1637 C CA . ALA A 1 210 ? -12.711 4.805 2.246 1 98.75 210 ALA A CA 1
ATOM 1638 C C . ALA A 1 210 ? -14.078 4.508 2.854 1 98.75 210 ALA A C 1
ATOM 1640 O O . ALA A 1 210 ? -14.414 5.027 3.92 1 98.75 210 ALA A O 1
ATOM 1641 N N . ALA A 1 211 ? -14.875 3.633 2.197 1 98.56 211 ALA A N 1
ATOM 1642 C CA . ALA A 1 211 ? -16.203 3.266 2.684 1 98.56 211 ALA A CA 1
ATOM 1643 C C . ALA A 1 211 ? -16.109 2.439 3.963 1 98.56 211 ALA A C 1
ATOM 1645 O O . ALA A 1 211 ? -17.109 2.258 4.664 1 98.56 211 ALA A O 1
ATOM 1646 N N . LEU A 1 212 ? -14.914 1.978 4.273 1 98.5 212 LEU A N 1
ATOM 1647 C CA . LEU A 1 212 ? -14.734 1.114 5.438 1 98.5 212 LEU A CA 1
ATOM 1648 C C . LEU A 1 212 ? -14.398 1.937 6.676 1 98.5 212 LEU A C 1
ATOM 1650 O O . LEU A 1 212 ? -14.344 1.399 7.785 1 98.5 212 LEU A O 1
ATOM 1654 N N . ILE A 1 213 ? -14.148 3.256 6.477 1 98.75 213 ILE A N 1
ATOM 1655 C CA . ILE A 1 213 ? -13.922 4.109 7.637 1 98.75 213 ILE A CA 1
ATOM 1656 C C . ILE A 1 213 ? -15.188 4.184 8.477 1 98.75 213 ILE A C 1
ATOM 1658 O O . ILE A 1 213 ? -16.25 4.574 7.98 1 98.75 213 ILE A O 1
ATOM 1662 N N . ASN A 1 214 ? -15.047 3.799 9.773 1 98.5 214 ASN A N 1
ATOM 1663 C CA . ASN A 1 214 ? -16.234 3.73 10.609 1 98.5 214 ASN A CA 1
ATOM 1664 C C . ASN A 1 214 ? -16.094 4.617 11.852 1 98.5 214 ASN A C 1
ATOM 1666 O O . ASN A 1 214 ? -16.719 4.348 12.883 1 98.5 214 ASN A O 1
ATOM 1670 N N . ARG A 1 215 ? -15.273 5.625 11.82 1 98.62 215 ARG A N 1
ATOM 1671 C CA . ARG A 1 215 ? -15.094 6.594 12.898 1 98.62 215 ARG A CA 1
ATOM 1672 C C . ARG A 1 215 ? -15.703 7.945 12.531 1 98.62 215 ARG A C 1
ATOM 1674 O O . ARG A 1 215 ? -15.742 8.312 11.359 1 98.62 215 ARG A O 1
ATOM 1681 N N . PRO A 1 216 ? -16.234 8.719 13.562 1 98.81 216 PRO A N 1
ATOM 1682 C CA . PRO A 1 216 ? -16.672 10.07 13.227 1 98.81 216 PRO A CA 1
ATOM 1683 C C . PRO A 1 216 ? -15.641 10.852 12.43 1 98.81 216 PRO A C 1
ATOM 1685 O O . PRO A 1 216 ? -14.469 10.914 12.828 1 98.81 216 PRO A O 1
ATOM 1688 N N . THR A 1 217 ? -16.078 11.352 11.25 1 98.94 217 THR A N 1
ATOM 1689 C CA . THR A 1 217 ? -15.133 11.953 10.32 1 98.94 217 THR A CA 1
ATOM 1690 C C . THR A 1 217 ? -15.625 13.32 9.852 1 98.94 217 THR A C 1
ATOM 1692 O O . THR A 1 217 ? -16.797 13.477 9.5 1 98.94 217 THR A O 1
ATOM 1695 N N . LEU A 1 218 ? -14.758 14.32 9.945 1 98.94 218 LEU A N 1
ATOM 1696 C CA . LEU A 1 218 ? -14.961 15.625 9.312 1 98.94 218 LEU A CA 1
ATOM 1697 C C . LEU A 1 218 ? -14.031 15.797 8.117 1 98.94 218 LEU A C 1
ATOM 1699 O O . LEU A 1 218 ? -12.812 15.641 8.242 1 98.94 218 LEU A O 1
ATOM 1703 N N . VAL A 1 219 ? -14.594 16.031 6.977 1 98.94 219 VAL A N 1
ATOM 1704 C CA . VAL A 1 219 ? -13.828 16.375 5.781 1 98.94 219 VAL A CA 1
ATOM 1705 C C . VAL A 1 219 ? -13.836 17.891 5.586 1 98.94 219 VAL A C 1
ATOM 1707 O O . VAL A 1 219 ? -14.898 18.531 5.613 1 98.94 219 VAL A O 1
ATOM 1710 N N . ILE A 1 220 ? -12.688 18.484 5.484 1 98.94 220 ILE A N 1
ATOM 1711 C CA . ILE A 1 220 ? -12.539 19.906 5.188 1 98.94 220 ILE A CA 1
ATOM 1712 C C . ILE A 1 220 ? -11.953 20.078 3.787 1 98.94 220 ILE A C 1
ATOM 1714 O O . ILE A 1 220 ? -10.906 19.516 3.471 1 98.94 220 ILE A O 1
ATOM 1718 N N . ALA A 1 221 ? -12.625 20.828 2.934 1 98.88 221 ALA A N 1
ATOM 1719 C CA . ALA A 1 221 ? -12.164 21.094 1.573 1 98.88 221 ALA A CA 1
ATOM 1720 C C . ALA A 1 221 ? -11.953 22.594 1.352 1 98.88 221 ALA A C 1
ATOM 1722 O O . ALA A 1 221 ? -12.531 23.406 2.057 1 98.88 221 ALA A O 1
ATOM 1723 N N . GLY A 1 222 ? -11.008 22.891 0.477 1 98.81 222 GLY A N 1
ATOM 1724 C CA . GLY A 1 222 ? -10.812 24.266 0.047 1 98.81 222 GLY A CA 1
ATOM 1725 C C . GLY A 1 222 ? -11.586 24.625 -1.211 1 98.81 222 GLY A C 1
ATOM 1726 O O . GLY A 1 222 ? -11.43 23.969 -2.244 1 98.81 222 GLY A O 1
ATOM 1727 N N . GLN A 1 223 ? -12.289 25.656 -1.117 1 98.56 223 GLN A N 1
ATOM 1728 C CA . GLN A 1 223 ? -13.117 26.062 -2.244 1 98.56 223 GLN A CA 1
ATOM 1729 C C . GLN A 1 223 ? -12.266 26.359 -3.475 1 98.56 223 GLN A C 1
ATOM 1731 O O . GLN A 1 223 ? -12.695 26.109 -4.605 1 98.56 223 GLN A O 1
ATOM 1736 N N . TYR A 1 224 ? -11.086 26.828 -3.299 1 98.38 224 TYR A N 1
ATOM 1737 C CA . TYR A 1 224 ? -10.242 27.281 -4.398 1 98.38 224 TYR A CA 1
ATOM 1738 C C . TYR A 1 224 ? -9.016 26.391 -4.547 1 98.38 224 TYR A C 1
ATOM 1740 O O . TYR A 1 224 ? -8.023 26.781 -5.176 1 98.38 224 TYR A O 1
ATOM 1748 N N . ASP A 1 225 ? -9.031 25.188 -3.91 1 98.69 225 ASP A N 1
ATOM 1749 C CA . ASP A 1 225 ? -7.918 24.25 -3.918 1 98.69 225 ASP A CA 1
ATOM 1750 C C . ASP A 1 225 ? -7.723 23.641 -5.305 1 98.69 225 ASP A C 1
ATOM 1752 O O . ASP A 1 225 ? -8.648 23.047 -5.867 1 98.69 225 ASP A O 1
ATOM 1756 N N . THR A 1 226 ? -6.523 23.781 -5.844 1 97.38 226 THR A N 1
ATOM 1757 C CA . THR A 1 226 ? -6.25 23.219 -7.164 1 97.38 226 THR A CA 1
ATOM 1758 C C . THR A 1 226 ? -5.336 22 -7.059 1 97.38 226 THR A C 1
ATOM 1760 O O . THR A 1 226 ? -5.039 21.359 -8.062 1 97.38 226 THR A O 1
ATOM 1763 N N . VAL A 1 227 ? -4.855 21.688 -5.82 1 97.75 227 VAL A N 1
ATOM 1764 C CA . VAL A 1 227 ? -4.043 20.484 -5.578 1 97.75 227 VAL A CA 1
ATOM 1765 C C . VAL A 1 227 ? -4.953 19.297 -5.32 1 97.75 227 VAL A C 1
ATOM 1767 O O . VAL A 1 227 ? -4.82 18.25 -5.973 1 97.75 227 VAL A O 1
ATOM 1770 N N . THR A 1 228 ? -5.793 19.375 -4.348 1 98.5 228 THR A N 1
ATOM 1771 C CA . THR A 1 228 ? -6.918 18.484 -4.094 1 98.5 228 THR A CA 1
ATOM 1772 C C . THR A 1 228 ? -8.242 19.219 -4.281 1 98.5 228 THR A C 1
ATOM 1774 O O . THR A 1 228 ? -8.664 19.984 -3.414 1 98.5 228 THR A O 1
ATOM 1777 N N . LEU A 1 229 ? -8.898 18.953 -5.355 1 98.31 229 LEU A N 1
ATOM 1778 C CA . LEU A 1 229 ? -10.086 19.688 -5.773 1 98.31 229 LEU A CA 1
ATOM 1779 C C . LEU A 1 229 ? -11.211 19.531 -4.75 1 98.31 229 LEU A C 1
ATOM 1781 O O . LEU A 1 229 ? -11.281 18.516 -4.047 1 98.31 229 LEU A O 1
ATOM 1785 N N . PRO A 1 230 ? -12.023 20.609 -4.656 1 98.31 230 PRO A N 1
ATOM 1786 C CA . PRO A 1 230 ? -13.164 20.5 -3.744 1 98.31 230 PRO A CA 1
ATOM 1787 C C . PRO A 1 230 ? -13.984 19.234 -3.975 1 98.31 230 PRO A C 1
ATOM 1789 O O . PRO A 1 230 ? -14.492 18.641 -3.021 1 98.31 230 PRO A O 1
ATOM 1792 N N . GLU A 1 231 ? -14.062 18.766 -5.215 1 98.5 231 GLU A N 1
ATOM 1793 C CA . GLU A 1 231 ? -14.82 17.562 -5.562 1 98.5 231 GLU A CA 1
ATOM 1794 C C . GLU A 1 231 ? -14.219 16.328 -4.898 1 98.5 231 GLU A C 1
ATOM 1796 O O . GLU A 1 231 ? -14.93 15.352 -4.633 1 98.5 231 GLU A O 1
ATOM 1801 N N . HIS A 1 232 ? -12.93 16.359 -4.672 1 98.56 232 HIS A N 1
ATOM 1802 C CA . HIS A 1 232 ? -12.312 15.242 -3.973 1 98.56 232 HIS A CA 1
ATOM 1803 C C . HIS A 1 232 ? -12.836 15.133 -2.545 1 98.56 232 HIS A C 1
ATOM 1805 O O . HIS A 1 232 ? -13.086 14.023 -2.061 1 98.56 232 HIS A O 1
ATOM 1811 N N . GLY A 1 233 ? -12.922 16.312 -1.845 1 98.69 233 GLY A N 1
ATOM 1812 C CA . GLY A 1 233 ? -13.508 16.312 -0.513 1 98.69 233 GLY A CA 1
ATOM 1813 C C . GLY A 1 233 ? -14.961 15.875 -0.494 1 98.69 233 GLY A C 1
ATOM 1814 O O . GLY A 1 233 ? -15.383 15.148 0.41 1 98.69 233 GLY A O 1
ATOM 1815 N N . GLU A 1 234 ? -15.703 16.297 -1.495 1 98.69 234 GLU A N 1
ATOM 1816 C CA . GLU A 1 234 ? -17.109 15.898 -1.611 1 98.69 234 GLU A CA 1
ATOM 1817 C C . GLU A 1 234 ? -17.234 14.383 -1.781 1 98.69 234 GLU A C 1
ATOM 1819 O O . GLU A 1 234 ? -18.078 13.758 -1.131 1 98.69 234 GLU A O 1
ATOM 1824 N N . LEU A 1 235 ? -16.438 13.852 -2.67 1 98.56 235 LEU A N 1
ATOM 1825 C CA . LEU A 1 235 ? -16.453 12.414 -2.893 1 98.56 235 LEU A CA 1
ATOM 1826 C C . LEU A 1 235 ? -16.094 11.664 -1.617 1 98.56 235 LEU A C 1
ATOM 1828 O O . LEU A 1 235 ? -16.703 10.648 -1.292 1 98.56 235 LEU A O 1
ATOM 1832 N N . LEU A 1 236 ? -15.07 12.141 -0.946 1 98.62 236 LEU A N 1
ATOM 1833 C CA . LEU A 1 236 ? -14.633 11.516 0.297 1 98.62 236 LEU A CA 1
ATOM 1834 C C . LEU A 1 236 ? -15.742 11.539 1.34 1 98.62 236 LEU A C 1
ATOM 1836 O O . LEU A 1 236 ? -16.016 10.523 1.982 1 98.62 236 LEU A O 1
ATOM 1840 N N . ALA A 1 237 ? -16.422 12.664 1.488 1 98.81 237 ALA A N 1
ATOM 1841 C CA . ALA A 1 237 ? -17.5 12.805 2.459 1 98.81 237 ALA A CA 1
ATOM 1842 C C . ALA A 1 237 ? -18.672 11.891 2.104 1 98.81 237 ALA A C 1
ATOM 1844 O O . ALA A 1 237 ? -19.344 11.367 2.992 1 98.81 237 ALA A O 1
ATOM 1845 N N . LYS A 1 238 ? -18.906 11.734 0.811 1 98.62 238 LYS A N 1
ATOM 1846 C CA . LYS A 1 238 ? -19.984 10.859 0.35 1 98.62 238 LYS A CA 1
ATOM 1847 C C . LYS A 1 238 ? -19.656 9.398 0.604 1 98.62 238 LYS A C 1
ATOM 1849 O O . LYS A 1 238 ? -20.547 8.586 0.878 1 98.62 238 LYS A O 1
ATOM 1854 N N . THR A 1 239 ? -18.375 9.047 0.509 1 98.69 239 THR A N 1
ATOM 1855 C CA . THR A 1 239 ? -17.938 7.656 0.575 1 98.69 239 THR A CA 1
ATOM 1856 C C . THR A 1 239 ? -17.812 7.195 2.025 1 98.69 239 THR A C 1
ATOM 1858 O O . THR A 1 239 ? -18.172 6.059 2.354 1 98.69 239 THR A O 1
ATOM 1861 N N . VAL A 1 240 ? -17.266 8.062 2.904 1 98.81 240 VAL A N 1
ATOM 1862 C CA . VAL A 1 240 ? -17.094 7.73 4.316 1 98.81 240 VAL A CA 1
ATOM 1863 C C . VAL A 1 240 ? -18.438 7.797 5.031 1 98.81 240 VAL A C 1
ATOM 1865 O O . VAL A 1 240 ? -19.047 8.859 5.117 1 98.81 240 VAL A O 1
ATOM 1868 N N . PRO A 1 241 ? -18.891 6.703 5.594 1 98.5 241 PRO A N 1
ATOM 1869 C CA . PRO A 1 241 ? -20.203 6.699 6.23 1 98.5 241 PRO A CA 1
ATOM 1870 C C . PRO A 1 241 ? -20.312 7.707 7.371 1 98.5 241 PRO A C 1
ATOM 1872 O O . PRO A 1 241 ? -19.5 7.688 8.297 1 98.5 241 PRO A O 1
ATOM 1875 N N . GLY A 1 242 ? -21.234 8.641 7.25 1 98 242 GLY A N 1
ATOM 1876 C CA . GLY A 1 242 ? -21.547 9.562 8.336 1 98 242 GLY A CA 1
ATOM 1877 C C . GLY A 1 242 ? -20.609 10.766 8.375 1 98 242 GLY A C 1
ATOM 1878 O O . GLY A 1 242 ? -20.688 11.586 9.289 1 98 242 GLY A O 1
ATOM 1879 N N . ALA A 1 243 ? -19.75 10.922 7.383 1 98.75 243 ALA A N 1
ATOM 1880 C CA . ALA A 1 243 ? -18.812 12.031 7.387 1 98.75 243 ALA A CA 1
ATOM 1881 C C . ALA A 1 243 ? -19.516 13.359 7.195 1 98.75 243 ALA A C 1
ATOM 1883 O O . ALA A 1 243 ? -20.516 13.445 6.469 1 98.75 243 ALA A O 1
ATOM 1884 N N . LYS A 1 244 ? -19.031 14.375 7.879 1 98.75 244 LYS A N 1
ATOM 1885 C CA . LYS A 1 244 ? -19.422 15.758 7.652 1 98.75 244 LYS A CA 1
ATOM 1886 C C . LYS A 1 244 ? -18.484 16.438 6.664 1 98.75 244 LYS A C 1
ATOM 1888 O O . LYS A 1 244 ? -17.297 16.094 6.586 1 98.75 244 LYS A O 1
ATOM 1893 N N . LEU A 1 245 ? -19.031 17.375 5.914 1 98.88 245 LEU A N 1
ATOM 1894 C CA . LEU A 1 245 ? -18.219 18.125 4.957 1 98.88 245 LEU A CA 1
ATOM 1895 C C . LEU A 1 245 ? -18.281 19.625 5.273 1 98.88 245 LEU A C 1
ATOM 1897 O O . LEU A 1 245 ? -19.359 20.172 5.5 1 98.88 245 LEU A O 1
ATOM 1901 N N . LEU A 1 246 ? -17.141 20.234 5.395 1 98.94 246 LEU A N 1
ATOM 1902 C CA . LEU A 1 246 ? -17 21.672 5.516 1 98.94 246 LEU A CA 1
ATOM 1903 C C . LEU A 1 246 ? -16.141 22.234 4.379 1 98.94 246 LEU A C 1
ATOM 1905 O O . LEU A 1 246 ? -15.008 21.781 4.168 1 98.94 246 LEU A O 1
ATOM 1909 N N . VAL A 1 247 ? -16.672 23.125 3.6 1 98.88 247 VAL A N 1
ATOM 1910 C CA . VAL A 1 247 ? -15.914 23.797 2.559 1 98.88 247 VAL A CA 1
ATOM 1911 C C . VAL A 1 247 ? -15.531 25.203 3.021 1 98.88 247 VAL A C 1
ATOM 1913 O O . VAL A 1 247 ? -16.406 26 3.381 1 98.88 247 VAL A O 1
ATOM 1916 N N . LEU A 1 248 ? -14.281 25.516 3.111 1 98.81 248 LEU A N 1
ATOM 1917 C CA . LEU A 1 248 ? -13.781 26.844 3.473 1 98.81 248 LEU A CA 1
ATOM 1918 C C . LEU A 1 248 ? -13.312 27.594 2.236 1 98.81 248 LEU A C 1
ATOM 1920 O O . LEU A 1 248 ? -12.852 26.984 1.265 1 98.81 248 LEU A O 1
ATOM 1924 N N . PRO A 1 249 ? -13.422 28.938 2.203 1 98.56 249 PRO A N 1
ATOM 1925 C CA . PRO A 1 249 ? -12.891 29.719 1.084 1 98.56 249 PRO A CA 1
ATOM 1926 C C . PRO A 1 249 ? -11.367 29.844 1.114 1 98.56 249 PRO A C 1
ATOM 1928 O O . PRO A 1 249 ? -10.836 30.953 1.229 1 98.56 249 PRO A O 1
ATOM 1931 N N . ALA A 1 250 ? -10.719 28.672 0.958 1 98.38 250 ALA A N 1
ATOM 1932 C CA . ALA A 1 250 ? -9.266 28.547 1 1 98.38 250 ALA A CA 1
ATOM 1933 C C . ALA A 1 250 ? -8.742 27.797 -0.224 1 98.38 250 ALA A C 1
ATOM 1935 O O . ALA A 1 250 ? -9.523 27.172 -0.957 1 98.38 250 ALA A O 1
ATOM 1936 N N . VAL A 1 251 ? -7.488 27.969 -0.466 1 98.19 251 VAL A N 1
ATOM 1937 C CA . VAL A 1 251 ? -6.812 27.172 -1.479 1 98.19 251 VAL A CA 1
ATOM 1938 C C . VAL A 1 251 ? -6.43 25.812 -0.892 1 98.19 251 VAL A C 1
ATOM 1940 O O . VAL A 1 251 ? -7.297 25 -0.592 1 98.19 251 VAL A O 1
ATOM 1943 N N . HIS A 1 252 ? -5.258 25.562 -0.407 1 98.75 252 HIS A N 1
ATOM 1944 C CA . HIS A 1 252 ? -4.824 24.219 -0.062 1 98.75 252 HIS A CA 1
ATOM 1945 C C . HIS A 1 252 ? -4.477 24.109 1.419 1 98.75 252 HIS A C 1
ATOM 1947 O O . HIS A 1 252 ? -4.566 23.031 2.006 1 98.75 252 HIS A O 1
ATOM 1953 N N . LEU A 1 253 ? -4.098 25.219 2.113 1 98.62 253 LEU A N 1
ATOM 1954 C CA . LEU A 1 253 ? -3.674 25.203 3.51 1 98.62 253 LEU A CA 1
ATOM 1955 C C . LEU A 1 253 ? -4.586 26.078 4.363 1 98.62 253 LEU A C 1
ATOM 1957 O O . LEU A 1 253 ? -4.152 27.125 4.879 1 98.62 253 LEU A O 1
ATOM 1961 N N . PRO A 1 254 ? -5.75 25.547 4.668 1 98.69 254 PRO A N 1
ATOM 1962 C CA . PRO A 1 254 ? -6.695 26.359 5.426 1 98.69 254 PRO A CA 1
ATOM 1963 C C . PRO A 1 254 ? -6.199 26.688 6.832 1 98.69 254 PRO A C 1
ATOM 1965 O O . PRO A 1 254 ? -6.59 27.719 7.406 1 98.69 254 PRO A O 1
ATOM 1968 N N . ASN A 1 255 ? -5.301 25.844 7.391 1 98.38 255 ASN A N 1
ATOM 1969 C CA . ASN A 1 255 ? -4.738 26.109 8.711 1 98.38 255 ASN A CA 1
ATOM 1970 C C . ASN A 1 255 ? -3.871 27.359 8.711 1 98.38 255 ASN A C 1
ATOM 1972 O O . ASN A 1 255 ? -3.66 27.984 9.758 1 98.38 255 ASN A O 1
ATOM 1976 N N . VAL A 1 256 ? -3.389 27.75 7.523 1 97.38 256 VAL A N 1
ATOM 1977 C CA . VAL A 1 256 ? -2.531 28.906 7.359 1 97.38 256 VAL A CA 1
ATOM 1978 C C . VAL A 1 256 ? -3.348 30.078 6.812 1 97.38 256 VAL A C 1
ATOM 1980 O O . VAL A 1 256 ? -3.205 31.219 7.27 1 97.38 256 VAL A O 1
ATOM 1983 N N . GLU A 1 257 ? -4.238 29.812 5.918 1 97.12 257 GLU A N 1
ATOM 1984 C CA . GLU A 1 257 ? -5.004 30.828 5.207 1 97.12 257 GLU A CA 1
ATOM 1985 C C . GLU A 1 257 ? -6.105 31.406 6.094 1 97.12 257 GLU A C 1
ATOM 1987 O O . GLU A 1 257 ? -6.391 32.594 6.039 1 97.12 257 GLU A O 1
ATOM 1992 N N . LEU A 1 258 ? -6.754 30.516 6.824 1 97.75 258 LEU A N 1
ATOM 1993 C CA . LEU A 1 258 ? -7.902 30.859 7.656 1 97.75 258 LEU A CA 1
ATOM 1994 C C . LEU A 1 258 ? -7.781 30.219 9.031 1 97.75 258 LEU A C 1
ATOM 1996 O O . LEU A 1 258 ? -8.656 29.453 9.445 1 97.75 258 LEU A O 1
ATOM 2000 N N . PRO A 1 259 ? -6.688 30.641 9.797 1 97.75 259 PRO A N 1
ATOM 2001 C CA . PRO A 1 259 ? -6.371 29.922 11.039 1 97.75 259 PRO A CA 1
ATOM 2002 C C . PRO A 1 259 ? -7.531 29.922 12.031 1 97.75 259 PRO A C 1
ATOM 2004 O O . PRO A 1 259 ? -7.789 28.906 12.688 1 97.75 259 PRO A O 1
ATOM 2007 N N . ALA A 1 260 ? -8.25 31.016 12.18 1 98.12 260 ALA A N 1
ATOM 2008 C CA . ALA A 1 260 ? -9.328 31.094 13.156 1 98.12 260 ALA A CA 1
ATOM 2009 C C . ALA A 1 260 ? -10.5 30.203 12.758 1 98.12 260 ALA A C 1
ATOM 2011 O O . ALA A 1 260 ? -11.008 29.438 13.578 1 98.12 260 ALA A O 1
ATOM 2012 N N . GLU A 1 261 ? -10.945 30.266 11.469 1 98.56 261 GLU A N 1
ATOM 2013 C CA . GLU A 1 261 ? -12.055 29.453 10.984 1 98.56 261 GLU A CA 1
ATOM 2014 C C . GLU A 1 261 ? -11.703 27.969 11.023 1 98.56 261 GLU A C 1
ATOM 2016 O O . GLU A 1 261 ? -12.531 27.141 11.391 1 98.56 261 GLU A O 1
ATOM 2021 N N . PHE A 1 262 ? -10.523 27.703 10.664 1 98.81 262 PHE A N 1
ATOM 2022 C CA . PHE A 1 262 ? -10.039 26.328 10.656 1 98.81 262 PHE A CA 1
ATOM 2023 C C . PHE A 1 262 ? -10.031 25.75 12.07 1 98.81 262 PHE A C 1
ATOM 2025 O O . PHE A 1 262 ? -10.578 24.672 12.305 1 98.81 262 PHE A O 1
ATOM 2032 N N . LEU A 1 263 ? -9.43 26.453 13.047 1 98.69 263 LEU A N 1
ATOM 2033 C CA . LEU A 1 263 ? -9.336 25.984 14.422 1 98.69 263 LEU A CA 1
ATOM 2034 C C . LEU A 1 263 ? -10.719 25.828 15.047 1 98.69 263 LEU A C 1
ATOM 2036 O O . LEU A 1 263 ? -10.961 24.875 15.797 1 98.69 263 LEU A O 1
ATOM 2040 N N . SER A 1 264 ? -11.531 26.797 14.727 1 98.5 264 SER A N 1
ATOM 2041 C CA . SER A 1 264 ? -12.891 26.719 15.25 1 98.5 264 SER A CA 1
ATOM 2042 C C . SER A 1 264 ? -13.586 25.438 14.797 1 98.5 264 SER A C 1
ATOM 2044 O O . SER A 1 264 ? -14.227 24.75 15.594 1 98.5 264 SER A O 1
ATOM 2046 N N . ALA A 1 265 ? -13.484 25.078 13.523 1 98.75 265 ALA A N 1
ATOM 2047 C CA . ALA A 1 265 ? -14.094 23.875 12.977 1 98.75 265 ALA A CA 1
ATOM 2048 C C . ALA A 1 265 ? -13.492 22.609 13.602 1 98.75 265 ALA A C 1
ATOM 2050 O O . ALA A 1 265 ? -14.219 21.672 13.945 1 98.75 265 ALA A O 1
ATOM 2051 N N . VAL A 1 266 ? -12.188 22.609 13.766 1 98.88 266 VAL A N 1
ATOM 2052 C CA . VAL A 1 266 ? -11.469 21.469 14.32 1 98.88 266 VAL A CA 1
ATOM 2053 C C . VAL A 1 266 ? -11.906 21.234 15.766 1 98.88 266 VAL A C 1
ATOM 2055 O O . VAL A 1 266 ? -12.266 20.125 16.141 1 98.88 266 VAL A O 1
ATOM 2058 N N . LEU A 1 267 ? -11.914 22.312 16.562 1 98.75 267 LEU A N 1
ATOM 2059 C CA . LEU A 1 267 ? -12.242 22.203 17.969 1 98.75 267 LEU A CA 1
ATOM 2060 C C . LEU A 1 267 ? -13.703 21.812 18.172 1 98.75 267 LEU A C 1
ATOM 2062 O O . LEU A 1 267 ? -14.008 20.953 19 1 98.75 267 LEU A O 1
ATOM 2066 N N . ALA A 1 268 ? -14.594 22.406 17.375 1 98.56 268 ALA A N 1
ATOM 2067 C CA . ALA A 1 268 ? -16.016 22.078 17.469 1 98.56 268 ALA A CA 1
ATOM 2068 C C . ALA A 1 268 ? -16.25 20.609 17.188 1 98.56 268 ALA A C 1
ATOM 2070 O O . ALA A 1 268 ? -17.016 19.953 17.906 1 98.56 268 ALA A O 1
ATOM 2071 N N . PHE A 1 269 ? -15.625 20.078 16.25 1 98.81 269 PHE A N 1
ATOM 2072 C CA . PHE A 1 269 ? -15.836 18.688 15.859 1 98.81 269 PHE A CA 1
ATOM 2073 C C . PHE A 1 269 ? -15.242 17.734 16.891 1 98.81 269 PHE A C 1
ATOM 2075 O O . PHE A 1 269 ? -15.875 16.75 17.25 1 98.81 269 PHE A O 1
ATOM 2082 N N . LEU A 1 270 ? -13.938 17.984 17.328 1 98.62 270 LEU A N 1
ATOM 2083 C CA . LEU A 1 270 ? -13.227 17.047 18.203 1 98.62 270 LEU A CA 1
ATOM 2084 C C . LEU A 1 270 ? -13.828 17.047 19.594 1 98.62 270 LEU A C 1
ATOM 2086 O O . LEU A 1 270 ? -13.625 16.094 20.359 1 98.62 270 LEU A O 1
ATOM 2090 N N . GLN A 1 271 ? -14.602 18.125 19.938 1 96.12 271 GLN A N 1
ATOM 2091 C CA . GLN A 1 271 ? -15.164 18.219 21.281 1 96.12 271 GLN A CA 1
ATOM 2092 C C . GLN A 1 271 ? -16.656 17.938 21.281 1 96.12 271 GLN A C 1
ATOM 2094 O O . GLN A 1 271 ? -17.344 18.141 22.281 1 96.12 271 GLN A O 1
ATOM 2099 N N . GLU A 1 272 ? -17.141 17.578 20.125 1 91.25 272 GLU A N 1
ATOM 2100 C CA . GLU A 1 272 ? -18.547 17.219 20.031 1 91.25 272 GLU A CA 1
ATOM 2101 C C . GLU A 1 272 ? -18.891 16.062 20.969 1 91.25 272 GLU A C 1
ATOM 2103 O O . GLU A 1 272 ? -18.109 15.125 21.109 1 91.25 272 GLU A O 1
ATOM 2108 N N . GLU A 1 273 ? -20.062 16.141 21.672 1 71.5 273 GLU A N 1
ATOM 2109 C CA . GLU A 1 273 ? -20.547 15.094 22.594 1 71.5 273 GLU A CA 1
ATOM 2110 C C . GLU A 1 273 ? -21.25 13.984 21.828 1 71.5 273 GLU A C 1
ATOM 2112 O O . GLU A 1 273 ? -21.891 14.227 20.797 1 71.5 273 GLU A O 1
ATOM 2117 N N . MET B 1 1 ? 33.344 -10.391 -14.914 1 23.08 1 MET B N 1
ATOM 2118 C CA . MET B 1 1 ? 32.031 -9.781 -14.594 1 23.08 1 MET B CA 1
ATOM 2119 C C . MET B 1 1 ? 30.953 -10.281 -15.539 1 23.08 1 MET B C 1
ATOM 2121 O O . MET B 1 1 ? 30.828 -9.797 -16.672 1 23.08 1 MET B O 1
ATOM 2125 N N . ILE B 1 2 ? 30.703 -11.594 -15.602 1 22.47 2 ILE B N 1
ATOM 2126 C CA . ILE B 1 2 ? 29.984 -12.32 -16.641 1 22.47 2 ILE B CA 1
ATOM 2127 C C . ILE B 1 2 ? 28.516 -11.883 -16.641 1 22.47 2 ILE B C 1
ATOM 2129 O O . ILE B 1 2 ? 27.828 -12 -15.617 1 22.47 2 ILE B O 1
ATOM 2133 N N . ALA B 1 3 ? 28.25 -10.719 -17.359 1 33.78 3 ALA B N 1
ATOM 2134 C CA . ALA B 1 3 ? 26.891 -10.312 -17.719 1 33.78 3 ALA B CA 1
ATOM 2135 C C . ALA B 1 3 ? 26 -11.531 -17.953 1 33.78 3 ALA B C 1
ATOM 2137 O O . ALA B 1 3 ? 26.281 -12.352 -18.828 1 33.78 3 ALA B O 1
ATOM 2138 N N . ASN B 1 4 ? 25.5 -12.156 -16.828 1 26.83 4 ASN B N 1
ATOM 2139 C CA . ASN B 1 4 ? 24.641 -13.344 -16.922 1 26.83 4 ASN B CA 1
ATOM 2140 C C . ASN B 1 4 ? 23.688 -13.258 -18.094 1 26.83 4 ASN B C 1
ATOM 2142 O O . ASN B 1 4 ? 22.875 -12.336 -18.188 1 26.83 4 ASN B O 1
ATOM 2146 N N . GLU B 1 5 ? 24.109 -13.617 -19.188 1 32.78 5 GLU B N 1
ATOM 2147 C CA . GLU B 1 5 ? 23.359 -13.797 -20.438 1 32.78 5 GLU B CA 1
ATOM 2148 C C . GLU B 1 5 ? 21.984 -14.383 -20.172 1 32.78 5 GLU B C 1
ATOM 2150 O O . GLU B 1 5 ? 21.859 -15.484 -19.609 1 32.78 5 GLU B O 1
ATOM 2155 N N . MET B 1 6 ? 21.062 -13.539 -19.703 1 37.59 6 MET B N 1
ATOM 2156 C CA . MET B 1 6 ? 19.688 -13.992 -19.578 1 37.59 6 MET B CA 1
ATOM 2157 C C . MET B 1 6 ? 19.266 -14.805 -20.797 1 37.59 6 MET B C 1
ATOM 2159 O O . MET B 1 6 ? 19.438 -14.352 -21.938 1 37.59 6 MET B O 1
ATOM 2163 N N . LYS B 1 7 ? 19.344 -16.078 -20.75 1 34.41 7 LYS B N 1
ATOM 2164 C CA . LYS B 1 7 ? 18.906 -17.031 -21.766 1 34.41 7 LYS B CA 1
ATOM 2165 C C . LYS B 1 7 ? 17.609 -16.562 -22.422 1 34.41 7 LYS B C 1
ATOM 2167 O O . LYS B 1 7 ? 16.609 -16.344 -21.734 1 34.41 7 LYS B O 1
ATOM 2172 N N . LYS B 1 8 ? 17.641 -16.062 -23.578 1 45 8 LYS B N 1
ATOM 2173 C CA . LYS B 1 8 ? 16.516 -15.781 -24.469 1 45 8 LYS B CA 1
ATOM 2174 C C . LYS B 1 8 ? 15.547 -16.953 -24.516 1 45 8 LYS B C 1
ATOM 2176 O O . LYS B 1 8 ? 15.922 -18.062 -24.922 1 45 8 LYS B O 1
ATOM 2181 N N . VAL B 1 9 ? 14.562 -17.172 -23.422 1 47.38 9 VAL B N 1
ATOM 2182 C CA . VAL B 1 9 ? 13.531 -18.203 -23.469 1 47.38 9 VAL B CA 1
ATOM 2183 C C . VAL B 1 9 ? 12.594 -17.953 -24.641 1 47.38 9 VAL B C 1
ATOM 2185 O O . VAL B 1 9 ? 12.07 -16.844 -24.797 1 47.38 9 VAL B O 1
ATOM 2188 N N . GLU B 1 10 ? 12.367 -18.734 -25.594 1 61 10 GLU B N 1
ATOM 2189 C CA . GLU B 1 10 ? 11.414 -18.625 -26.703 1 61 10 GLU B CA 1
ATOM 2190 C C . GLU B 1 10 ? 10.031 -18.234 -26.203 1 61 10 GLU B C 1
ATOM 2192 O O . GLU B 1 10 ? 9.547 -18.766 -25.203 1 61 10 GLU B O 1
ATOM 2197 N N . GLY B 1 11 ? 9.477 -17.016 -26.531 1 83.38 11 GLY B N 1
ATOM 2198 C CA . GLY B 1 11 ? 8.125 -16.547 -26.266 1 83.38 11 GLY B CA 1
ATOM 2199 C C . GLY B 1 11 ? 8.047 -15.586 -25.109 1 83.38 11 GLY B C 1
ATOM 2200 O O . GLY B 1 11 ? 6.965 -15.109 -24.766 1 83.38 11 GLY B O 1
ATOM 2201 N N . LEU B 1 12 ? 9.234 -15.305 -24.531 1 90.5 12 LEU B N 1
ATOM 2202 C CA . LEU B 1 12 ? 9.266 -14.328 -23.438 1 90.5 12 LEU B CA 1
ATOM 2203 C C . LEU B 1 12 ? 9.227 -12.906 -23.984 1 90.5 12 LEU B C 1
ATOM 2205 O O . LEU B 1 12 ? 10.055 -12.539 -24.828 1 90.5 12 LEU B O 1
ATOM 2209 N N . GLU B 1 13 ? 8.234 -12.117 -23.609 1 97.5 13 GLU B N 1
ATOM 2210 C CA . GLU B 1 13 ? 8.055 -10.727 -24.016 1 97.5 13 GLU B CA 1
ATOM 2211 C C . GLU B 1 13 ? 8.102 -9.789 -22.812 1 97.5 13 GLU B C 1
ATOM 2213 O O . GLU B 1 13 ? 8.133 -10.242 -21.672 1 97.5 13 GLU B O 1
ATOM 2218 N N . TYR B 1 14 ? 8.227 -8.5 -23.125 1 98.25 14 TYR B N 1
ATOM 2219 C CA . TYR B 1 14 ? 8.359 -7.508 -22.062 1 98.25 14 TYR B CA 1
ATOM 2220 C C . TYR B 1 14 ? 7.41 -6.336 -22.281 1 98.25 14 TYR B C 1
ATOM 2222 O O . TYR B 1 14 ? 7.137 -5.961 -23.422 1 98.25 14 TYR B O 1
ATOM 2230 N N . VAL B 1 15 ? 6.898 -5.785 -21.234 1 98 15 VAL B N 1
ATOM 2231 C CA . VAL B 1 15 ? 6.23 -4.488 -21.203 1 98 15 VAL B CA 1
ATOM 2232 C C . VAL B 1 15 ? 6.941 -3.572 -20.203 1 98 15 VAL B C 1
ATOM 2234 O O . VAL B 1 15 ? 7.301 -3.998 -19.109 1 98 15 VAL B O 1
ATOM 2237 N N . THR B 1 16 ? 7.277 -2.352 -20.609 1 97.25 16 THR B N 1
ATOM 2238 C CA . THR B 1 16 ? 7.742 -1.342 -19.672 1 97.25 16 THR B CA 1
ATOM 2239 C C . THR B 1 16 ? 6.559 -0.617 -19.031 1 97.25 16 THR B C 1
ATOM 2241 O O . THR B 1 16 ? 5.773 0.032 -19.719 1 97.25 16 THR B O 1
ATOM 2244 N N . ILE B 1 17 ? 6.43 -0.788 -17.75 1 95.19 17 ILE B N 1
ATOM 2245 C CA . ILE B 1 17 ? 5.273 -0.19 -17.078 1 95.19 17 ILE B CA 1
ATOM 2246 C C . ILE B 1 17 ? 5.594 1.251 -16.688 1 95.19 17 ILE B C 1
ATOM 2248 O O . ILE B 1 17 ? 6.664 1.768 -17.016 1 95.19 17 ILE B O 1
ATOM 2252 N N . GLY B 1 18 ? 4.695 1.994 -16.109 1 90 18 GLY B N 1
ATOM 2253 C CA . GLY B 1 18 ? 4.691 3.439 -15.953 1 90 18 GLY B CA 1
ATOM 2254 C C . GLY B 1 18 ? 5.898 3.963 -15.203 1 90 18 GLY B C 1
ATOM 2255 O O . GLY B 1 18 ? 6.359 5.082 -15.453 1 90 18 GLY B O 1
ATOM 2256 N N . ASP B 1 19 ? 6.438 3.16 -14.289 1 92.88 19 ASP B N 1
ATOM 2257 C CA . ASP B 1 19 ? 7.559 3.65 -13.492 1 92.88 19 ASP B CA 1
ATOM 2258 C C . ASP B 1 19 ? 8.891 3.232 -14.109 1 92.88 19 ASP B C 1
ATOM 2260 O O . ASP B 1 19 ? 9.93 3.305 -13.453 1 92.88 19 ASP B O 1
ATOM 2264 N N . GLY B 1 20 ? 8.867 2.646 -15.312 1 94.5 20 GLY B N 1
ATOM 2265 C CA . GLY B 1 20 ? 10.078 2.348 -16.062 1 94.5 20 GLY B CA 1
ATOM 2266 C C . GLY B 1 20 ? 10.539 0.912 -15.914 1 94.5 20 GLY B C 1
ATOM 2267 O O . GLY B 1 20 ? 11.469 0.477 -16.594 1 94.5 20 GLY B O 1
ATOM 2268 N N . VAL B 1 21 ? 9.922 0.101 -15.109 1 97.06 21 VAL B N 1
ATOM 2269 C CA . VAL B 1 21 ? 10.297 -1.285 -14.852 1 97.06 21 VAL B CA 1
ATOM 2270 C C . VAL B 1 21 ? 9.789 -2.174 -15.984 1 97.06 21 VAL B C 1
ATOM 2272 O O . VAL B 1 21 ? 8.656 -2.025 -16.438 1 97.06 21 VAL B O 1
ATOM 2275 N N . ARG B 1 22 ? 10.641 -3.031 -16.469 1 98.38 22 ARG B N 1
ATOM 2276 C CA . ARG B 1 22 ? 10.219 -4.008 -17.469 1 98.38 22 ARG B CA 1
ATOM 2277 C C . ARG B 1 22 ? 9.641 -5.254 -16.812 1 98.38 22 ARG B C 1
ATOM 2279 O O . ARG B 1 22 ? 10.273 -5.855 -15.945 1 98.38 22 ARG B O 1
ATOM 2286 N N . ILE B 1 23 ? 8.453 -5.625 -17.219 1 98.75 23 ILE B N 1
ATOM 2287 C CA . ILE B 1 23 ? 7.781 -6.828 -16.734 1 98.75 23 ILE B CA 1
ATOM 2288 C C . ILE B 1 23 ? 7.793 -7.895 -17.828 1 98.75 23 ILE B C 1
ATOM 2290 O O . ILE B 1 23 ? 7.352 -7.645 -18.953 1 98.75 23 ILE B O 1
ATOM 2294 N N . ALA B 1 24 ? 8.367 -9.062 -17.5 1 98.81 24 ALA B N 1
ATOM 2295 C CA . ALA B 1 24 ? 8.398 -10.195 -18.406 1 98.81 24 ALA B CA 1
ATOM 2296 C C . ALA B 1 24 ? 7.07 -10.953 -18.391 1 98.81 24 ALA B C 1
ATOM 2298 O O . ALA B 1 24 ? 6.48 -11.148 -17.328 1 98.81 24 ALA B O 1
ATOM 2299 N N . TYR B 1 25 ? 6.59 -11.305 -19.594 1 98.62 25 TYR B N 1
ATOM 2300 C CA . TYR B 1 25 ? 5.352 -12.07 -19.656 1 98.62 25 TYR B CA 1
ATOM 2301 C C . TYR B 1 25 ? 5.375 -13.055 -20.828 1 98.62 25 TYR B C 1
ATOM 2303 O O . TYR B 1 25 ? 6.238 -12.961 -21.703 1 98.62 25 TYR B O 1
ATOM 2311 N N . ARG B 1 26 ? 4.504 -14.047 -20.75 1 98 26 ARG B N 1
ATOM 2312 C CA . ARG B 1 26 ? 4.246 -15.023 -21.812 1 98 26 ARG B CA 1
ATOM 2313 C C . ARG B 1 26 ? 2.748 -15.211 -22.016 1 98 26 ARG B C 1
ATOM 2315 O O . ARG B 1 26 ? 1.975 -15.211 -21.062 1 98 26 ARG B O 1
ATOM 2322 N N . LEU B 1 27 ? 2.361 -15.344 -23.297 1 97.44 27 LEU B N 1
ATOM 2323 C CA . LEU B 1 27 ? 0.998 -15.688 -23.688 1 97.44 27 LEU B CA 1
ATOM 2324 C C . LEU B 1 27 ? 0.959 -17.031 -24.406 1 97.44 27 LEU B C 1
ATOM 2326 O O . LEU B 1 27 ? 1.652 -17.219 -25.422 1 97.44 27 LEU B O 1
ATOM 2330 N N . ASP B 1 28 ? 0.157 -17.875 -23.844 1 97.12 28 ASP B N 1
ATOM 2331 C CA . ASP B 1 28 ? -0.036 -19.172 -24.469 1 97.12 28 ASP B CA 1
ATOM 2332 C C . ASP B 1 28 ? -1.516 -19.453 -24.734 1 97.12 28 ASP B C 1
ATOM 2334 O O . ASP B 1 28 ? -2.377 -19.031 -23.969 1 97.12 28 ASP B O 1
ATOM 2338 N N . GLY B 1 29 ? -1.817 -20.156 -25.828 1 96.75 29 GLY B N 1
ATOM 2339 C CA . GLY B 1 29 ? -3.193 -20.484 -26.156 1 96.75 29 GLY B CA 1
ATOM 2340 C C . GLY B 1 29 ? -3.799 -19.562 -27.188 1 96.75 29 GLY B C 1
ATOM 2341 O O . GLY B 1 29 ? -3.168 -18.578 -27.594 1 96.75 29 GLY B O 1
ATOM 2342 N N . SER B 1 30 ? -4.984 -19.812 -27.609 1 96.69 30 SER B N 1
ATOM 2343 C CA . SER B 1 30 ? -5.66 -19.094 -28.688 1 96.69 30 SER B CA 1
ATOM 2344 C C . SER B 1 30 ? -6.109 -17.703 -28.234 1 96.69 30 SER B C 1
ATOM 2346 O O . SER B 1 30 ? -6.582 -17.531 -27.109 1 96.69 30 SER B O 1
ATOM 2348 N N . ALA B 1 31 ? -5.988 -16.766 -29.156 1 95.81 31 ALA B N 1
ATOM 2349 C CA . ALA B 1 31 ? -6.336 -15.383 -28.859 1 95.81 31 ALA B CA 1
ATOM 2350 C C . ALA B 1 31 ? -7.84 -15.211 -28.688 1 95.81 31 ALA B C 1
ATOM 2352 O O . ALA B 1 31 ? -8.305 -14.203 -28.156 1 95.81 31 ALA B O 1
ATOM 2353 N N . GLU B 1 32 ? -8.586 -16.203 -29.125 1 96.38 32 GLU B N 1
ATOM 2354 C CA . GLU B 1 32 ? -10.039 -16.078 -29.109 1 96.38 32 GLU B CA 1
ATOM 2355 C C . GLU B 1 32 ? -10.609 -16.547 -27.766 1 96.38 32 GLU B C 1
ATOM 2357 O O . GLU B 1 32 ? -11.797 -16.328 -27.484 1 96.38 32 GLU B O 1
ATOM 2362 N N . LYS B 1 33 ? -9.797 -17.156 -26.953 1 97.69 33 LYS B N 1
ATOM 2363 C CA . LYS B 1 33 ? -10.258 -17.688 -25.672 1 97.69 33 LYS B CA 1
ATOM 2364 C C . LYS B 1 33 ? -10.164 -16.656 -24.562 1 97.69 33 LYS B C 1
ATOM 2366 O O . LYS B 1 33 ? -9.391 -15.688 -24.672 1 97.69 33 LYS B O 1
ATOM 2371 N N . PRO B 1 34 ? -11.008 -16.859 -23.531 1 98.12 34 PRO B N 1
ATOM 2372 C CA . PRO B 1 34 ? -10.883 -15.93 -22.406 1 98.12 34 PRO B CA 1
ATOM 2373 C C . PRO B 1 34 ? -9.484 -15.953 -21.781 1 98.12 34 PRO B C 1
ATOM 2375 O O . PRO B 1 34 ? -8.844 -17 -21.719 1 98.12 34 PRO B O 1
ATOM 2378 N N . VAL B 1 35 ? -9.031 -14.797 -21.281 1 98.81 35 VAL B N 1
ATOM 2379 C CA . VAL B 1 35 ? -7.688 -14.68 -20.719 1 98.81 35 VAL B CA 1
ATOM 2380 C C . VAL B 1 35 ? -7.688 -15.133 -19.266 1 98.81 35 VAL B C 1
ATOM 2382 O O . VAL B 1 35 ? -8.578 -14.773 -18.5 1 98.81 35 VAL B O 1
ATOM 2385 N N . LEU B 1 36 ? -6.781 -16.016 -18.906 1 98.94 36 LEU B N 1
ATOM 2386 C CA . LEU B 1 36 ? -6.477 -16.391 -17.531 1 98.94 36 LEU B CA 1
ATOM 2387 C C . LEU B 1 36 ? -5.09 -15.914 -17.141 1 98.94 36 LEU B C 1
ATOM 2389 O O . LEU B 1 36 ? -4.086 -16.344 -17.719 1 98.94 36 LEU B O 1
ATOM 2393 N N . LEU B 1 37 ? -5.043 -14.969 -16.219 1 98.94 37 LEU B N 1
ATOM 2394 C CA . LEU B 1 37 ? -3.781 -14.477 -15.664 1 98.94 37 LEU B CA 1
ATOM 2395 C C . LEU B 1 37 ? -3.332 -15.336 -14.484 1 98.94 37 LEU B C 1
ATOM 2397 O O . LEU B 1 37 ? -4.109 -15.594 -13.562 1 98.94 37 LEU B O 1
ATOM 2401 N N . LEU B 1 38 ? -2.092 -15.82 -14.539 1 98.94 38 LEU B N 1
ATOM 2402 C CA . LEU B 1 38 ? -1.493 -16.578 -13.453 1 98.94 38 LEU B CA 1
ATOM 2403 C C . LEU B 1 38 ? -0.468 -15.742 -12.703 1 98.94 38 LEU B C 1
ATOM 2405 O O . LEU B 1 38 ? 0.501 -15.258 -13.289 1 98.94 38 LEU B O 1
ATOM 2409 N N . ALA B 1 39 ? -0.679 -15.578 -11.406 1 98.75 39 ALA B N 1
ATOM 2410 C CA . ALA B 1 39 ? 0.236 -14.828 -10.547 1 98.75 39 ALA B CA 1
ATOM 2411 C C . ALA B 1 39 ? 0.982 -15.758 -9.602 1 98.75 39 ALA B C 1
ATOM 2413 O O . ALA B 1 39 ? 0.363 -16.5 -8.828 1 98.75 39 ALA B O 1
ATOM 2414 N N . ASN B 1 40 ? 2.305 -15.68 -9.539 1 97.94 40 ASN B N 1
ATOM 2415 C CA . ASN B 1 40 ? 3.188 -16.688 -8.969 1 97.94 40 ASN B CA 1
ATOM 2416 C C . ASN B 1 40 ? 3.41 -16.453 -7.477 1 97.94 40 ASN B C 1
ATOM 2418 O O . ASN B 1 40 ? 3.068 -15.398 -6.949 1 97.94 40 ASN B O 1
ATOM 2422 N N . SER B 1 41 ? 3.961 -17.484 -6.867 1 98.69 41 SER B N 1
ATOM 2423 C CA . SER B 1 41 ? 4.496 -17.406 -5.512 1 98.69 41 SER B CA 1
ATOM 2424 C C . SER B 1 41 ? 5.777 -16.578 -5.473 1 98.69 41 SER B C 1
ATOM 2426 O O . SER B 1 41 ? 6.441 -16.406 -6.5 1 98.69 41 SER B O 1
ATOM 2428 N N . ILE B 1 42 ? 6.094 -16.047 -4.332 1 98.75 42 ILE B N 1
ATOM 2429 C CA . ILE B 1 42 ? 7.359 -15.359 -4.129 1 98.75 42 ILE B CA 1
ATOM 2430 C C . ILE B 1 42 ? 8.523 -16.297 -4.426 1 98.75 42 ILE B C 1
ATOM 2432 O O . ILE B 1 42 ? 8.398 -17.516 -4.258 1 98.75 42 ILE B O 1
ATOM 2436 N N . ALA B 1 43 ? 9.641 -15.797 -4.93 1 98.69 43 ALA B N 1
ATOM 2437 C CA . ALA B 1 43 ? 10.898 -16.5 -5.172 1 98.69 43 ALA B CA 1
ATOM 2438 C C . ALA B 1 43 ? 10.75 -17.531 -6.281 1 98.69 43 ALA B C 1
ATOM 2440 O O . ALA B 1 43 ? 11.523 -18.484 -6.352 1 98.69 43 ALA B O 1
ATOM 2441 N N . THR B 1 44 ? 9.664 -17.422 -7.051 1 98.56 44 THR B N 1
ATOM 2442 C CA . THR B 1 44 ? 9.5 -18.234 -8.25 1 98.56 44 THR B CA 1
ATOM 2443 C C . THR B 1 44 ? 9.391 -17.344 -9.492 1 98.56 44 THR B C 1
ATOM 2445 O O . THR B 1 44 ? 9.297 -16.125 -9.383 1 98.56 44 THR B O 1
ATOM 2448 N N . SER B 1 45 ? 9.484 -17.969 -10.664 1 98.25 45 SER B N 1
ATOM 2449 C CA . SER B 1 45 ? 9.141 -17.375 -11.945 1 98.25 45 SER B CA 1
ATOM 2450 C C . SER B 1 45 ? 7.863 -17.969 -12.516 1 98.25 45 SER B C 1
ATOM 2452 O O . SER B 1 45 ? 7.285 -18.891 -11.922 1 98.25 45 SER B O 1
ATOM 2454 N N . MET B 1 46 ? 7.445 -17.438 -13.633 1 97.94 46 MET B N 1
ATOM 2455 C CA . MET B 1 46 ? 6.234 -17.938 -14.281 1 97.94 46 MET B CA 1
ATOM 2456 C C . MET B 1 46 ? 6.355 -19.422 -14.609 1 97.94 46 MET B C 1
ATOM 2458 O O . MET B 1 46 ? 5.352 -20.078 -14.852 1 97.94 46 MET B O 1
ATOM 2462 N N . ASP B 1 47 ? 7.551 -20 -14.5 1 96.69 47 ASP B N 1
ATOM 2463 C CA . ASP B 1 47 ? 7.785 -21.406 -14.812 1 96.69 47 ASP B CA 1
ATOM 2464 C C . ASP B 1 47 ? 7.141 -22.312 -13.773 1 96.69 47 ASP B C 1
ATOM 2466 O O . ASP B 1 47 ? 6.992 -23.516 -14 1 96.69 47 ASP B O 1
ATOM 2470 N N . MET B 1 48 ? 6.68 -21.719 -12.641 1 97.69 48 MET B N 1
ATOM 2471 C CA . MET B 1 48 ? 6.066 -22.547 -11.609 1 97.69 48 MET B CA 1
ATOM 2472 C C . MET B 1 48 ? 4.758 -23.156 -12.102 1 97.69 48 MET B C 1
ATOM 2474 O O . MET B 1 48 ? 4.242 -24.109 -11.516 1 97.69 48 MET B O 1
ATOM 2478 N N . TRP B 1 49 ? 4.25 -22.594 -13.188 1 98.12 49 TRP B N 1
ATOM 2479 C CA . TRP B 1 49 ? 2.951 -23 -13.719 1 98.12 49 TRP B CA 1
ATOM 2480 C C . TRP B 1 49 ? 3.117 -23.969 -14.883 1 98.12 49 TRP B C 1
ATOM 2482 O O . TRP B 1 49 ? 2.131 -24.391 -15.5 1 98.12 49 TRP B O 1
ATOM 2492 N N . GLU B 1 50 ? 4.332 -24.359 -15.25 1 96.25 50 GLU B N 1
ATOM 2493 C CA . GLU B 1 50 ? 4.602 -25.125 -16.469 1 96.25 50 GLU B CA 1
ATOM 2494 C C . GLU B 1 50 ? 3.742 -26.375 -16.531 1 96.25 50 GLU B C 1
ATOM 2496 O O . GLU B 1 50 ? 3.232 -26.734 -17.594 1 96.25 50 GLU B O 1
ATOM 2501 N N . GLY B 1 51 ? 3.516 -27.031 -15.43 1 96.62 51 GLY B N 1
ATOM 2502 C CA . GLY B 1 51 ? 2.77 -28.281 -15.391 1 96.62 51 GLY B CA 1
ATOM 2503 C C . GLY B 1 51 ? 1.296 -28.109 -15.703 1 96.62 51 GLY B C 1
ATOM 2504 O O . GLY B 1 51 ? 0.601 -29.078 -16 1 96.62 51 GLY B O 1
ATOM 2505 N N . GLN B 1 52 ? 0.78 -26.875 -15.625 1 98.06 52 GLN B N 1
ATOM 2506 C CA . GLN B 1 52 ? -0.645 -26.625 -15.812 1 98.06 52 GLN B CA 1
ATOM 2507 C C . GLN B 1 52 ? -0.934 -26.094 -17.203 1 98.06 52 GLN B C 1
ATOM 2509 O O . GLN B 1 52 ? -2.088 -26.062 -17.641 1 98.06 52 GLN B O 1
ATOM 2514 N N . ILE B 1 53 ? 0.077 -25.672 -17.984 1 97.81 53 ILE B N 1
ATOM 2515 C CA . ILE B 1 53 ? -0.108 -24.844 -19.172 1 97.81 53 ILE B CA 1
ATOM 2516 C C . ILE B 1 53 ? -0.796 -25.656 -20.266 1 97.81 53 ILE B C 1
ATOM 2518 O O . ILE B 1 53 ? -1.722 -25.156 -20.922 1 97.81 53 ILE B O 1
ATOM 2522 N N . ALA B 1 54 ? -0.329 -26.891 -20.484 1 97.75 54 ALA B N 1
ATOM 2523 C CA . ALA B 1 54 ? -0.891 -27.703 -21.547 1 97.75 54 ALA B CA 1
ATOM 2524 C C . ALA B 1 54 ? -2.404 -27.828 -21.406 1 97.75 54 ALA B C 1
ATOM 2526 O O . ALA B 1 54 ? -3.143 -27.672 -22.391 1 97.75 54 ALA B O 1
ATOM 2527 N N . GLU B 1 55 ? -2.906 -28.078 -20.234 1 98.31 55 GLU B N 1
ATOM 2528 C CA . GLU B 1 55 ? -4.34 -28.25 -20.016 1 98.31 55 GLU B CA 1
ATOM 2529 C C . GLU B 1 55 ? -5.062 -26.906 -20.016 1 98.31 55 GLU B C 1
ATOM 2531 O O . GLU B 1 55 ? -6.129 -26.766 -20.625 1 98.31 55 GLU B O 1
ATOM 2536 N N . LEU B 1 56 ? -4.504 -25.875 -19.391 1 98.75 56 LEU B N 1
ATOM 2537 C CA . LEU B 1 56 ? -5.16 -24.578 -19.266 1 98.75 56 LEU B CA 1
ATOM 2538 C C . LEU B 1 56 ? -5.348 -23.938 -20.641 1 98.75 56 LEU B C 1
ATOM 2540 O O . LEU B 1 56 ? -6.352 -23.281 -20.891 1 98.75 56 LEU B O 1
ATOM 2544 N N . THR B 1 57 ? -4.402 -24.172 -21.562 1 98.25 57 THR B N 1
ATOM 2545 C CA . THR B 1 57 ? -4.441 -23.516 -22.859 1 98.25 57 THR B CA 1
ATOM 2546 C C . THR B 1 57 ? -5.516 -24.125 -23.75 1 98.25 57 THR B C 1
ATOM 2548 O O . THR B 1 57 ? -5.867 -23.562 -24.797 1 98.25 57 THR B O 1
ATOM 2551 N N . ARG B 1 58 ? -6.031 -25.266 -23.359 1 98.12 58 ARG B N 1
ATOM 2552 C CA . ARG B 1 58 ? -7.18 -25.828 -24.062 1 98.12 58 ARG B CA 1
ATOM 2553 C C . ARG B 1 58 ? -8.43 -24.984 -23.828 1 98.12 58 ARG B C 1
ATOM 2555 O O . ARG B 1 58 ? -9.352 -25 -24.656 1 98.12 58 ARG B O 1
ATOM 2562 N N . HIS B 1 59 ? -8.461 -24.188 -22.812 1 98.38 59 HIS B N 1
ATOM 2563 C CA . HIS B 1 59 ? -9.688 -23.5 -22.406 1 98.38 59 HIS B CA 1
ATOM 2564 C C . HIS B 1 59 ? -9.484 -22 -22.344 1 98.38 59 HIS B C 1
ATOM 2566 O O . HIS B 1 59 ? -10.445 -21.234 -22.438 1 98.38 59 HIS B O 1
ATOM 2572 N N . PHE B 1 60 ? -8.234 -21.578 -22.234 1 98.75 60 PHE B N 1
ATOM 2573 C CA . PHE B 1 60 ? -7.965 -20.156 -21.969 1 98.75 60 PHE B CA 1
ATOM 2574 C C . PHE B 1 60 ? -6.773 -19.688 -22.797 1 98.75 60 PHE B C 1
ATOM 2576 O O . PHE B 1 60 ? -5.949 -20.484 -23.234 1 98.75 60 PHE B O 1
ATOM 2583 N N . ARG B 1 61 ? -6.742 -18.406 -23.078 1 98.5 61 ARG B N 1
ATOM 2584 C CA . ARG B 1 61 ? -5.492 -17.688 -23.344 1 98.5 61 ARG B CA 1
ATOM 2585 C C . ARG B 1 61 ? -4.754 -17.375 -22.047 1 98.5 61 ARG B C 1
ATOM 2587 O O . ARG B 1 61 ? -5.207 -16.547 -21.25 1 98.5 61 ARG B O 1
ATOM 2594 N N . VAL B 1 62 ? -3.617 -18.047 -21.812 1 98.69 62 VAL B N 1
ATOM 2595 C CA . VAL B 1 62 ? -2.979 -18 -20.5 1 98.69 62 VAL B CA 1
ATOM 2596 C C . VAL B 1 62 ? -1.892 -16.938 -20.484 1 98.69 62 VAL B C 1
ATOM 2598 O O . VAL B 1 62 ? -0.948 -16.984 -21.281 1 98.69 62 VAL B O 1
ATOM 2601 N N . LEU B 1 63 ? -2.07 -15.945 -19.672 1 98.75 63 LEU B N 1
ATOM 2602 C CA . LEU B 1 63 ? -1.08 -14.898 -19.422 1 98.75 63 LEU B CA 1
ATOM 2603 C C . LEU B 1 63 ? -0.281 -15.188 -18.156 1 98.75 63 LEU B C 1
ATOM 2605 O O . LEU B 1 63 ? -0.841 -15.219 -17.062 1 98.75 63 LEU B O 1
ATOM 2609 N N . ARG B 1 64 ? 1.008 -15.445 -18.281 1 98.62 64 ARG B N 1
ATOM 2610 C CA . ARG B 1 64 ? 1.941 -15.547 -17.172 1 98.62 64 ARG B CA 1
ATOM 2611 C C . ARG B 1 64 ? 2.896 -14.359 -17.141 1 98.62 64 ARG B C 1
ATOM 2613 O O . ARG B 1 64 ? 3.219 -13.797 -18.188 1 98.62 64 ARG B O 1
ATOM 2620 N N . TYR B 1 65 ? 3.314 -13.977 -15.969 1 98.69 65 TYR B N 1
ATOM 2621 C CA . TYR B 1 65 ? 4.277 -12.883 -15.859 1 98.69 65 TYR B CA 1
ATOM 2622 C C . TYR B 1 65 ? 5.176 -13.07 -14.641 1 98.69 65 TYR B C 1
ATOM 2624 O O . TYR B 1 65 ? 4.836 -13.82 -13.719 1 98.69 65 TYR B O 1
ATOM 2632 N N . ASP B 1 66 ? 6.355 -12.5 -14.688 1 98.81 66 ASP B N 1
ATOM 2633 C CA . ASP B 1 66 ? 7.254 -12.43 -13.539 1 98.81 66 ASP B CA 1
ATOM 2634 C C . ASP B 1 66 ? 7.078 -11.117 -12.789 1 98.81 66 ASP B C 1
ATOM 2636 O O . ASP B 1 66 ? 7.062 -10.039 -13.398 1 98.81 66 ASP B O 1
ATOM 2640 N N . TYR B 1 67 ? 6.949 -11.227 -11.492 1 98.5 67 TYR B N 1
ATOM 2641 C CA . TYR B 1 67 ? 6.895 -10.016 -10.68 1 98.5 67 TYR B CA 1
ATOM 2642 C C . TYR B 1 67 ? 8.172 -9.203 -10.836 1 98.5 67 TYR B C 1
ATOM 2644 O O . TYR B 1 67 ? 9.234 -9.75 -11.133 1 98.5 67 TYR B O 1
ATOM 2652 N N . ARG B 1 68 ? 8.031 -7.863 -10.688 1 98.62 68 ARG B N 1
ATOM 2653 C CA . ARG B 1 68 ? 9.266 -7.141 -10.391 1 98.62 68 ARG B CA 1
ATOM 2654 C C . ARG B 1 68 ? 10.078 -7.867 -9.328 1 98.62 68 ARG B C 1
ATOM 2656 O O . ARG B 1 68 ? 9.523 -8.391 -8.359 1 98.62 68 ARG B O 1
ATOM 2663 N N . GLY B 1 69 ? 11.398 -7.965 -9.625 1 98.25 69 GLY B N 1
ATOM 2664 C CA . GLY B 1 69 ? 12.297 -8.641 -8.703 1 98.25 69 GLY B CA 1
ATOM 2665 C C . GLY B 1 69 ? 12.398 -10.133 -8.945 1 98.25 69 GLY B C 1
ATOM 2666 O O . GLY B 1 69 ? 13.156 -10.828 -8.258 1 98.25 69 GLY B O 1
ATOM 2667 N N . HIS B 1 70 ? 11.703 -10.672 -9.938 1 98.56 70 HIS B N 1
ATOM 2668 C CA . HIS B 1 70 ? 11.688 -12.109 -10.188 1 98.56 70 HIS B CA 1
ATOM 2669 C C . HIS B 1 70 ? 11.867 -12.414 -11.672 1 98.56 70 HIS B C 1
ATOM 2671 O O . HIS B 1 70 ? 11.469 -11.617 -12.523 1 98.56 70 HIS B O 1
ATOM 2677 N N . GLY B 1 71 ? 12.445 -13.523 -11.945 1 97.88 71 GLY B N 1
ATOM 2678 C CA . GLY B 1 71 ? 12.516 -14.047 -13.305 1 97.88 71 GLY B CA 1
ATOM 2679 C C . GLY B 1 71 ? 13.117 -13.07 -14.289 1 97.88 71 GLY B C 1
ATOM 2680 O O . GLY B 1 71 ? 14.195 -12.523 -14.055 1 97.88 71 GLY B O 1
ATOM 2681 N N . GLY B 1 72 ? 12.391 -12.875 -15.359 1 97.88 72 GLY B N 1
ATOM 2682 C CA . GLY B 1 72 ? 12.883 -12.031 -16.438 1 97.88 72 GLY B CA 1
ATOM 2683 C C . GLY B 1 72 ? 12.586 -10.555 -16.219 1 97.88 72 GLY B C 1
ATOM 2684 O O . GLY B 1 72 ? 13.039 -9.711 -16.984 1 97.88 72 GLY B O 1
ATOM 2685 N N . SER B 1 73 ? 11.867 -10.188 -15.172 1 98.62 73 SER B N 1
ATOM 2686 C CA . SER B 1 73 ? 11.508 -8.797 -14.914 1 98.62 73 SER B CA 1
ATOM 2687 C C . SER B 1 73 ? 12.664 -8.039 -14.266 1 98.62 73 SER B C 1
ATOM 2689 O O . SER B 1 73 ? 13.562 -8.641 -13.688 1 98.62 73 SER B O 1
ATOM 2691 N N . ASP B 1 74 ? 12.609 -6.676 -14.391 1 98.56 74 ASP B N 1
ATOM 2692 C CA . ASP B 1 74 ? 13.594 -5.84 -13.711 1 98.56 74 ASP B CA 1
ATOM 2693 C C . ASP B 1 74 ? 13.5 -6.008 -12.195 1 98.56 74 ASP B C 1
ATOM 2695 O O . ASP B 1 74 ? 12.453 -6.402 -11.672 1 98.56 74 ASP B O 1
ATOM 2699 N N . THR B 1 75 ? 14.602 -5.762 -11.523 1 98.12 75 THR B N 1
ATOM 2700 C CA . THR B 1 75 ? 14.672 -5.828 -10.07 1 98.12 75 THR B CA 1
ATOM 2701 C C . THR B 1 75 ? 15.008 -4.461 -9.477 1 98.12 75 THR B C 1
ATOM 2703 O O . THR B 1 75 ? 16.156 -4.195 -9.133 1 98.12 75 THR B O 1
ATOM 2706 N N . PRO B 1 76 ? 14 -3.619 -9.344 1 96.69 76 PRO B N 1
ATOM 2707 C CA . PRO B 1 76 ? 14.281 -2.32 -8.727 1 96.69 76 PRO B CA 1
ATOM 2708 C C . PRO B 1 76 ? 14.695 -2.438 -7.262 1 96.69 76 PRO B C 1
ATOM 2710 O O . PRO B 1 76 ? 14.289 -3.379 -6.574 1 96.69 76 PRO B O 1
ATOM 2713 N N . ASP B 1 77 ? 15.445 -1.481 -6.781 1 94.19 77 ASP B N 1
ATOM 2714 C CA . ASP B 1 77 ? 15.875 -1.447 -5.387 1 94.19 77 ASP B CA 1
ATOM 2715 C C . ASP B 1 77 ? 14.75 -0.99 -4.473 1 94.19 77 ASP B C 1
ATOM 2717 O O . AS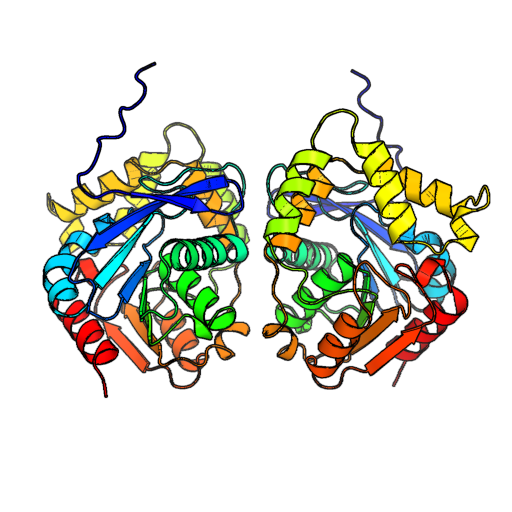P B 1 77 ? 13.766 -0.397 -4.934 1 94.19 77 ASP B O 1
ATOM 2721 N N . GLY B 1 78 ? 14.945 -1.305 -3.158 1 94.31 78 GLY B N 1
ATOM 2722 C CA . GLY B 1 78 ? 14.039 -0.798 -2.143 1 94.31 78 GLY B CA 1
ATOM 2723 C C . GLY B 1 78 ? 12.844 -1.701 -1.907 1 94.31 78 GLY B C 1
ATOM 2724 O O . GLY B 1 78 ? 12.719 -2.756 -2.535 1 94.31 78 GLY B O 1
ATOM 2725 N N . PRO B 1 79 ? 12 -1.265 -0.961 1 97.12 79 PRO B N 1
ATOM 2726 C CA . PRO B 1 79 ? 10.805 -2.043 -0.648 1 97.12 79 PRO B CA 1
ATOM 2727 C C . PRO B 1 79 ? 9.742 -1.954 -1.742 1 97.12 79 PRO B C 1
ATOM 2729 O O . PRO B 1 79 ? 9.602 -0.915 -2.391 1 97.12 79 PRO B O 1
ATOM 2732 N N . TYR B 1 80 ? 9.039 -3.051 -1.976 1 98.12 80 TYR B N 1
ATOM 2733 C CA . TYR B 1 80 ? 7.852 -3.031 -2.826 1 98.12 80 TYR B CA 1
ATOM 2734 C C . TYR B 1 80 ? 6.59 -2.828 -1.999 1 98.12 80 TYR B C 1
ATOM 2736 O O . TYR B 1 80 ? 6.66 -2.646 -0.781 1 98.12 80 TYR B O 1
ATOM 2744 N N . SER B 1 81 ? 5.48 -2.658 -2.664 1 98.19 81 SER B N 1
ATOM 2745 C CA . SER B 1 81 ? 4.164 -2.525 -2.045 1 98.19 81 SER B CA 1
ATOM 2746 C C . SER B 1 81 ? 3.09 -3.217 -2.875 1 98.19 81 SER B C 1
ATOM 2748 O O . SER B 1 81 ? 3.26 -3.416 -4.078 1 98.19 81 SER B O 1
ATOM 2750 N N . PHE B 1 82 ? 2.023 -3.594 -2.207 1 98.31 82 PHE B N 1
ATOM 2751 C CA . PHE B 1 82 ? 0.971 -4.258 -2.965 1 98.31 82 PHE B CA 1
ATOM 2752 C C . PHE B 1 82 ? 0.271 -3.273 -3.895 1 98.31 82 PHE B C 1
ATOM 2754 O O . PHE B 1 82 ? -0.222 -3.658 -4.957 1 98.31 82 PHE B O 1
ATOM 2761 N N . ASP B 1 83 ? 0.288 -1.966 -3.58 1 98 83 ASP B N 1
ATOM 2762 C CA . ASP B 1 83 ? -0.203 -0.983 -4.539 1 98 83 ASP B CA 1
ATOM 2763 C C . ASP B 1 83 ? 0.603 -1.034 -5.836 1 98 83 ASP B C 1
ATOM 2765 O O . ASP B 1 83 ? 0.031 -1.046 -6.93 1 98 83 ASP B O 1
ATOM 2769 N N . ARG B 1 84 ? 1.92 -1.143 -5.676 1 97.75 84 ARG B N 1
ATOM 2770 C CA . ARG B 1 84 ? 2.758 -1.164 -6.867 1 97.75 84 ARG B CA 1
ATOM 2771 C C . ARG B 1 84 ? 2.658 -2.506 -7.586 1 97.75 84 ARG B C 1
ATOM 2773 O O . ARG B 1 84 ? 2.543 -2.555 -8.812 1 97.75 84 ARG B O 1
ATOM 2780 N N . LEU B 1 85 ? 2.682 -3.621 -6.828 1 98.69 85 LEU B N 1
ATOM 2781 C CA . LEU B 1 85 ? 2.576 -4.945 -7.43 1 98.69 85 LEU B CA 1
ATOM 2782 C C . LEU B 1 85 ? 1.255 -5.098 -8.172 1 98.69 85 LEU B C 1
ATOM 2784 O O . LEU B 1 85 ? 1.219 -5.652 -9.273 1 98.69 85 LEU B O 1
ATOM 2788 N N . GLY B 1 86 ? 0.143 -4.613 -7.547 1 98.5 86 GLY B N 1
ATOM 2789 C CA . GLY B 1 86 ? -1.148 -4.637 -8.219 1 98.5 86 GLY B CA 1
ATOM 2790 C C . GLY B 1 86 ? -1.194 -3.766 -9.461 1 98.5 86 GLY B C 1
ATOM 2791 O O . GLY B 1 86 ? -1.715 -4.184 -10.492 1 98.5 86 GLY B O 1
ATOM 2792 N N . ARG B 1 87 ? -0.598 -2.578 -9.391 1 97.38 87 ARG B N 1
ATOM 2793 C CA . ARG B 1 87 ? -0.586 -1.658 -10.523 1 97.38 87 ARG B CA 1
ATOM 2794 C C . ARG B 1 87 ? 0.258 -2.209 -11.664 1 97.38 87 ARG B C 1
ATOM 2796 O O . ARG B 1 87 ? -0.055 -1.988 -12.836 1 97.38 87 ARG B O 1
ATOM 2803 N N . ASP B 1 88 ? 1.358 -2.973 -11.328 1 98.38 88 ASP B N 1
ATOM 2804 C CA . ASP B 1 88 ? 2.107 -3.654 -12.375 1 98.38 88 ASP B CA 1
ATOM 2805 C C . ASP B 1 88 ? 1.186 -4.512 -13.242 1 98.38 88 ASP B C 1
ATOM 2807 O O . ASP B 1 88 ? 1.301 -4.512 -14.469 1 98.38 88 ASP B O 1
ATOM 2811 N N . VAL B 1 89 ? 0.265 -5.211 -12.578 1 98.75 89 VAL B N 1
ATOM 2812 C CA . VAL B 1 89 ? -0.639 -6.105 -13.289 1 98.75 89 VAL B CA 1
ATOM 2813 C C . VAL B 1 89 ? -1.615 -5.293 -14.141 1 98.75 89 VAL B C 1
ATOM 2815 O O . VAL B 1 89 ? -1.837 -5.602 -15.312 1 98.75 89 VAL B O 1
ATOM 2818 N N . VAL B 1 90 ? -2.201 -4.238 -13.562 1 98.25 90 VAL B N 1
ATOM 2819 C CA . VAL B 1 90 ? -3.164 -3.404 -14.273 1 98.25 90 VAL B CA 1
ATOM 2820 C C . VAL B 1 90 ? -2.508 -2.795 -15.508 1 98.25 90 VAL B C 1
ATOM 2822 O O . VAL B 1 90 ? -3.084 -2.814 -16.594 1 98.25 90 VAL B O 1
ATOM 2825 N N . GLU B 1 91 ? -1.294 -2.312 -15.336 1 97.56 91 GLU B N 1
ATOM 2826 C CA . GLU B 1 91 ? -0.579 -1.689 -16.453 1 97.56 91 GLU B CA 1
ATOM 2827 C C . GLU B 1 91 ? -0.181 -2.725 -17.5 1 97.56 91 GLU B C 1
ATOM 2829 O O . GLU B 1 91 ? -0.165 -2.428 -18.688 1 97.56 91 GLU B O 1
ATOM 2834 N N . LEU B 1 92 ? 0.174 -3.945 -17.062 1 98.56 92 LEU B N 1
ATOM 2835 C CA . LEU B 1 92 ? 0.435 -5.039 -18 1 98.56 92 LEU B CA 1
ATOM 2836 C C . LEU B 1 92 ? -0.806 -5.355 -18.812 1 98.56 92 LEU B C 1
ATOM 2838 O O . LEU B 1 92 ? -0.727 -5.473 -20.047 1 98.56 92 LEU B O 1
ATOM 2842 N N . LEU B 1 93 ? -1.97 -5.461 -18.156 1 98.75 93 LEU B N 1
ATOM 2843 C CA . LEU B 1 93 ? -3.225 -5.73 -18.844 1 98.75 93 LEU B CA 1
ATOM 2844 C C . LEU B 1 93 ? -3.549 -4.617 -19.828 1 98.75 93 LEU B C 1
ATOM 2846 O O . LEU B 1 93 ? -3.998 -4.883 -20.953 1 98.75 93 LEU B O 1
ATOM 2850 N N . ASP B 1 94 ? -3.305 -3.34 -19.422 1 97.88 94 ASP B N 1
ATOM 2851 C CA . ASP B 1 94 ? -3.529 -2.205 -20.297 1 97.88 94 ASP B CA 1
ATOM 2852 C C . ASP B 1 94 ? -2.652 -2.303 -21.547 1 97.88 94 ASP B C 1
ATOM 2854 O O . ASP B 1 94 ? -3.137 -2.127 -22.672 1 97.88 94 ASP B O 1
ATOM 2858 N N . ALA B 1 95 ? -1.374 -2.605 -21.344 1 98.06 95 ALA B N 1
ATOM 2859 C CA . ALA B 1 95 ? -0.423 -2.686 -22.453 1 98.06 95 ALA B CA 1
ATOM 2860 C C . ALA B 1 95 ? -0.821 -3.779 -23.438 1 98.06 95 ALA B C 1
ATOM 2862 O O . ALA B 1 95 ? -0.613 -3.641 -24.656 1 98.06 95 ALA B O 1
ATOM 2863 N N . LEU B 1 96 ? -1.395 -4.84 -22.906 1 98.12 96 LEU B N 1
ATOM 2864 C CA . LEU B 1 96 ? -1.763 -5.977 -23.75 1 98.12 96 LEU B CA 1
ATOM 2865 C C . LEU B 1 96 ? -3.199 -5.848 -24.234 1 98.12 96 LEU B C 1
ATOM 2867 O O . LEU B 1 96 ? -3.686 -6.707 -24.984 1 98.12 96 LEU B O 1
ATOM 2871 N N . GLN B 1 97 ? -3.893 -4.82 -23.797 1 97.94 97 GLN B N 1
ATOM 2872 C CA . GLN B 1 97 ? -5.254 -4.492 -24.203 1 97.94 97 GLN B CA 1
ATOM 2873 C C . GLN B 1 97 ? -6.234 -5.582 -23.797 1 97.94 97 GLN B C 1
ATOM 2875 O O . GLN B 1 97 ? -7.113 -5.965 -24.562 1 97.94 97 GLN B O 1
ATOM 2880 N N . PHE B 1 98 ? -6.016 -6.152 -22.625 1 98.38 98 PHE B N 1
ATOM 2881 C CA . PHE B 1 98 ? -6.988 -7.031 -21.984 1 98.38 98 PHE B CA 1
ATOM 2882 C C . PHE B 1 98 ? -7.875 -6.254 -21.031 1 98.38 98 PHE B C 1
ATOM 2884 O O . PHE B 1 98 ? -7.379 -5.645 -20.078 1 98.38 98 PHE B O 1
ATOM 2891 N N . GLU B 1 99 ? -9.125 -6.227 -21.219 1 97.69 99 GLU B N 1
ATOM 2892 C CA . GLU B 1 99 ? -10.055 -5.441 -20.406 1 97.69 99 GLU B CA 1
ATOM 2893 C C . GLU B 1 99 ? -10.414 -6.172 -19.109 1 97.69 99 GLU B C 1
ATOM 2895 O O . GLU B 1 99 ? -10.312 -5.605 -18.031 1 97.69 99 GLU B O 1
ATOM 2900 N N . ARG B 1 100 ? -10.898 -7.391 -19.25 1 98.25 100 ARG B N 1
ATOM 2901 C CA . ARG B 1 100 ? -11.312 -8.227 -18.125 1 98.25 100 ARG B CA 1
ATOM 2902 C C . ARG B 1 100 ? -10.766 -9.641 -18.266 1 98.25 100 ARG B C 1
ATOM 2904 O O . ARG B 1 100 ? -10.766 -10.211 -19.359 1 98.25 100 ARG B O 1
ATOM 2911 N N . VAL B 1 101 ? -10.227 -10.188 -17.141 1 98.88 101 VAL B N 1
ATOM 2912 C CA . VAL B 1 101 ? -9.578 -11.492 -17.203 1 98.88 101 VAL B CA 1
ATOM 2913 C C . VAL B 1 101 ? -9.969 -12.328 -15.992 1 98.88 101 VAL B C 1
ATOM 2915 O O . VAL B 1 101 ? -10.461 -11.797 -14.992 1 98.88 101 VAL B O 1
ATOM 2918 N N . HIS B 1 102 ? -9.852 -13.688 -16.109 1 98.94 102 HIS B N 1
ATOM 2919 C CA . HIS B 1 102 ? -9.766 -14.523 -14.914 1 98.94 102 HIS B CA 1
ATOM 2920 C C . HIS B 1 102 ? -8.406 -14.398 -14.25 1 98.94 102 HIS B C 1
ATOM 2922 O O . HIS B 1 102 ? -7.391 -14.211 -14.93 1 98.94 102 HIS B O 1
ATOM 2928 N N . VAL B 1 103 ? -8.406 -14.461 -12.914 1 98.94 103 VAL B N 1
ATOM 2929 C CA . VAL B 1 103 ? -7.141 -14.367 -12.203 1 98.94 103 VAL B CA 1
ATOM 2930 C C . VAL B 1 103 ? -6.988 -15.562 -11.258 1 98.94 103 VAL B C 1
ATOM 2932 O O . VAL B 1 103 ? -7.91 -15.883 -10.5 1 98.94 103 VAL B O 1
ATOM 2935 N N . LEU B 1 104 ? -5.93 -16.266 -11.383 1 98.94 104 LEU B N 1
ATOM 2936 C CA . LEU B 1 104 ? -5.488 -17.266 -10.43 1 98.94 104 LEU B CA 1
ATOM 2937 C C . LEU B 1 104 ? -4.152 -16.875 -9.797 1 98.94 104 LEU B C 1
ATOM 2939 O O . LEU B 1 104 ? -3.133 -16.812 -10.492 1 98.94 104 LEU B O 1
ATOM 2943 N N . GLY B 1 105 ? -4.203 -16.547 -8.539 1 98.94 105 GLY B N 1
ATOM 2944 C CA . GLY B 1 105 ? -2.992 -16.203 -7.805 1 98.94 105 GLY B CA 1
ATOM 2945 C C . GLY B 1 105 ? -2.678 -17.188 -6.691 1 98.94 105 GLY B C 1
ATOM 2946 O O . GLY B 1 105 ? -3.582 -17.656 -5.996 1 98.94 105 GLY B O 1
ATOM 2947 N N . LEU B 1 106 ? -1.42 -17.531 -6.531 1 98.94 106 LEU B N 1
ATOM 2948 C CA . LEU B 1 106 ? -0.956 -18.438 -5.488 1 98.94 106 LEU B CA 1
ATOM 2949 C C . LEU B 1 106 ? 0.066 -17.75 -4.586 1 98.94 106 LEU B C 1
ATOM 2951 O O . LEU B 1 106 ? 1.026 -17.156 -5.074 1 98.94 106 LEU B O 1
ATOM 2955 N N . SER B 1 107 ? -0.124 -17.812 -3.203 1 98.81 107 SER B N 1
ATOM 2956 C CA . SER B 1 107 ? 0.77 -17.25 -2.201 1 98.81 107 SER B CA 1
ATOM 2957 C C . SER B 1 107 ? 0.927 -15.742 -2.396 1 98.81 107 SER B C 1
ATOM 2959 O O . SER B 1 107 ? -0.056 -15 -2.361 1 98.81 107 SER B O 1
ATOM 2961 N N . LEU B 1 108 ? 2.129 -15.234 -2.801 1 98.81 108 LEU B N 1
ATOM 2962 C CA . LEU B 1 108 ? 2.295 -13.828 -3.135 1 98.81 108 LEU B CA 1
ATOM 2963 C C . LEU B 1 108 ? 1.319 -13.406 -4.23 1 98.81 108 LEU B C 1
ATOM 2965 O O . LEU B 1 108 ? 0.712 -12.336 -4.152 1 98.81 108 LEU B O 1
ATOM 2969 N N . GLY B 1 109 ? 1.171 -14.266 -5.223 1 98.88 109 GLY B N 1
ATOM 2970 C CA . GLY B 1 109 ? 0.242 -13.992 -6.309 1 98.88 109 GLY B CA 1
ATOM 2971 C C . GLY B 1 109 ? -1.205 -13.938 -5.855 1 98.88 109 GLY B C 1
ATOM 2972 O O . GLY B 1 109 ? -2.014 -13.211 -6.434 1 98.88 109 GLY B O 1
ATOM 2973 N N . GLY B 1 110 ? -1.554 -14.727 -4.84 1 98.94 110 GLY B N 1
ATOM 2974 C CA . GLY B 1 110 ? -2.877 -14.625 -4.246 1 98.94 110 GLY B CA 1
ATOM 2975 C C . GLY B 1 110 ? -3.129 -13.297 -3.568 1 98.94 110 GLY B C 1
ATOM 2976 O O . GLY B 1 110 ? -4.242 -12.766 -3.619 1 98.94 110 GLY B O 1
ATOM 2977 N N . ALA B 1 111 ? -2.092 -12.781 -2.924 1 98.88 111 ALA B N 1
ATOM 2978 C CA . ALA B 1 111 ? -2.215 -11.469 -2.293 1 98.88 111 ALA B CA 1
ATOM 2979 C C . ALA B 1 111 ? -2.385 -10.367 -3.338 1 98.88 111 ALA B C 1
ATOM 2981 O O . ALA B 1 111 ? -3.209 -9.469 -3.17 1 98.88 111 ALA B O 1
ATOM 2982 N N . VAL B 1 112 ? -1.637 -10.453 -4.445 1 98.94 112 VAL B N 1
ATOM 2983 C CA . VAL B 1 112 ? -1.788 -9.508 -5.543 1 98.94 112 VAL B CA 1
ATOM 2984 C C . VAL B 1 112 ? -3.186 -9.633 -6.145 1 98.94 112 VAL B C 1
ATOM 2986 O O . VAL B 1 112 ? -3.818 -8.625 -6.477 1 98.94 112 VAL B O 1
ATOM 2989 N N . ALA B 1 113 ? -3.674 -10.828 -6.242 1 98.94 113 ALA B N 1
ATOM 2990 C CA . ALA B 1 113 ? -5.016 -11.062 -6.773 1 98.94 113 ALA B CA 1
ATOM 2991 C C . ALA B 1 113 ? -6.082 -10.477 -5.855 1 98.94 113 ALA B C 1
ATOM 2993 O O . ALA B 1 113 ? -7.094 -9.953 -6.328 1 98.94 113 ALA B O 1
ATOM 2994 N N . GLN B 1 114 ? -5.883 -10.625 -4.531 1 98.94 114 GLN B N 1
ATOM 2995 C CA . GLN B 1 114 ? -6.773 -9.938 -3.6 1 98.94 114 GLN B CA 1
ATOM 2996 C C . GLN B 1 114 ? -6.789 -8.438 -3.863 1 98.94 114 GLN B C 1
ATOM 2998 O O . GLN B 1 114 ? -7.859 -7.828 -3.936 1 98.94 114 GLN B O 1
ATOM 3003 N N . TRP B 1 115 ? -5.617 -7.844 -4.012 1 98.88 115 TRP B N 1
ATOM 3004 C CA . TRP B 1 115 ? -5.523 -6.418 -4.297 1 98.88 115 TRP B CA 1
ATOM 3005 C C . TRP B 1 115 ? -6.32 -6.055 -5.543 1 98.88 115 TRP B C 1
ATOM 3007 O O . TRP B 1 115 ? -7.07 -5.078 -5.547 1 98.88 115 TRP B O 1
ATOM 3017 N N . LEU B 1 116 ? -6.172 -6.871 -6.613 1 98.88 116 LEU B N 1
ATOM 3018 C CA . LEU B 1 116 ? -6.91 -6.629 -7.848 1 98.88 116 LEU B CA 1
ATOM 3019 C C . LEU B 1 116 ? -8.414 -6.672 -7.598 1 98.88 116 LEU B C 1
ATOM 3021 O O . LEU B 1 116 ? -9.156 -5.84 -8.125 1 98.88 116 LEU B O 1
ATOM 3025 N N . GLY B 1 117 ? -8.867 -7.613 -6.809 1 98.81 117 GLY B N 1
ATOM 3026 C CA . GLY B 1 117 ? -10.281 -7.719 -6.488 1 98.81 117 GLY B CA 1
ATOM 3027 C C . GLY B 1 117 ? -10.805 -6.523 -5.715 1 98.81 117 GLY B C 1
ATOM 3028 O O . GLY B 1 117 ? -11.984 -6.172 -5.828 1 98.81 117 GLY B O 1
ATOM 3029 N N . ILE B 1 118 ? -9.938 -5.926 -4.934 1 98.75 118 ILE B N 1
ATOM 3030 C CA . ILE B 1 118 ? -10.32 -4.801 -4.086 1 98.75 118 ILE B CA 1
ATOM 3031 C C . ILE B 1 118 ? -10.281 -3.51 -4.895 1 98.75 118 ILE B C 1
ATOM 3033 O O . ILE B 1 118 ? -11.219 -2.701 -4.832 1 98.75 118 ILE B O 1
ATOM 3037 N N . TYR B 1 119 ? -9.305 -3.332 -5.789 1 98.19 119 TYR B N 1
ATOM 3038 C CA . TYR B 1 119 ? -9.023 -2.006 -6.324 1 98.19 119 TYR B CA 1
ATOM 3039 C C . TYR B 1 119 ? -9.305 -1.947 -7.82 1 98.19 119 TYR B C 1
ATOM 3041 O O . TYR B 1 119 ? -9.406 -0.863 -8.398 1 98.19 119 TYR B O 1
ATOM 3049 N N . ALA B 1 120 ? -9.422 -3.127 -8.453 1 98.19 120 ALA B N 1
ATOM 3050 C CA . ALA B 1 120 ? -9.688 -3.178 -9.883 1 98.19 120 ALA B CA 1
ATOM 3051 C C . ALA B 1 120 ? -10.656 -4.312 -10.227 1 98.19 120 ALA B C 1
ATOM 3053 O O . ALA B 1 120 ? -10.391 -5.117 -11.117 1 98.19 120 ALA B O 1
ATOM 3054 N N . PRO B 1 121 ? -11.781 -4.352 -9.508 1 98.44 121 PRO B N 1
ATOM 3055 C CA . PRO B 1 121 ? -12.695 -5.477 -9.727 1 98.44 121 PRO B CA 1
ATOM 3056 C C . PRO B 1 121 ? -13.227 -5.531 -11.156 1 98.44 121 PRO B C 1
ATOM 3058 O O . PRO B 1 121 ? -13.555 -6.609 -11.656 1 98.44 121 PRO B O 1
ATOM 3061 N N . GLU B 1 122 ? -13.273 -4.367 -11.812 1 98.31 122 GLU B N 1
ATOM 3062 C CA . GLU B 1 122 ? -13.781 -4.301 -13.18 1 98.31 122 GLU B CA 1
ATOM 3063 C C . GLU B 1 122 ? -12.859 -5.047 -14.141 1 98.31 122 GLU B C 1
ATOM 3065 O O . GLU B 1 122 ? -13.266 -5.395 -15.25 1 98.31 122 GLU B O 1
ATOM 3070 N N . ARG B 1 123 ? -11.641 -5.34 -13.719 1 98.62 123 ARG B N 1
ATOM 3071 C CA . ARG B 1 123 ? -10.664 -6.02 -14.555 1 98.62 123 ARG B CA 1
ATOM 3072 C C . ARG B 1 123 ? -10.734 -7.531 -14.375 1 98.62 123 ARG B C 1
ATOM 3074 O O . ARG B 1 123 ? -10.047 -8.281 -15.062 1 98.62 123 ARG B O 1
ATOM 3081 N N . ILE B 1 124 ? -11.578 -8.016 -13.438 1 98.75 124 ILE B N 1
ATOM 3082 C CA . ILE B 1 124 ? -11.594 -9.422 -13.055 1 98.75 124 ILE B CA 1
ATOM 3083 C C . ILE B 1 124 ? -12.93 -10.047 -13.438 1 98.75 124 ILE B C 1
ATOM 3085 O O . ILE B 1 124 ? -13.992 -9.492 -13.148 1 98.75 124 ILE B O 1
ATOM 3089 N N . ASP B 1 125 ? -12.875 -11.109 -14.109 1 98.62 125 ASP B N 1
ATOM 3090 C CA . ASP B 1 125 ? -14.07 -11.914 -14.305 1 98.62 125 ASP B CA 1
ATOM 3091 C C . ASP B 1 125 ? -14.281 -12.875 -13.133 1 98.62 125 ASP B C 1
ATOM 3093 O O . ASP B 1 125 ? -15.195 -12.68 -12.32 1 98.62 125 ASP B O 1
ATOM 3097 N N . ARG B 1 126 ? -13.43 -13.828 -12.953 1 98.88 126 ARG B N 1
ATOM 3098 C CA . ARG B 1 126 ? -13.43 -14.727 -11.805 1 98.88 126 ARG B CA 1
ATOM 3099 C C . ARG B 1 126 ? -12.062 -14.758 -11.133 1 98.88 126 ARG B C 1
ATOM 3101 O O . ARG B 1 126 ? -11.039 -14.555 -11.781 1 98.88 126 ARG B O 1
ATOM 3108 N N . LEU B 1 127 ? -12.133 -14.992 -9.805 1 98.94 127 LEU B N 1
ATOM 3109 C CA . LEU B 1 127 ? -10.945 -14.859 -8.977 1 98.94 127 LEU B CA 1
ATOM 3110 C C . LEU B 1 127 ? -10.68 -16.141 -8.195 1 98.94 127 LEU B C 1
ATOM 3112 O O . LEU B 1 127 ? -11.578 -16.656 -7.523 1 98.94 127 LEU B O 1
AT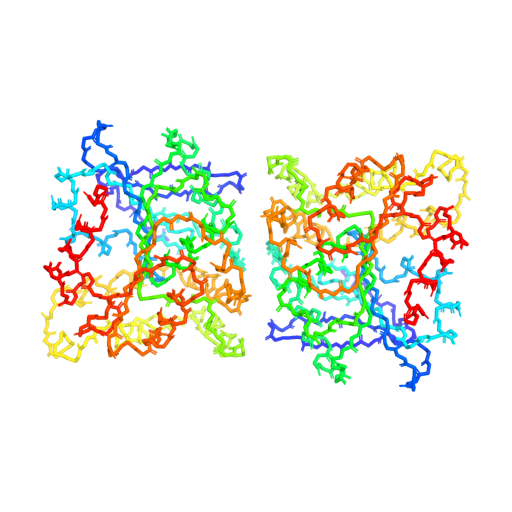OM 3116 N N . ILE B 1 128 ? -9.469 -16.703 -8.359 1 99 128 ILE B N 1
ATOM 3117 C CA . ILE B 1 128 ? -9.047 -17.828 -7.539 1 99 128 ILE B CA 1
ATOM 3118 C C . ILE B 1 128 ? -7.863 -17.422 -6.664 1 99 128 ILE B C 1
ATOM 3120 O O . ILE B 1 128 ? -6.844 -16.938 -7.168 1 99 128 ILE B O 1
ATOM 3124 N N . LEU B 1 129 ? -8.047 -17.547 -5.414 1 98.94 129 LEU B N 1
ATOM 3125 C CA . LEU B 1 129 ? -7.043 -17.25 -4.406 1 98.94 129 LEU B CA 1
ATOM 3126 C C . LEU B 1 129 ? -6.527 -18.531 -3.758 1 98.94 129 LEU B C 1
ATOM 3128 O O . LEU B 1 129 ? -7.203 -19.125 -2.912 1 98.94 129 LEU B O 1
ATOM 3132 N N . SER B 1 130 ? -5.316 -18.938 -4.164 1 98.94 130 SER B N 1
ATOM 3133 C CA . SER B 1 130 ? -4.797 -20.234 -3.73 1 98.94 130 SER B CA 1
ATOM 3134 C C . SER B 1 130 ? -3.645 -20.062 -2.744 1 98.94 130 SER B C 1
ATOM 3136 O O . SER B 1 130 ? -2.666 -19.375 -3.037 1 98.94 130 SER B O 1
ATOM 3138 N N . ASN B 1 131 ? -3.762 -20.75 -1.549 1 98.94 131 ASN B N 1
ATOM 3139 C CA . ASN B 1 131 ? -2.689 -20.812 -0.561 1 98.94 131 ASN B CA 1
ATOM 3140 C C . ASN B 1 131 ? -2.092 -19.438 -0.287 1 98.94 131 ASN B C 1
ATOM 3142 O O . ASN B 1 131 ? -0.878 -19.25 -0.391 1 98.94 131 ASN B O 1
ATOM 3146 N N . THR B 1 132 ? -2.975 -18.516 0.104 1 98.88 132 THR B N 1
ATOM 3147 C CA . THR B 1 132 ? -2.611 -17.125 0.356 1 98.88 132 THR B CA 1
ATOM 3148 C C . THR B 1 132 ? -3.25 -16.625 1.649 1 98.88 132 THR B C 1
ATOM 3150 O O . THR B 1 132 ? -3.85 -17.406 2.393 1 98.88 132 THR B O 1
ATOM 3153 N N . SER B 1 133 ? -2.918 -15.43 2 1 98.81 133 SER B N 1
ATOM 3154 C CA . SER B 1 133 ? -3.408 -14.805 3.225 1 98.81 133 SER B CA 1
ATOM 3155 C C . SER B 1 133 ? -3.66 -13.312 3.021 1 98.81 133 SER B C 1
ATOM 3157 O O . SER B 1 133 ? -3.049 -12.688 2.152 1 98.81 133 SER B O 1
ATOM 3159 N N . SER B 1 134 ? -4.621 -12.805 3.754 1 98.62 134 SER B N 1
ATOM 3160 C CA . SER B 1 134 ? -4.883 -11.367 3.742 1 98.62 134 SER B CA 1
ATOM 3161 C C . SER B 1 134 ? -3.957 -10.633 4.707 1 98.62 134 SER B C 1
ATOM 3163 O O . SER B 1 134 ? -3.902 -9.398 4.703 1 98.62 134 SER B O 1
ATOM 3165 N N . TYR B 1 135 ? -3.266 -11.375 5.465 1 97.94 135 TYR B N 1
ATOM 3166 C CA . TYR B 1 135 ? -2.395 -10.797 6.48 1 97.94 135 TYR B CA 1
ATOM 3167 C C . TYR B 1 135 ? -1.4 -11.828 7.004 1 97.94 135 TYR B C 1
ATOM 3169 O O . TYR B 1 135 ? -1.787 -12.93 7.383 1 97.94 135 TYR B O 1
ATOM 3177 N N . LEU B 1 136 ? -0.114 -11.453 6.945 1 96.5 136 LEU B N 1
ATOM 3178 C CA . LEU B 1 136 ? 0.925 -12.312 7.504 1 96.5 136 LEU B CA 1
ATOM 3179 C C . LEU B 1 136 ? 1.764 -11.555 8.531 1 96.5 136 LEU B C 1
ATOM 3181 O O . LEU B 1 136 ? 2.814 -11 8.188 1 96.5 136 LEU B O 1
ATOM 3185 N N . GLY B 1 137 ? 1.289 -11.391 9.719 1 87.75 137 GLY B N 1
ATOM 3186 C CA . GLY B 1 137 ? 2.01 -10.727 10.797 1 87.75 137 GLY B CA 1
ATOM 3187 C C . GLY B 1 137 ? 2.51 -11.688 11.859 1 87.75 137 GLY B C 1
ATOM 3188 O O . GLY B 1 137 ? 2.422 -12.906 11.688 1 87.75 137 GLY B O 1
ATOM 3189 N N . PRO B 1 138 ? 3.168 -11.18 12.836 1 87.69 138 PRO B N 1
ATOM 3190 C CA . PRO B 1 138 ? 3.4 -9.742 13.016 1 87.69 138 PRO B CA 1
ATOM 3191 C C . PRO B 1 138 ? 4.547 -9.219 12.156 1 87.69 138 PRO B C 1
ATOM 3193 O O . PRO B 1 138 ? 5.355 -10 11.648 1 87.69 138 PRO B O 1
ATOM 3196 N N . ALA B 1 139 ? 4.605 -7.969 12.023 1 86.25 139 ALA B N 1
ATOM 3197 C CA . 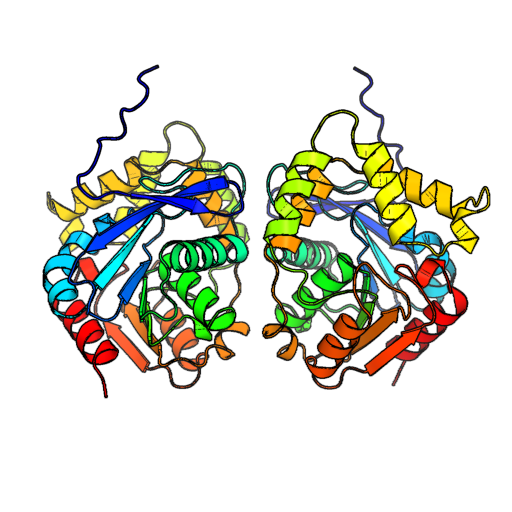ALA B 1 139 ? 5.535 -7.293 11.117 1 86.25 139 ALA B CA 1
ATOM 3198 C C . ALA B 1 139 ? 6.984 -7.559 11.523 1 86.25 139 ALA B C 1
ATOM 3200 O O . ALA B 1 139 ? 7.867 -7.652 10.672 1 86.25 139 ALA B O 1
ATOM 3201 N N . ASP B 1 140 ? 7.25 -7.785 12.711 1 86.38 140 ASP B N 1
ATOM 3202 C CA . ASP B 1 140 ? 8.609 -7.871 13.234 1 86.38 140 ASP B CA 1
ATOM 3203 C C . ASP B 1 140 ? 9.312 -9.133 12.742 1 86.38 140 ASP B C 1
ATOM 3205 O O . ASP B 1 140 ? 10.539 -9.203 12.742 1 86.38 140 ASP B O 1
ATOM 3209 N N . GLN B 1 141 ? 8.57 -10.125 12.297 1 89.31 141 GLN B N 1
ATOM 3210 C CA . GLN B 1 141 ? 9.188 -11.359 11.828 1 89.31 141 GLN B CA 1
ATOM 3211 C C . GLN B 1 141 ? 9.844 -11.164 10.461 1 89.31 141 GLN B C 1
ATOM 3213 O O . GLN B 1 141 ? 10.703 -11.953 10.062 1 89.31 141 GLN B O 1
ATOM 3218 N N . TRP B 1 142 ? 9.5 -10.117 9.805 1 94.69 142 TRP B N 1
ATOM 3219 C CA . TRP B 1 142 ? 9.898 -9.961 8.406 1 94.69 142 TRP B CA 1
ATOM 3220 C C . TRP B 1 142 ? 11.203 -9.172 8.305 1 94.69 142 TRP B C 1
ATOM 3222 O O . TRP B 1 142 ? 12.016 -9.422 7.406 1 94.69 142 TRP B O 1
ATOM 3232 N N . GLU B 1 143 ? 11.484 -8.273 9.195 1 91.94 143 GLU B N 1
ATOM 3233 C CA . GLU B 1 143 ? 12.641 -7.391 9.062 1 91.94 143 GLU B CA 1
ATOM 3234 C C . GLU B 1 143 ? 13.945 -8.188 9.078 1 91.94 143 GLU B C 1
ATOM 3236 O O . GLU B 1 143 ? 14.852 -7.922 8.281 1 91.94 143 GLU B O 1
ATOM 3241 N N . GLY B 1 144 ? 14.031 -9.172 10.039 1 92.12 144 GLY B N 1
ATOM 3242 C CA . GLY B 1 144 ? 15.211 -10.023 10.07 1 92.12 144 GLY B CA 1
ATOM 3243 C C . GLY B 1 144 ? 15.43 -10.789 8.781 1 92.12 144 GLY B C 1
ATOM 3244 O O . GLY B 1 144 ? 16.562 -10.914 8.305 1 92.12 144 GLY B O 1
ATOM 3245 N N . LEU B 1 145 ? 14.344 -11.289 8.18 1 96.31 145 LEU B N 1
ATOM 3246 C CA . LEU B 1 145 ? 14.406 -12.047 6.941 1 96.31 145 LEU B CA 1
ATOM 3247 C C . LEU B 1 145 ? 14.836 -11.156 5.781 1 96.31 145 LEU B C 1
ATOM 3249 O O . LEU B 1 145 ? 15.672 -11.555 4.965 1 96.31 145 LEU B O 1
ATOM 3253 N N . ILE B 1 146 ? 14.281 -9.914 5.738 1 97.19 146 ILE B N 1
ATOM 3254 C CA . ILE B 1 146 ? 14.57 -8.953 4.684 1 97.19 146 ILE B CA 1
ATOM 3255 C C . ILE B 1 146 ? 16.062 -8.625 4.676 1 97.19 146 ILE B C 1
ATOM 3257 O O . ILE B 1 146 ? 16.703 -8.625 3.619 1 97.19 146 ILE B O 1
ATOM 3261 N N . ALA B 1 147 ? 16.625 -8.406 5.832 1 94.81 147 ALA B N 1
ATOM 3262 C CA . ALA B 1 147 ? 18.047 -8.086 5.938 1 94.81 147 ALA B CA 1
ATOM 3263 C C . ALA B 1 147 ? 18.906 -9.297 5.613 1 94.81 147 ALA B C 1
ATOM 3265 O O . ALA B 1 147 ? 19.891 -9.195 4.879 1 94.81 147 ALA B O 1
ATOM 3266 N N . ALA B 1 148 ? 18.547 -10.484 6.07 1 96.94 148 ALA B N 1
ATOM 3267 C CA . ALA B 1 148 ? 19.359 -11.695 5.98 1 96.94 148 ALA B CA 1
ATOM 3268 C C . ALA B 1 148 ? 19.453 -12.18 4.535 1 96.94 148 ALA B C 1
ATOM 3270 O O . ALA B 1 148 ? 20.516 -12.633 4.102 1 96.94 148 ALA B O 1
ATOM 3271 N N . VAL B 1 149 ? 18.359 -12.062 3.766 1 98.06 149 VAL B N 1
ATOM 3272 C CA . VAL B 1 149 ? 18.359 -12.625 2.418 1 98.06 149 VAL B CA 1
ATOM 3273 C C . VAL B 1 149 ? 19.281 -11.812 1.516 1 98.06 149 VAL B C 1
ATOM 3275 O O . VAL B 1 149 ? 19.719 -12.297 0.469 1 98.06 149 VAL B O 1
ATOM 3278 N N . GLN B 1 150 ? 19.547 -10.578 1.934 1 96.19 150 GLN B N 1
ATOM 3279 C CA . GLN B 1 150 ? 20.391 -9.695 1.122 1 96.19 150 GLN B CA 1
ATOM 3280 C C . GLN B 1 150 ? 21.875 -9.898 1.444 1 96.19 150 GLN B C 1
ATOM 3282 O O . GLN B 1 150 ? 22.734 -9.336 0.772 1 96.19 150 GLN B O 1
ATOM 3287 N N . GLU B 1 151 ? 22.172 -10.672 2.518 1 97.25 151 GLU B N 1
ATOM 3288 C CA . GLU B 1 151 ? 23.562 -10.969 2.848 1 97.25 151 GLU B CA 1
ATOM 3289 C C . GLU B 1 151 ? 24.188 -11.883 1.805 1 97.25 151 GLU B C 1
ATOM 3291 O O . GLU B 1 151 ? 23.594 -12.883 1.401 1 97.25 151 GLU B O 1
ATOM 3296 N N . PRO B 1 152 ? 25.438 -11.547 1.388 1 96 152 PRO B N 1
ATOM 3297 C CA . PRO B 1 152 ? 26.109 -12.375 0.382 1 96 152 PRO B CA 1
ATOM 3298 C C . PRO B 1 152 ? 26.203 -13.836 0.792 1 96 152 PRO B C 1
ATOM 3300 O O . PRO B 1 152 ? 26.562 -14.141 1.937 1 96 152 PRO B O 1
ATOM 3303 N N . GLY B 1 153 ? 25.828 -14.719 -0.088 1 96.38 153 GLY B N 1
ATOM 3304 C CA . GLY B 1 153 ? 26.031 -16.141 0.102 1 96.38 153 GLY B CA 1
ATOM 3305 C C . GLY B 1 153 ? 24.922 -16.812 0.879 1 96.38 153 GLY B C 1
ATOM 3306 O O . GLY B 1 153 ? 24.984 -18.016 1.167 1 96.38 153 GLY B O 1
ATOM 3307 N N . LYS B 1 154 ? 23.828 -16.109 1.218 1 97.44 154 LYS B N 1
ATOM 3308 C CA . LYS B 1 154 ? 22.797 -16.672 2.092 1 97.44 154 LYS B CA 1
ATOM 3309 C C . LYS B 1 154 ? 21.641 -17.266 1.281 1 97.44 154 LYS B C 1
ATOM 3311 O O . LYS B 1 154 ? 20.828 -18 1.819 1 97.44 154 LYS B O 1
ATOM 3316 N N . LEU B 1 155 ? 21.578 -17.031 -0.041 1 97.81 155 LEU B N 1
ATOM 3317 C CA . LEU B 1 155 ? 20.422 -17.406 -0.857 1 97.81 155 LEU B CA 1
ATOM 3318 C C . LEU B 1 155 ? 20.219 -18.922 -0.845 1 97.81 155 LEU B C 1
ATOM 3320 O O . LEU B 1 155 ? 19.078 -19.391 -0.793 1 97.81 155 LEU B O 1
ATOM 3324 N N . PRO B 1 156 ? 21.281 -19.766 -0.844 1 97.94 156 PRO B N 1
ATOM 3325 C CA . PRO B 1 156 ? 21.047 -21.219 -0.809 1 97.94 156 PRO B CA 1
ATOM 3326 C C . PRO B 1 156 ? 20.328 -21.672 0.456 1 97.94 156 PRO B C 1
ATOM 3328 O O . PRO B 1 156 ? 19.5 -22.578 0.4 1 97.94 156 PRO B O 1
ATOM 3331 N N . GLU B 1 157 ? 20.641 -21.016 1.591 1 98 157 GLU B N 1
ATOM 3332 C CA . GLU B 1 157 ? 19.938 -21.328 2.83 1 98 157 GLU B CA 1
ATOM 3333 C C . GLU B 1 157 ? 18.453 -20.984 2.725 1 98 157 GLU B C 1
ATOM 3335 O O . GLU B 1 157 ? 17.594 -21.719 3.211 1 98 157 GLU B O 1
ATOM 3340 N N . PHE B 1 158 ? 18.172 -19.906 2.098 1 98 158 PHE B N 1
ATOM 3341 C CA . PHE B 1 158 ? 16.781 -19.516 1.897 1 98 158 PHE B CA 1
ATOM 3342 C C . PHE B 1 158 ? 16.094 -20.422 0.898 1 98 158 PHE B C 1
ATOM 3344 O O . PHE B 1 158 ? 14.906 -20.719 1.036 1 98 158 PHE B O 1
ATOM 3351 N N . ALA B 1 159 ? 16.828 -20.859 -0.142 1 98 159 ALA B N 1
ATOM 3352 C CA . ALA B 1 159 ? 16.25 -21.828 -1.071 1 98 159 ALA B CA 1
ATOM 3353 C C . ALA B 1 159 ? 15.812 -23.094 -0.339 1 98 159 ALA B C 1
ATOM 3355 O O . ALA B 1 159 ? 14.703 -23.594 -0.562 1 98 159 ALA B O 1
ATOM 3356 N N . ASP B 1 160 ? 16.641 -23.547 0.572 1 96.94 160 ASP B N 1
ATOM 3357 C CA . ASP B 1 160 ? 16.312 -24.734 1.35 1 96.94 160 ASP B CA 1
ATOM 3358 C C . ASP B 1 160 ? 15.086 -24.484 2.236 1 96.94 160 ASP B C 1
ATOM 3360 O O . ASP B 1 160 ? 14.219 -25.344 2.363 1 96.94 160 ASP B O 1
ATOM 3364 N N . MET B 1 161 ? 15.031 -23.312 2.82 1 97.19 161 MET B N 1
ATOM 3365 C CA . MET B 1 161 ? 13.898 -22.938 3.662 1 97.19 161 MET B CA 1
ATOM 3366 C C . MET B 1 161 ? 12.602 -22.922 2.859 1 97.19 161 MET B C 1
ATOM 3368 O O . MET B 1 161 ? 11.602 -23.5 3.273 1 97.19 161 MET B O 1
ATOM 3372 N N . PHE B 1 162 ? 12.633 -22.281 1.66 1 98 162 PHE B N 1
ATOM 3373 C CA . PHE B 1 162 ? 11.453 -22.203 0.807 1 98 162 PHE B CA 1
ATOM 3374 C C . PHE B 1 162 ? 10.984 -23.594 0.4 1 98 162 PHE B C 1
ATOM 3376 O O . PHE B 1 162 ? 9.797 -23.906 0.506 1 98 162 PHE B O 1
ATOM 3383 N N . ILE B 1 163 ? 11.945 -24.422 -0.014 1 97.38 163 ILE B N 1
ATOM 3384 C CA . ILE B 1 163 ? 11.609 -25.75 -0.516 1 97.38 163 ILE B CA 1
ATOM 3385 C C . ILE B 1 163 ? 11.008 -26.594 0.609 1 97.38 163 ILE B C 1
ATOM 3387 O O . ILE B 1 163 ? 10 -27.281 0.415 1 97.38 163 ILE B O 1
ATOM 3391 N N . LYS B 1 164 ? 11.562 -26.516 1.799 1 96.62 164 LYS B N 1
ATOM 3392 C CA . LYS B 1 164 ? 11.07 -27.25 2.953 1 96.62 164 LYS B CA 1
ATOM 3393 C C . LYS B 1 164 ? 9.672 -26.781 3.346 1 96.62 164 LYS B C 1
ATOM 3395 O O . LYS B 1 164 ? 8.836 -27.594 3.752 1 96.62 164 LYS B O 1
ATOM 3400 N N . ASN B 1 165 ? 9.391 -25.5 3.189 1 97.44 165 ASN B N 1
ATOM 3401 C CA . ASN B 1 165 ? 8.102 -24.922 3.562 1 97.44 165 ASN B CA 1
ATOM 3402 C C . ASN B 1 165 ? 7.035 -25.203 2.506 1 97.44 165 ASN B C 1
ATOM 3404 O O . ASN B 1 165 ? 5.852 -25.297 2.826 1 97.44 165 ASN B O 1
ATOM 3408 N N . TRP B 1 166 ? 7.426 -25.391 1.211 1 97.62 166 TRP B N 1
ATOM 3409 C CA . TRP B 1 166 ? 6.496 -25.406 0.087 1 97.62 166 TRP B CA 1
ATOM 3410 C C . TRP B 1 166 ? 6.027 -26.828 -0.215 1 97.62 166 TRP B C 1
ATOM 3412 O O . TRP B 1 166 ? 4.934 -27.031 -0.745 1 97.62 166 TRP B O 1
ATOM 3422 N N . LEU B 1 167 ? 6.895 -27.797 0.07 1 96.44 167 LEU B N 1
ATOM 3423 C CA . LEU B 1 167 ? 6.645 -29.141 -0.463 1 96.44 167 LEU B CA 1
ATOM 3424 C C . LEU B 1 167 ? 6.598 -30.172 0.658 1 96.44 167 LEU B C 1
ATOM 3426 O O . LEU B 1 167 ? 7.312 -30.047 1.655 1 96.44 167 LEU B O 1
ATOM 3430 N N . PRO B 1 168 ? 5.781 -31.156 0.496 1 95.38 168 PRO B N 1
ATOM 3431 C CA . PRO B 1 168 ? 5.703 -32.188 1.522 1 95.38 168 PRO B CA 1
ATOM 3432 C C . PRO B 1 168 ? 6.961 -33.062 1.585 1 95.38 168 PRO B C 1
ATOM 3434 O O . PRO B 1 168 ? 7.695 -33.156 0.599 1 95.38 168 PRO B O 1
ATOM 3437 N N . ALA B 1 169 ? 7.102 -33.812 2.664 1 92.56 169 ALA B N 1
ATOM 3438 C CA . ALA B 1 169 ? 8.297 -34.562 2.984 1 92.56 169 ALA B CA 1
ATOM 3439 C C . ALA B 1 169 ? 8.562 -35.656 1.927 1 92.56 169 ALA B C 1
ATOM 3441 O O . ALA B 1 169 ? 9.719 -35.938 1.596 1 92.56 169 ALA B O 1
ATOM 3442 N N . HIS B 1 170 ? 7.523 -36.188 1.389 1 91.19 170 HIS B N 1
ATOM 3443 C CA . HIS B 1 170 ? 7.719 -37.312 0.462 1 91.19 170 HIS B CA 1
ATOM 3444 C C . HIS B 1 170 ? 8.312 -36.812 -0.856 1 91.19 170 HIS B C 1
ATOM 3446 O O . HIS B 1 170 ? 9 -37.594 -1.547 1 91.19 170 HIS B O 1
ATOM 3452 N N . LEU B 1 171 ? 8.094 -35.531 -1.233 1 91.25 171 LEU B N 1
ATOM 3453 C CA . LEU B 1 171 ? 8.711 -34.969 -2.434 1 91.25 171 LEU B CA 1
ATOM 3454 C C . LEU B 1 171 ? 10.164 -34.594 -2.17 1 91.25 171 LEU B C 1
ATOM 3456 O O . LEU B 1 171 ? 10.984 -34.594 -3.086 1 91.25 171 LEU B O 1
ATOM 3460 N N . LEU B 1 172 ? 10.484 -34.312 -0.933 1 91.25 172 LEU B N 1
ATOM 3461 C CA . LEU B 1 172 ? 11.82 -33.875 -0.557 1 91.25 172 LEU B CA 1
ATOM 3462 C C . LEU B 1 172 ? 12.781 -35.031 -0.419 1 91.25 172 LEU B C 1
ATOM 3464 O O . LEU B 1 172 ? 14 -34.875 -0.485 1 91.25 172 LEU B O 1
ATOM 3468 N N . ALA B 1 173 ? 12.328 -36.219 -0.11 1 84.94 173 ALA B N 1
ATOM 3469 C CA . ALA B 1 173 ? 13.125 -37.406 0.234 1 84.94 173 ALA B CA 1
ATOM 3470 C C . ALA B 1 173 ? 13.852 -37.938 -0.991 1 84.94 173 ALA B C 1
ATOM 3472 O O . ALA B 1 173 ? 14.828 -38.688 -0.861 1 84.94 173 ALA B O 1
ATOM 3473 N N . SER B 1 174 ? 13.469 -37.656 -2.186 1 76.81 174 SER B N 1
ATOM 3474 C CA . SER B 1 174 ? 14.07 -38.219 -3.389 1 76.81 174 SER B CA 1
ATOM 3475 C C . SER B 1 174 ? 14.648 -37.125 -4.277 1 76.81 174 SER B C 1
ATOM 3477 O O . SER B 1 174 ? 14.43 -35.938 -4.035 1 76.81 174 SER B O 1
ATOM 3479 N N . ASP B 1 175 ? 15.562 -37.562 -5.109 1 85.19 175 ASP B N 1
ATOM 3480 C CA . ASP B 1 175 ? 16.016 -36.688 -6.168 1 85.19 175 ASP B CA 1
ATOM 3481 C C . ASP B 1 175 ? 14.898 -36.375 -7.156 1 85.19 175 ASP B C 1
ATOM 3483 O O . ASP B 1 175 ? 14.922 -36.875 -8.297 1 85.19 175 ASP B O 1
ATOM 3487 N N . ASN B 1 176 ? 13.984 -35.594 -6.691 1 91 176 ASN B N 1
ATOM 3488 C CA . ASN B 1 176 ? 12.805 -35.219 -7.473 1 91 176 ASN B CA 1
ATOM 3489 C C . ASN B 1 176 ? 13.086 -34.031 -8.383 1 91 176 ASN B C 1
ATOM 3491 O O . ASN B 1 176 ? 13.5 -32.969 -7.906 1 91 176 ASN B O 1
ATOM 3495 N N . PRO B 1 177 ? 12.938 -34.188 -9.664 1 93.19 177 PRO B N 1
ATOM 3496 C CA . PRO B 1 177 ? 13.219 -33.094 -10.609 1 93.19 177 PRO B CA 1
ATOM 3497 C C . PRO B 1 177 ? 12.391 -31.844 -10.344 1 93.19 177 PRO B C 1
ATOM 3499 O O . PRO B 1 177 ? 12.836 -30.734 -10.625 1 93.19 177 PRO B O 1
ATOM 3502 N N . ILE B 1 178 ? 11.258 -32.031 -9.844 1 92.44 178 ILE B N 1
ATOM 3503 C CA . ILE B 1 178 ? 10.398 -30.875 -9.547 1 92.44 178 ILE B CA 1
ATOM 3504 C C . ILE B 1 178 ? 11 -30.062 -8.406 1 92.44 178 ILE B C 1
ATOM 3506 O O . ILE B 1 178 ? 11.039 -28.828 -8.477 1 92.44 178 ILE B O 1
ATOM 3510 N N . VAL B 1 179 ? 11.469 -30.766 -7.355 1 95.31 179 VAL B N 1
ATOM 3511 C CA . VAL B 1 179 ? 12.102 -30.094 -6.227 1 95.31 179 VAL B CA 1
ATOM 3512 C C . VAL B 1 179 ? 13.328 -29.312 -6.707 1 95.31 179 VAL B C 1
ATOM 3514 O O . VAL B 1 179 ? 13.516 -28.156 -6.344 1 95.31 179 VAL B O 1
ATOM 3517 N N . ALA B 1 180 ? 14.086 -29.969 -7.57 1 95.75 180 ALA B N 1
ATOM 3518 C CA . ALA B 1 180 ? 15.289 -29.344 -8.102 1 95.75 180 ALA B CA 1
ATOM 3519 C C . ALA B 1 180 ? 14.938 -28.109 -8.922 1 95.75 180 ALA B C 1
ATOM 3521 O O . ALA B 1 180 ? 15.625 -27.078 -8.836 1 95.75 180 ALA B O 1
ATOM 3522 N N . SER B 1 181 ? 13.93 -28.203 -9.711 1 96.06 181 SER B N 1
ATOM 3523 C CA . SER B 1 181 ? 13.531 -27.094 -10.562 1 96.06 181 SER B CA 1
ATOM 3524 C C . SER B 1 181 ? 13.078 -25.891 -9.727 1 96.06 181 SER B C 1
ATOM 3526 O O . SER B 1 181 ? 13.406 -24.75 -10.047 1 96.06 181 SER B O 1
ATOM 3528 N N . PHE B 1 182 ? 12.367 -26.141 -8.68 1 97.31 182 PHE B N 1
ATOM 3529 C CA . PHE B 1 182 ? 11.898 -25.047 -7.828 1 97.31 182 PHE B CA 1
ATOM 3530 C C . PHE B 1 182 ? 13.055 -24.438 -7.047 1 97.31 182 PHE B C 1
ATOM 3532 O O . PHE B 1 182 ? 13.117 -23.219 -6.871 1 97.31 182 PHE B O 1
ATOM 3539 N N . ARG B 1 183 ? 13.938 -25.328 -6.559 1 97.12 183 ARG B N 1
ATOM 3540 C CA . ARG B 1 183 ? 15.133 -24.812 -5.898 1 97.12 183 ARG B CA 1
ATOM 3541 C C . ARG B 1 183 ? 15.93 -23.906 -6.84 1 97.12 183 ARG B C 1
ATOM 3543 O O . ARG B 1 183 ? 16.422 -22.859 -6.426 1 97.12 183 ARG B O 1
ATOM 3550 N N . GLU B 1 184 ? 16.031 -24.312 -8.062 1 97.44 184 GLU B N 1
ATOM 3551 C CA . GLU B 1 184 ? 16.734 -23.516 -9.062 1 97.44 184 GLU B CA 1
ATOM 3552 C C . GLU B 1 184 ? 16.047 -22.156 -9.281 1 97.44 184 GLU B C 1
ATOM 3554 O O . GLU B 1 184 ? 16.719 -21.141 -9.484 1 97.44 184 GLU B O 1
ATOM 3559 N N . MET B 1 185 ? 14.719 -22.109 -9.305 1 98 185 MET B N 1
ATOM 3560 C CA . MET B 1 185 ? 13.992 -20.844 -9.453 1 98 185 MET B CA 1
ATOM 3561 C C . MET B 1 185 ? 14.336 -19.891 -8.312 1 98 185 MET B C 1
ATOM 3563 O O . MET B 1 185 ? 14.57 -18.703 -8.547 1 98 185 MET B O 1
ATOM 3567 N N . VAL B 1 186 ? 14.383 -20.453 -7.043 1 98.5 186 VAL B N 1
ATOM 3568 C CA . VAL B 1 186 ? 14.727 -19.609 -5.906 1 98.5 186 VAL B CA 1
ATOM 3569 C C . VAL B 1 186 ? 16.141 -19.062 -6.082 1 98.5 186 VAL B C 1
ATOM 3571 O O . VAL B 1 186 ? 16.375 -17.859 -5.93 1 98.5 186 VAL B O 1
ATOM 3574 N N . LEU B 1 187 ? 17.047 -19.969 -6.492 1 98.31 187 LEU B N 1
ATOM 3575 C CA . LEU B 1 187 ? 18.453 -19.594 -6.602 1 98.31 187 LEU B CA 1
ATOM 3576 C C . LEU B 1 187 ? 18.656 -18.594 -7.738 1 98.31 187 LEU B C 1
ATOM 3578 O O . LEU B 1 187 ? 19.641 -17.844 -7.742 1 98.31 187 LEU B O 1
ATOM 3582 N N . ALA B 1 188 ? 17.719 -18.609 -8.695 1 97.94 188 ALA B N 1
ATOM 3583 C CA . ALA B 1 188 ? 17.828 -17.703 -9.836 1 97.94 188 ALA B CA 1
ATOM 3584 C C . ALA B 1 188 ? 17.172 -16.344 -9.531 1 97.94 188 ALA B C 1
ATOM 3586 O O . ALA B 1 188 ? 17.281 -15.406 -10.32 1 97.94 188 ALA B O 1
ATOM 3587 N N . THR B 1 189 ? 16.469 -16.188 -8.398 1 98.25 189 THR B N 1
ATOM 3588 C CA . THR B 1 189 ? 15.812 -14.945 -8.008 1 98.25 189 THR B CA 1
ATOM 3589 C C . THR B 1 189 ? 16.812 -14 -7.34 1 98.25 189 THR B C 1
ATOM 3591 O O . THR B 1 189 ? 17.578 -14.422 -6.469 1 98.25 189 THR B O 1
ATOM 3594 N N . ARG B 1 190 ? 16.828 -12.75 -7.75 1 96.5 190 ARG B N 1
ATOM 3595 C CA . ARG B 1 190 ? 17.688 -11.773 -7.102 1 96.5 190 ARG B CA 1
ATOM 3596 C C . ARG B 1 190 ? 17.266 -11.523 -5.66 1 96.5 190 ARG B C 1
ATOM 3598 O O . ARG B 1 190 ? 16.078 -11.312 -5.391 1 96.5 190 ARG B O 1
ATOM 3605 N N . PRO B 1 191 ? 18.234 -11.547 -4.703 1 98.19 191 PRO B N 1
ATOM 3606 C CA . PRO B 1 191 ? 17.891 -11.344 -3.295 1 98.19 191 PRO B CA 1
ATOM 3607 C C . PRO B 1 191 ? 17.062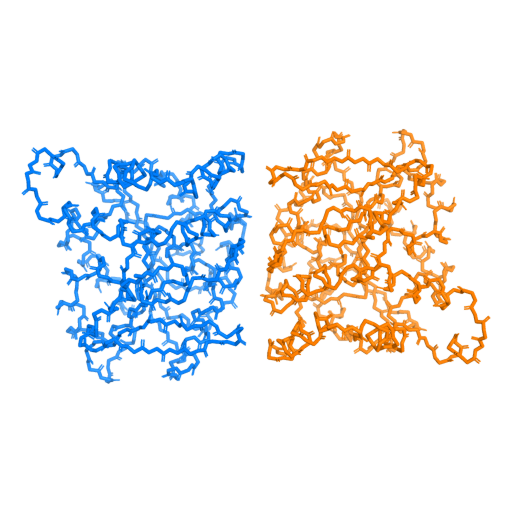 -10.078 -3.068 1 98.19 191 PRO B C 1
ATOM 3609 O O . PRO B 1 191 ? 16.141 -10.078 -2.25 1 98.19 191 PRO B O 1
ATOM 3612 N N . GLN B 1 192 ? 17.359 -9.039 -3.836 1 97.44 192 GLN B N 1
ATOM 3613 C CA . GLN B 1 192 ? 16.609 -7.797 -3.723 1 97.44 192 GLN B CA 1
ATOM 3614 C C . GLN B 1 192 ? 15.133 -8 -4.07 1 97.44 192 GLN B C 1
ATOM 3616 O O . GLN B 1 192 ? 14.258 -7.359 -3.49 1 97.44 192 GLN B O 1
ATOM 3621 N N . GLY B 1 193 ? 14.867 -8.852 -5.008 1 98.44 193 GLY B N 1
ATOM 3622 C CA . GLY B 1 193 ? 13.484 -9.148 -5.359 1 98.44 193 GLY B CA 1
ATOM 3623 C C . GLY B 1 193 ? 12.719 -9.812 -4.234 1 98.44 193 GLY B C 1
ATOM 3624 O O . GLY B 1 193 ? 11.555 -9.477 -3.986 1 98.44 193 GLY B O 1
ATOM 3625 N N . ILE B 1 194 ? 13.375 -10.719 -3.537 1 98.69 194 ILE B N 1
ATOM 3626 C CA . ILE B 1 194 ? 12.766 -11.391 -2.393 1 98.69 194 ILE B CA 1
ATOM 3627 C C . ILE B 1 194 ? 12.57 -10.391 -1.256 1 98.69 194 ILE B C 1
ATOM 3629 O O . ILE B 1 194 ? 11.477 -10.297 -0.686 1 98.69 194 ILE B O 1
ATOM 3633 N N . ALA B 1 195 ? 13.609 -9.57 -0.979 1 98.31 195 ALA B N 1
ATOM 3634 C CA . ALA B 1 195 ? 13.555 -8.586 0.095 1 98.31 195 ALA B CA 1
ATOM 3635 C C . ALA B 1 195 ? 12.453 -7.562 -0.153 1 98.31 195 ALA B C 1
ATOM 3637 O O . ALA B 1 195 ? 11.68 -7.238 0.755 1 98.31 195 ALA B O 1
ATOM 3638 N N . GLY B 1 196 ? 12.391 -7.066 -1.383 1 98.31 196 GLY B N 1
ATOM 3639 C CA . GLY B 1 196 ? 11.344 -6.117 -1.729 1 98.31 196 GLY B CA 1
ATOM 3640 C C . GLY B 1 196 ? 9.953 -6.688 -1.58 1 98.31 196 GLY B C 1
ATOM 3641 O O . GLY B 1 196 ? 9.047 -6.012 -1.091 1 98.31 196 GLY B O 1
ATOM 3642 N N . SER B 1 197 ? 9.773 -7.906 -1.973 1 98.69 197 SER B N 1
ATOM 3643 C CA . SER B 1 197 ? 8.477 -8.57 -1.867 1 98.69 197 SER B CA 1
ATOM 3644 C C . SER B 1 197 ? 8.117 -8.844 -0.412 1 98.69 197 SER B C 1
ATOM 3646 O O . SER B 1 197 ? 6.957 -8.719 -0.021 1 98.69 197 SER B O 1
ATOM 3648 N N . TRP B 1 198 ? 9.125 -9.234 0.428 1 98.44 198 TRP B N 1
ATOM 3649 C CA . TRP B 1 198 ? 8.875 -9.453 1.848 1 98.44 198 TRP B CA 1
ATOM 3650 C C . TRP B 1 198 ? 8.484 -8.148 2.539 1 98.44 198 TRP B C 1
ATOM 3652 O O . TRP B 1 198 ? 7.676 -8.148 3.469 1 98.44 198 TRP B O 1
ATOM 3662 N N . ALA B 1 199 ? 9.016 -7.008 2.062 1 97.94 199 ALA B N 1
ATOM 3663 C CA . ALA B 1 199 ? 8.602 -5.719 2.605 1 97.94 199 ALA B CA 1
ATOM 3664 C C . ALA B 1 199 ? 7.125 -5.445 2.311 1 97.94 199 ALA B C 1
ATOM 3666 O O . ALA B 1 199 ? 6.402 -4.922 3.158 1 97.94 199 ALA B O 1
ATOM 3667 N N . ALA B 1 200 ? 6.68 -5.793 1.095 1 98.31 200 ALA B N 1
ATOM 3668 C CA . ALA B 1 200 ? 5.262 -5.668 0.765 1 98.31 200 ALA B CA 1
ATOM 3669 C C . ALA B 1 200 ? 4.41 -6.539 1.683 1 98.31 200 ALA B C 1
ATOM 3671 O O . ALA B 1 200 ? 3.387 -6.086 2.203 1 98.31 200 ALA B O 1
ATOM 3672 N N . ILE B 1 201 ? 4.844 -7.773 1.9 1 98.31 201 ILE B N 1
ATOM 3673 C CA . ILE B 1 201 ? 4.117 -8.719 2.744 1 98.31 201 ILE B CA 1
ATOM 3674 C C . ILE B 1 201 ? 4.094 -8.211 4.184 1 98.31 201 ILE B C 1
ATOM 3676 O O . ILE B 1 201 ? 3.055 -8.25 4.848 1 98.31 201 ILE B O 1
ATOM 3680 N N . ARG B 1 202 ? 5.207 -7.664 4.648 1 97.38 202 ARG B N 1
ATOM 3681 C CA . ARG B 1 202 ? 5.344 -7.125 5.996 1 97.38 202 ARG B CA 1
ATOM 3682 C C . ARG B 1 202 ? 4.281 -6.066 6.277 1 97.38 202 ARG B C 1
ATOM 3684 O O . ARG B 1 202 ? 3.709 -6.027 7.367 1 97.38 202 ARG B O 1
ATOM 3691 N N . ASP B 1 203 ? 4 -5.297 5.285 1 96.81 203 ASP B N 1
ATOM 3692 C CA . ASP B 1 203 ? 3.186 -4.109 5.523 1 96.81 203 ASP B CA 1
ATOM 3693 C C . ASP B 1 203 ? 1.729 -4.355 5.137 1 96.81 203 ASP B C 1
ATOM 3695 O O . ASP B 1 203 ? 0.857 -3.535 5.43 1 96.81 203 ASP B O 1
ATOM 3699 N N . MET B 1 204 ? 1.43 -5.496 4.609 1 95.69 204 MET B N 1
ATOM 3700 C CA . MET B 1 204 ? 0.118 -5.793 4.039 1 95.69 204 MET B CA 1
ATOM 3701 C C . MET B 1 204 ? -0.885 -6.137 5.137 1 95.69 204 MET B C 1
ATOM 3703 O O . MET B 1 204 ? -0.561 -6.863 6.074 1 95.69 204 MET B O 1
ATOM 3707 N N . ASP B 1 205 ? -2.102 -5.609 5.039 1 97.44 205 ASP B N 1
ATOM 3708 C CA . ASP B 1 205 ? -3.273 -6.016 5.809 1 97.44 205 ASP B CA 1
ATOM 3709 C C . ASP B 1 205 ? -4.551 -5.848 4.992 1 97.44 205 ASP B C 1
ATOM 3711 O O . ASP B 1 205 ? -5.07 -4.734 4.859 1 97.44 205 ASP B O 1
ATOM 3715 N N . MET B 1 206 ? -5.035 -6.957 4.445 1 98.25 206 MET B N 1
ATOM 3716 C CA . MET B 1 206 ? -6.234 -6.859 3.617 1 98.25 206 MET B CA 1
ATOM 3717 C C . MET B 1 206 ? -7.418 -7.547 4.289 1 98.25 206 MET B C 1
ATOM 3719 O O . MET B 1 206 ? -8.414 -7.863 3.637 1 98.25 206 MET B O 1
ATOM 3723 N N . ARG B 1 207 ? -7.312 -7.797 5.684 1 97.69 207 ARG B N 1
ATOM 3724 C CA . ARG B 1 207 ? -8.336 -8.539 6.414 1 97.69 207 ARG B CA 1
ATOM 3725 C C . ARG B 1 207 ? -9.688 -7.828 6.336 1 97.69 207 ARG B C 1
ATOM 3727 O O . ARG B 1 207 ? -10.719 -8.469 6.148 1 97.69 207 ARG B O 1
ATOM 3734 N N . ARG B 1 208 ? -9.672 -6.473 6.336 1 97.62 208 ARG B N 1
ATOM 3735 C CA . ARG B 1 208 ? -10.914 -5.703 6.273 1 97.62 208 ARG B CA 1
ATOM 3736 C C . ARG B 1 208 ? -11.32 -5.438 4.832 1 97.62 208 ARG B C 1
ATOM 3738 O O . ARG B 1 208 ? -12.5 -5.555 4.484 1 97.62 208 ARG B O 1
ATOM 3745 N N . THR B 1 209 ? -10.328 -5.137 3.98 1 98.56 209 THR B N 1
ATOM 3746 C CA . THR B 1 209 ? -10.648 -4.641 2.645 1 98.56 209 THR B CA 1
ATOM 3747 C C . THR B 1 209 ? -11.078 -5.785 1.73 1 98.56 209 THR B C 1
ATOM 3749 O O . THR B 1 209 ? -11.766 -5.562 0.731 1 98.56 209 THR B O 1
ATOM 3752 N N . ALA B 1 210 ? -10.742 -7.035 2.115 1 98.75 210 ALA B N 1
ATOM 3753 C CA . ALA B 1 210 ? -11.141 -8.18 1.305 1 98.75 210 ALA B CA 1
ATOM 3754 C C . ALA B 1 210 ? -12.656 -8.273 1.188 1 98.75 210 ALA B C 1
ATOM 3756 O O . ALA B 1 210 ? -13.18 -8.914 0.269 1 98.75 210 ALA B O 1
ATOM 3757 N N . ALA B 1 211 ? -13.383 -7.602 2.104 1 98.56 211 ALA B N 1
ATOM 3758 C CA . ALA B 1 211 ? -14.844 -7.609 2.092 1 98.56 211 ALA B CA 1
ATOM 3759 C C . ALA B 1 211 ? -15.391 -6.844 0.889 1 98.56 211 ALA B C 1
ATOM 3761 O O . ALA B 1 211 ? -16.578 -6.953 0.555 1 98.56 211 ALA B O 1
ATOM 3762 N N . LEU B 1 212 ? -14.523 -6.109 0.221 1 98.5 212 LEU B N 1
ATOM 3763 C CA . LEU B 1 212 ? -14.961 -5.281 -0.9 1 98.5 212 LEU B CA 1
ATOM 3764 C C . LEU B 1 212 ? -14.852 -6.047 -2.215 1 98.5 212 LEU B C 1
ATOM 3766 O O . LEU B 1 212 ? -15.297 -5.562 -3.258 1 98.5 212 LEU B O 1
ATOM 3770 N N . ILE B 1 213 ? -14.219 -7.242 -2.172 1 98.75 213 ILE B N 1
ATOM 3771 C CA . ILE B 1 213 ? -14.164 -8.062 -3.379 1 98.75 213 ILE B CA 1
ATOM 3772 C C . ILE B 1 213 ? -15.578 -8.492 -3.766 1 98.75 213 ILE B C 1
ATOM 3774 O O . ILE B 1 213 ? -16.281 -9.133 -2.973 1 98.75 213 ILE B O 1
ATOM 3778 N N . ASN B 1 214 ? -15.969 -8.156 -4.992 1 98.5 214 ASN B N 1
ATOM 3779 C CA . ASN B 1 214 ? -17.344 -8.43 -5.402 1 98.5 214 ASN B CA 1
ATOM 3780 C C . ASN B 1 214 ? -17.391 -9.305 -6.656 1 98.5 214 ASN B C 1
ATOM 3782 O O . ASN B 1 214 ? -18.344 -9.227 -7.43 1 98.5 214 ASN B O 1
ATOM 3786 N N . ARG B 1 215 ? -16.375 -10.062 -6.941 1 98.62 215 ARG B N 1
ATOM 3787 C CA . ARG B 1 215 ? -16.297 -11 -8.062 1 98.62 215 ARG B CA 1
ATOM 3788 C C . ARG B 1 215 ? -16.406 -12.445 -7.574 1 98.62 215 ARG B C 1
ATOM 3790 O O . ARG B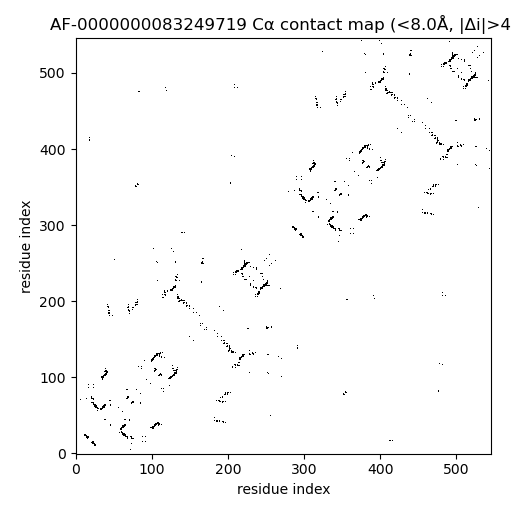 1 215 ? -15.961 -12.758 -6.465 1 98.62 215 ARG B O 1
ATOM 3797 N N . PRO B 1 216 ? -17.016 -13.359 -8.422 1 98.81 216 PRO B N 1
ATOM 3798 C CA . PRO B 1 216 ? -16.969 -14.766 -8.023 1 98.81 216 PRO B CA 1
ATOM 3799 C C . PRO B 1 216 ? -15.562 -15.219 -7.641 1 98.81 216 PRO B C 1
ATOM 3801 O O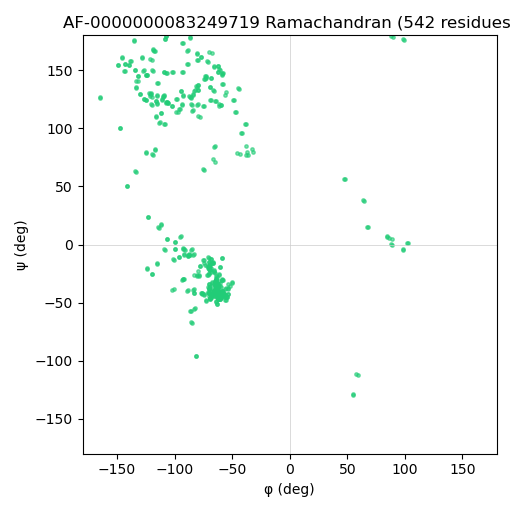 . PRO B 1 216 ? -14.609 -15 -8.398 1 98.81 216 PRO B O 1
ATOM 3804 N N . THR B 1 217 ? -15.453 -15.766 -6.398 1 98.94 217 THR B N 1
ATOM 3805 C CA . THR B 1 217 ? -14.133 -16.062 -5.852 1 98.94 217 THR B CA 1
ATOM 3806 C C . THR B 1 217 ? -14.078 -17.484 -5.309 1 98.94 217 THR B C 1
ATOM 3808 O O . THR B 1 217 ? -14.992 -17.922 -4.605 1 98.94 217 THR B O 1
ATOM 3811 N N . LEU B 1 218 ? -13.07 -18.234 -5.715 1 98.94 218 LEU B N 1
ATOM 3812 C CA . LEU B 1 218 ? -12.719 -19.516 -5.109 1 98.94 218 LEU B CA 1
ATOM 3813 C C . LEU B 1 218 ? -11.438 -19.391 -4.289 1 98.94 218 LEU B C 1
ATOM 3815 O O . LEU B 1 218 ? -10.406 -18.938 -4.801 1 98.94 218 LEU B O 1
ATOM 3819 N N . VAL B 1 219 ? -11.516 -19.719 -3.035 1 98.94 219 VAL B N 1
ATOM 3820 C CA . VAL B 1 219 ? -10.344 -19.812 -2.174 1 98.94 219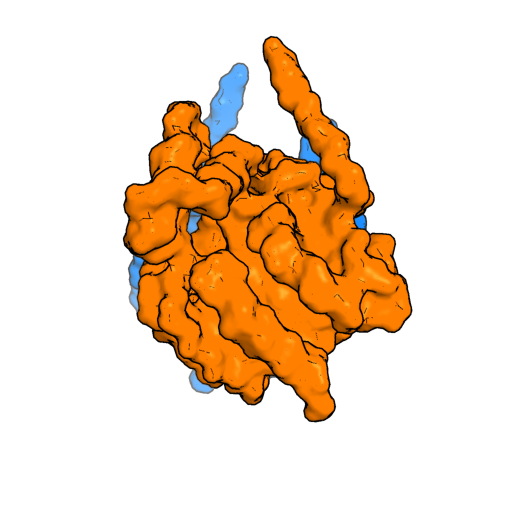 VAL B CA 1
ATOM 3821 C C . VAL B 1 219 ? -9.898 -21.266 -2.051 1 98.94 219 VAL B C 1
ATOM 3823 O O . VAL B 1 219 ? -10.711 -22.141 -1.761 1 98.94 219 VAL B O 1
ATOM 3826 N N . ILE B 1 220 ? -8.664 -21.531 -2.363 1 98.94 220 ILE B N 1
ATOM 3827 C CA . ILE B 1 220 ? -8.078 -22.859 -2.189 1 98.94 220 ILE B CA 1
ATOM 3828 C C . ILE B 1 220 ? -7.043 -22.812 -1.066 1 98.94 220 ILE B C 1
ATOM 3830 O O . ILE B 1 220 ? -6.133 -21.984 -1.082 1 98.94 220 ILE B O 1
ATOM 3834 N N . ALA B 1 221 ? -7.18 -23.656 -0.063 1 98.88 221 ALA B N 1
ATOM 3835 C CA . ALA B 1 221 ? -6.254 -23.75 1.062 1 98.88 221 ALA B CA 1
ATOM 3836 C C . ALA B 1 221 ? -5.609 -25.125 1.139 1 98.88 221 ALA B C 1
ATOM 3838 O O . ALA B 1 221 ? -6.16 -26.109 0.636 1 98.88 221 ALA B O 1
ATOM 3839 N N . GLY B 1 222 ? -4.395 -25.156 1.631 1 98.81 222 GLY B N 1
ATOM 3840 C CA . GLY B 1 222 ? -3.723 -26.422 1.915 1 98.81 222 GLY B CA 1
ATOM 3841 C C . GLY B 1 222 ? -3.93 -26.891 3.34 1 98.81 222 GLY B C 1
ATOM 3842 O O . GLY B 1 222 ? -3.615 -26.172 4.293 1 98.81 222 GLY B O 1
ATOM 3843 N N . GLN B 1 223 ? -4.344 -28.078 3.449 1 98.56 223 GLN B N 1
ATOM 3844 C CA . GLN B 1 223 ? -4.629 -28.641 4.766 1 98.56 223 GLN B CA 1
ATOM 3845 C C . GLN B 1 223 ? -3.377 -28.641 5.641 1 98.56 223 GLN B C 1
ATOM 3847 O O . GLN B 1 223 ? -3.463 -28.453 6.855 1 98.56 223 GLN B O 1
ATOM 3852 N N . TYR B 1 224 ? -2.24 -28.812 5.07 1 98.38 224 TYR B N 1
ATOM 3853 C CA . TYR B 1 224 ? -1.002 -28.984 5.82 1 98.38 224 TYR B CA 1
ATOM 3854 C C . TYR B 1 224 ? -0.063 -27.797 5.602 1 98.38 224 TYR B C 1
ATOM 3856 O O . TYR B 1 224 ? 1.136 -27.891 5.875 1 98.38 224 TYR B O 1
ATOM 3864 N N . ASP B 1 225 ? -0.585 -26.672 5.043 1 98.69 225 ASP B N 1
ATOM 3865 C CA . ASP B 1 225 ? 0.195 -25.484 4.734 1 98.69 225 ASP B CA 1
ATOM 3866 C C . ASP B 1 225 ? 0.664 -24.781 6.008 1 98.69 225 ASP B C 1
ATOM 3868 O O . ASP B 1 225 ? -0.15 -24.438 6.863 1 98.69 225 ASP B O 1
ATOM 3872 N N . THR B 1 226 ? 1.965 -24.578 6.117 1 97.38 226 THR B N 1
ATOM 3873 C CA . THR B 1 226 ? 2.5 -23.922 7.297 1 97.38 226 THR B CA 1
ATOM 3874 C C . THR B 1 226 ? 2.99 -22.516 6.949 1 97.38 226 THR B C 1
ATOM 3876 O O . THR B 1 226 ? 3.422 -21.766 7.828 1 97.38 226 THR B O 1
ATOM 3879 N N . VAL B 1 227 ? 2.941 -22.125 5.645 1 97.75 227 VAL B N 1
ATOM 3880 C CA . VAL B 1 227 ? 3.299 -20.781 5.199 1 97.75 227 VAL B CA 1
ATOM 3881 C C . VAL B 1 227 ? 2.084 -19.859 5.301 1 97.75 227 VAL B C 1
ATOM 3883 O O . VAL B 1 227 ? 2.152 -18.797 5.922 1 97.75 227 VAL B O 1
ATOM 3886 N N . THR B 1 228 ? 1.028 -20.203 4.664 1 98.5 228 THR B N 1
ATOM 3887 C CA . THR B 1 228 ? -0.306 -19.641 4.824 1 98.5 228 THR B CA 1
ATOM 3888 C C . THR B 1 228 ? -1.269 -20.672 5.398 1 98.5 228 THR B C 1
ATOM 3890 O O . THR B 1 228 ? -1.739 -21.562 4.684 1 98.5 228 THR B O 1
ATOM 3893 N N . LEU B 1 229 ? -1.575 -20.531 6.633 1 98.31 229 LEU B N 1
ATOM 3894 C CA . LEU B 1 229 ? -2.334 -21.531 7.383 1 98.31 229 LEU B CA 1
ATOM 3895 C C . LEU B 1 229 ? -3.727 -21.719 6.789 1 98.31 229 LEU B C 1
ATOM 3897 O O . LEU B 1 229 ? -4.281 -20.781 6.195 1 98.31 229 LEU B O 1
ATOM 3901 N N . PRO B 1 230 ? -4.23 -22.969 6.91 1 98.31 230 PRO B N 1
ATOM 3902 C CA . PRO B 1 230 ? -5.594 -23.203 6.426 1 98.31 230 PRO B CA 1
ATOM 3903 C C . PRO B 1 230 ? -6.59 -22.172 6.965 1 98.31 230 PRO B C 1
ATOM 3905 O O . PRO B 1 230 ? -7.516 -21.781 6.254 1 98.31 230 PRO B O 1
ATOM 3908 N N . GLU B 1 231 ? -6.383 -21.688 8.195 1 98.5 231 GLU B N 1
ATOM 3909 C CA . GLU B 1 231 ? -7.266 -20.719 8.82 1 98.5 231 GLU B CA 1
ATOM 3910 C C . GLU B 1 231 ? -7.254 -19.391 8.055 1 98.5 231 GLU B C 1
ATOM 3912 O O . GLU B 1 231 ? -8.234 -18.656 8.078 1 98.5 231 GLU B O 1
ATOM 3917 N N . HIS B 1 232 ? -6.141 -19.109 7.414 1 98.56 232 HIS B N 1
ATOM 3918 C CA . HIS B 1 232 ? -6.094 -17.891 6.598 1 98.56 232 HIS B CA 1
ATOM 3919 C C . HIS B 1 232 ? -7.062 -17.984 5.426 1 98.56 232 HIS B C 1
ATOM 3921 O O . HIS B 1 232 ? -7.734 -17 5.098 1 98.56 232 HIS B O 1
ATOM 3927 N N . GLY B 1 233 ? -7.074 -19.172 4.742 1 98.75 233 GLY B N 1
ATOM 3928 C CA . GLY B 1 233 ? -8.031 -19.391 3.672 1 98.75 233 GLY B CA 1
ATOM 3929 C C . GLY B 1 233 ? -9.477 -19.328 4.145 1 98.75 233 GLY B C 1
ATOM 3930 O O . GLY B 1 233 ? -10.336 -18.781 3.459 1 98.75 233 GLY B O 1
ATOM 3931 N N . GLU B 1 234 ? -9.719 -19.891 5.316 1 98.69 234 GLU B N 1
ATOM 3932 C CA . GLU B 1 234 ? -11.062 -19.859 5.898 1 98.69 234 GLU B CA 1
ATOM 3933 C C . GLU B 1 234 ? -11.508 -18.422 6.164 1 98.69 234 GLU B C 1
ATOM 3935 O O . GLU B 1 234 ? -12.641 -18.062 5.848 1 98.69 234 GLU B O 1
ATOM 3940 N N . LEU B 1 235 ? -10.617 -17.672 6.773 1 98.56 235 LEU B N 1
ATOM 3941 C CA . LEU B 1 235 ? -10.93 -16.281 7.051 1 98.56 235 LEU B CA 1
ATOM 3942 C C . LEU B 1 235 ? -11.203 -15.508 5.762 1 98.56 235 LEU B C 1
ATOM 3944 O O . LEU B 1 235 ? -12.133 -14.703 5.699 1 98.56 235 LEU B O 1
ATOM 3948 N N . LEU B 1 236 ? -10.383 -15.734 4.77 1 98.69 236 LEU B N 1
ATOM 3949 C CA . LEU B 1 236 ? -10.539 -15.078 3.479 1 98.69 236 LEU B CA 1
ATOM 3950 C C . LEU B 1 236 ? -11.891 -15.43 2.855 1 98.69 236 LEU B C 1
ATOM 3952 O O . LEU B 1 236 ? -12.602 -14.547 2.381 1 98.69 236 LEU B O 1
ATOM 3956 N N . ALA B 1 237 ? -12.273 -16.688 2.879 1 98.81 237 ALA B N 1
ATOM 3957 C CA . ALA B 1 237 ? -13.539 -17.141 2.309 1 98.81 237 ALA B CA 1
ATOM 3958 C C . ALA B 1 237 ? -14.719 -16.547 3.062 1 98.81 237 ALA B C 1
ATOM 3960 O O . ALA B 1 237 ? -15.758 -16.25 2.467 1 98.81 237 ALA B O 1
ATOM 3961 N N . LYS B 1 238 ? -14.547 -16.406 4.375 1 98.62 238 LYS B N 1
ATOM 3962 C CA . LYS B 1 238 ? -15.602 -15.812 5.199 1 98.62 238 LYS B CA 1
ATOM 3963 C C . LYS B 1 238 ? -15.75 -14.32 4.91 1 98.62 238 LYS B C 1
ATOM 3965 O O . LYS B 1 238 ? -16.859 -13.781 4.977 1 98.62 238 LYS B O 1
ATOM 3970 N N . THR B 1 239 ? -14.656 -13.648 4.598 1 98.69 239 THR B N 1
ATOM 3971 C CA . THR B 1 239 ? -14.633 -12.195 4.453 1 98.69 239 THR B CA 1
ATOM 3972 C C . THR B 1 239 ? -15.102 -11.781 3.064 1 98.69 239 THR B C 1
ATOM 3974 O O . THR B 1 239 ? -15.812 -10.789 2.916 1 98.69 239 THR B O 1
ATOM 3977 N N . VAL B 1 240 ? -14.656 -12.516 2.018 1 98.81 240 VAL B N 1
ATOM 3978 C CA . VAL B 1 240 ? -15.039 -12.211 0.643 1 98.81 240 VAL B CA 1
ATOM 3979 C C . VAL B 1 240 ? -16.484 -12.656 0.4 1 98.81 240 VAL B C 1
ATOM 3981 O O . VAL B 1 240 ? -16.797 -13.844 0.474 1 98.81 240 VAL B O 1
ATOM 3984 N N . PRO B 1 241 ? -17.359 -11.734 0.067 1 98.5 241 PRO B N 1
ATOM 3985 C CA . PRO B 1 241 ? -18.766 -12.094 -0.105 1 98.5 241 PRO B CA 1
ATOM 3986 C C . PRO B 1 241 ? -18.984 -13.148 -1.19 1 98.5 241 PRO B C 1
ATOM 3988 O O . PRO B 1 241 ? -18.547 -12.961 -2.328 1 98.5 241 PRO B O 1
ATOM 3991 N N . GLY B 1 242 ? -19.547 -14.273 -0.804 1 98 242 GLY B N 1
ATOM 3992 C CA . GLY B 1 242 ? -19.953 -15.289 -1.767 1 98 242 GLY B CA 1
ATOM 3993 C C . GLY B 1 242 ? -18.812 -16.219 -2.16 1 98 242 GLY B C 1
ATOM 3994 O O . GLY B 1 242 ? -18.969 -17.062 -3.039 1 98 242 GLY B O 1
ATOM 3995 N N . ALA B 1 243 ? -17.656 -16.109 -1.528 1 98.75 243 ALA B N 1
ATOM 3996 C CA . ALA B 1 243 ? -16.516 -16.938 -1.891 1 98.75 243 ALA B CA 1
ATOM 3997 C C . ALA B 1 243 ? -16.75 -18.406 -1.535 1 98.75 243 ALA B C 1
ATOM 3999 O O . ALA B 1 243 ? -17.406 -18.703 -0.531 1 98.75 243 ALA B O 1
ATOM 4000 N N . LYS B 1 244 ? -16.266 -19.281 -2.383 1 98.75 244 LYS B N 1
ATOM 4001 C CA . LYS B 1 244 ? -16.203 -20.703 -2.098 1 98.75 244 LYS B CA 1
ATOM 4002 C C . LYS B 1 244 ? -14.852 -21.094 -1.502 1 98.75 244 LYS B C 1
ATOM 4004 O O . LYS B 1 244 ? -13.836 -20.453 -1.801 1 98.75 244 LYS B O 1
ATOM 4009 N N . LEU B 1 245 ? -14.867 -22.094 -0.647 1 98.88 245 LEU B N 1
ATOM 4010 C CA . LEU B 1 245 ? -13.641 -22.594 -0.039 1 98.88 245 LEU B CA 1
ATOM 4011 C C . LEU B 1 245 ? -13.406 -24.047 -0.387 1 98.88 245 LEU B C 1
ATOM 4013 O O . LEU B 1 245 ? -14.32 -24.875 -0.272 1 98.88 245 LEU B O 1
ATOM 4017 N N . LEU B 1 246 ? -12.25 -24.359 -0.905 1 98.94 246 LEU B N 1
ATOM 4018 C CA . LEU B 1 246 ? -11.781 -25.719 -1.129 1 98.94 246 LEU B CA 1
ATOM 4019 C C . LEU B 1 246 ? -10.5 -25.984 -0.354 1 98.94 246 LEU B C 1
ATOM 4021 O O . LEU B 1 246 ? -9.516 -25.266 -0.501 1 98.94 246 LEU B O 1
ATOM 4025 N N . VAL B 1 247 ? -10.516 -26.953 0.528 1 98.88 247 VAL B N 1
ATOM 4026 C CA . VAL B 1 247 ? -9.305 -27.359 1.236 1 98.88 247 VAL B CA 1
ATOM 4027 C C . VAL B 1 247 ? -8.75 -28.641 0.618 1 98.88 247 VAL B C 1
ATOM 4029 O O . VAL B 1 247 ? -9.461 -29.656 0.525 1 98.88 247 VAL B O 1
ATOM 4032 N N . LEU B 1 248 ? -7.562 -28.625 0.105 1 98.81 248 LEU B N 1
ATOM 4033 C CA . LEU B 1 248 ? -6.883 -29.797 -0.456 1 98.81 248 LEU B CA 1
ATOM 4034 C C . LEU B 1 248 ? -5.863 -30.359 0.529 1 98.81 248 LEU B C 1
ATOM 4036 O O . LEU B 1 248 ? -5.281 -29.609 1.321 1 98.81 248 LEU B O 1
ATOM 4040 N N . PRO B 1 249 ? -5.602 -31.672 0.546 1 98.56 249 PRO B N 1
ATOM 4041 C CA . PRO B 1 249 ? -4.559 -32.25 1.398 1 98.56 249 PRO B CA 1
ATOM 4042 C C . PRO B 1 249 ? -3.15 -31.969 0.872 1 98.56 249 PRO B C 1
ATOM 4044 O O . PRO B 1 249 ? -2.422 -32.906 0.537 1 98.56 249 PRO B O 1
ATOM 4047 N N . ALA B 1 250 ? -2.803 -30.688 0.85 1 98.38 250 ALA B N 1
ATOM 4048 C CA . ALA B 1 250 ? -1.527 -30.188 0.344 1 98.38 250 ALA B CA 1
ATOM 4049 C C . ALA B 1 250 ? -0.852 -29.266 1.363 1 98.38 250 ALA B C 1
ATOM 4051 O O . ALA B 1 250 ? -1.482 -28.844 2.332 1 98.38 250 ALA B O 1
ATOM 4052 N N . VAL B 1 251 ? 0.41 -29.109 1.179 1 98.19 251 VAL B N 1
ATOM 4053 C CA . VAL B 1 251 ? 1.15 -28.109 1.952 1 98.19 251 VAL B CA 1
ATOM 4054 C C . VAL B 1 251 ? 0.963 -26.734 1.334 1 98.19 251 VAL B C 1
ATOM 4056 O O . VAL B 1 251 ? -0.13 -26.156 1.388 1 98.19 251 VAL B O 1
ATOM 4059 N N . HIS B 1 252 ? 1.803 -26.203 0.5 1 98.75 252 HIS B N 1
ATOM 4060 C CA . HIS B 1 252 ? 1.742 -24.812 0.09 1 98.75 252 HIS B CA 1
ATOM 4061 C C . HIS B 1 252 ? 1.553 -24.688 -1.418 1 98.75 252 HIS B C 1
ATOM 4063 O O . HIS B 1 252 ? 0.999 -23.688 -1.898 1 98.75 252 HIS B O 1
ATOM 4069 N N . LEU B 1 253 ? 1.965 -25.688 -2.246 1 98.62 253 LEU B N 1
ATOM 4070 C CA . LEU B 1 253 ? 1.895 -25.641 -3.703 1 98.62 253 LEU B CA 1
ATOM 4071 C C . LEU B 1 253 ? 1.011 -26.75 -4.25 1 98.62 253 LEU B C 1
ATOM 4073 O O . LEU B 1 253 ? 1.5 -27.672 -4.914 1 98.62 253 LEU B O 1
ATOM 4077 N N . PRO B 1 254 ? -0.289 -26.531 -4.137 1 98.69 254 PRO B N 1
ATOM 4078 C CA . PRO B 1 254 ? -1.184 -27.609 -4.574 1 98.69 254 PRO B CA 1
ATOM 4079 C C . PRO B 1 254 ? -1.105 -27.859 -6.078 1 98.69 254 PRO B C 1
ATOM 4081 O O . PRO B 1 254 ? -1.39 -28.969 -6.535 1 98.69 254 PRO B O 1
ATOM 4084 N N . ASN B 1 255 ? -0.684 -26.844 -6.871 1 98.44 255 ASN B N 1
ATOM 4085 C CA . ASN B 1 255 ? -0.534 -27.016 -8.312 1 98.44 255 ASN B CA 1
ATOM 4086 C C . ASN B 1 255 ? 0.578 -28.016 -8.648 1 98.44 255 ASN B C 1
ATOM 4088 O O . ASN B 1 255 ? 0.587 -28.594 -9.734 1 98.44 255 ASN B O 1
ATOM 4092 N N . VAL B 1 256 ? 1.512 -28.188 -7.699 1 97.44 256 VAL B N 1
ATOM 4093 C CA . VAL B 1 256 ? 2.645 -29.094 -7.871 1 97.44 256 VAL B CA 1
ATOM 4094 C C . VAL B 1 256 ? 2.375 -30.406 -7.137 1 97.44 256 VAL B C 1
ATOM 4096 O O . VAL B 1 256 ? 2.646 -31.484 -7.664 1 97.44 256 VAL B O 1
ATOM 4099 N N . GLU B 1 257 ? 1.778 -30.328 -5.992 1 97.12 257 GLU B N 1
ATOM 4100 C CA . GLU B 1 257 ? 1.571 -31.484 -5.117 1 97.12 257 GLU B CA 1
ATOM 4101 C C . GLU B 1 257 ? 0.427 -32.375 -5.617 1 97.12 257 GLU B C 1
ATOM 4103 O O . GLU B 1 257 ? 0.492 -33.594 -5.523 1 97.12 257 GLU B O 1
ATOM 4108 N N . LEU B 1 258 ? -0.629 -31.703 -6.059 1 97.69 258 LEU B N 1
ATOM 4109 C CA . LEU B 1 258 ? -1.863 -32.344 -6.488 1 97.69 258 LEU B CA 1
ATOM 4110 C C . LEU B 1 258 ? -2.359 -31.766 -7.805 1 97.69 258 LEU B C 1
ATOM 4112 O O . LEU B 1 258 ? -3.482 -31.266 -7.883 1 97.69 258 LEU B O 1
ATOM 4116 N N . PRO B 1 259 ? -1.501 -31.938 -8.898 1 97.69 259 PRO B N 1
ATOM 4117 C CA . PRO B 1 259 ? -1.794 -31.219 -10.141 1 97.69 259 PRO B CA 1
ATOM 4118 C C . PRO B 1 259 ? -3.172 -31.562 -10.703 1 97.69 259 PRO B C 1
ATOM 4120 O O . PRO B 1 259 ? -3.875 -30.672 -11.195 1 97.69 259 PRO B O 1
ATOM 4123 N N . ALA B 1 260 ? -3.596 -32.812 -10.656 1 98.12 260 ALA B N 1
ATOM 4124 C CA . ALA B 1 260 ? -4.875 -33.188 -11.227 1 98.12 260 ALA B CA 1
ATOM 4125 C C . ALA B 1 260 ? -6.043 -32.625 -10.438 1 98.12 260 ALA B C 1
ATOM 4127 O O . ALA B 1 260 ? -6.965 -32.031 -11.016 1 98.12 260 ALA B O 1
ATOM 4128 N N . GLU B 1 261 ? -6.012 -32.75 -9.078 1 98.56 261 GLU B N 1
ATOM 4129 C CA . GLU B 1 261 ? -7.07 -32.219 -8.219 1 98.56 261 GLU B CA 1
ATOM 4130 C C . GLU B 1 261 ? -7.145 -30.688 -8.312 1 98.56 261 GLU B C 1
ATOM 4132 O O . GLU B 1 261 ? -8.234 -30.125 -8.359 1 98.56 261 GLU B O 1
ATOM 4137 N N . PHE B 1 262 ? -6.02 -30.125 -8.336 1 98.81 262 PHE B N 1
ATOM 4138 C CA . PHE B 1 262 ? -5.93 -28.672 -8.43 1 98.81 262 PHE B CA 1
ATOM 4139 C C . PHE B 1 262 ? -6.523 -28.172 -9.742 1 98.81 262 PHE B C 1
ATOM 4141 O O . PHE B 1 262 ? -7.375 -27.281 -9.742 1 98.81 262 PHE B O 1
ATOM 4148 N N . LEU B 1 263 ? -6.117 -28.734 -10.891 1 98.69 263 LEU B N 1
ATOM 4149 C CA . LEU B 1 263 ? -6.59 -28.312 -12.203 1 98.69 263 LEU B CA 1
ATOM 4150 C C . LEU B 1 263 ? -8.094 -28.547 -12.336 1 98.69 263 LEU B C 1
ATOM 4152 O O . LEU B 1 263 ? -8.797 -27.719 -12.922 1 98.69 263 LEU B O 1
ATOM 4156 N N . SER B 1 264 ? -8.492 -29.672 -11.812 1 98.5 264 SER B N 1
ATOM 4157 C CA . SER B 1 264 ? -9.914 -29.969 -11.867 1 98.5 264 SER B CA 1
ATOM 4158 C C . SER B 1 264 ? -10.727 -28.891 -11.156 1 98.5 264 SER B C 1
ATOM 4160 O O . SER B 1 264 ? -11.742 -28.422 -11.68 1 98.5 264 SER B O 1
ATOM 4162 N N . ALA B 1 265 ? -10.32 -28.453 -9.977 1 98.69 265 ALA B N 1
ATOM 4163 C CA . ALA B 1 265 ? -11.008 -27.422 -9.203 1 98.69 265 ALA B CA 1
ATOM 4164 C C . ALA B 1 265 ? -10.984 -26.078 -9.938 1 98.69 265 ALA B C 1
ATOM 4166 O O . ALA B 1 265 ? -11.992 -25.375 -10 1 98.69 265 ALA B O 1
ATOM 4167 N N . VAL B 1 266 ? -9.844 -25.766 -10.508 1 98.88 266 VAL B N 1
ATOM 4168 C CA . VAL B 1 266 ? -9.656 -24.5 -11.219 1 98.88 266 VAL B CA 1
ATOM 4169 C C . VAL B 1 266 ? -10.586 -24.453 -12.43 1 98.88 266 VAL B C 1
ATOM 4171 O O . VAL B 1 266 ? -11.32 -23.484 -12.617 1 98.88 266 VAL B O 1
ATOM 4174 N N . LEU B 1 267 ? -10.57 -25.516 -13.234 1 98.75 267 LEU B N 1
ATOM 4175 C CA . LEU B 1 267 ? -11.352 -25.562 -14.461 1 98.75 267 LEU B CA 1
ATOM 4176 C C . LEU B 1 267 ? -12.844 -25.562 -14.156 1 98.75 267 LEU B C 1
ATOM 4178 O O . LEU B 1 267 ? -13.617 -24.844 -14.812 1 98.75 267 LEU B O 1
ATOM 4182 N N . ALA B 1 268 ? -13.25 -26.344 -13.133 1 98.56 268 ALA B N 1
ATOM 4183 C CA . ALA B 1 268 ? -14.656 -26.391 -12.75 1 98.56 268 ALA B CA 1
ATOM 4184 C C . ALA B 1 268 ? -15.164 -25 -12.344 1 98.56 268 ALA B C 1
ATOM 4186 O O . ALA B 1 268 ? -16.25 -24.594 -12.758 1 98.56 268 ALA B O 1
ATOM 4187 N N . PHE B 1 269 ? -14.43 -24.297 -11.656 1 98.81 269 PHE B N 1
ATOM 4188 C CA . PHE B 1 269 ? -14.844 -23 -11.148 1 98.81 269 PHE B CA 1
ATOM 4189 C C . PHE B 1 269 ? -14.883 -21.969 -12.273 1 98.81 269 PHE B C 1
ATOM 4191 O O . PHE B 1 269 ? -15.836 -21.188 -12.375 1 98.81 269 PHE B O 1
ATOM 4198 N N . LEU B 1 270 ? -13.766 -21.891 -13.125 1 98.62 270 LEU B N 1
ATOM 4199 C CA . LEU B 1 270 ? -13.641 -20.844 -14.133 1 98.62 270 LEU B CA 1
ATOM 4200 C C . LEU B 1 270 ? -14.641 -21.062 -15.266 1 98.62 270 LEU B C 1
ATOM 4202 O O . LEU B 1 270 ? -14.945 -20.125 -16.016 1 98.62 270 LEU B O 1
ATOM 4206 N N . GLN B 1 271 ? -15.18 -22.312 -15.391 1 96.12 271 GLN B N 1
ATOM 4207 C CA . GLN B 1 271 ? -16.094 -22.609 -16.484 1 96.12 271 GLN B CA 1
ATOM 4208 C C . GLN B 1 271 ? -17.531 -22.719 -15.977 1 96.12 271 GLN B C 1
ATOM 4210 O O . GLN B 1 271 ? -18.438 -23.125 -16.719 1 96.12 271 GLN B O 1
ATOM 4215 N N . GLU B 1 272 ? -17.703 -22.438 -14.711 1 91.19 272 GLU B N 1
ATOM 4216 C CA . GLU B 1 272 ? -19.047 -22.453 -14.156 1 91.19 272 GLU B CA 1
ATOM 4217 C C . GLU B 1 272 ? -19.953 -21.453 -14.883 1 91.19 272 GLU B C 1
ATOM 4219 O O . GLU B 1 272 ? -19.516 -20.359 -15.227 1 91.19 272 GLU B O 1
ATOM 4224 N N . GLU B 1 273 ? -21.219 -21.844 -15.172 1 71.56 273 GLU B N 1
ATOM 4225 C CA . GLU B 1 273 ? -22.219 -21 -15.836 1 71.56 273 GLU B CA 1
ATOM 4226 C C . GLU B 1 273 ? -22.891 -20.062 -14.844 1 71.56 273 GLU B C 1
ATOM 4228 O O . GLU B 1 273 ? -23.062 -20.406 -13.672 1 71.56 273 GLU B O 1
#

Nearest PDB structures (foldseek):
  3om8-assembly1_B  TM=9.876E-01  e=3.067E-42  Pseudomonas aeruginosa PAO1
  6eb3-assembly1_A  TM=8.812E-01  e=1.571E-22  metagenome
  8v16-assembly2_A  TM=8.730E-01  e=2.964E-22  uncultured Pseudomonadota bacterium
  8ynw-assembly4_D  TM=8.708E-01  e=1.055E-21  Bacillus thuringiensis
  8ynv-assembly4_D  TM=8.649E-01  e=1.124E-21  Bacillus thuringiensis